Protein AF-A0A6N8BWZ8-F1 (afdb_monomer_lite)

Foldseek 3Di:
DDDDDPPPCVPPPPDPDDDDDDVQLVVQDDFPDFPDKAFQQALAWKWFQDPVRDWIWIAGLLRFKIFDFWKFFVQVSGDTQGDPVSLVVSVQFGRPVLCCVLQVVDDFLKAADEFEKEKEAFLPDPLVLVVLVLCVVCRPYYIYGYQYAHLPDDVRLVLLLLLLFAPDNNVSSVCSSNSHDSPPGHGDPCPDPVSSVSSNVSNVRCVQQVVCNADTWMQESRRGIAGTRDPHPVCVNVVVDHHDDDPDDPTMDGRRAPTKMWTQHPVRDFTWIAGPNRRMIGDGWMFGVLVVGDTQGDSVSSVVSLQFDDCVSCVVLPVQLPFLKAADEFEKEKEAFLPDPQQLVQLVLCVVCRPHYIYGYRYANQPDDPPSVVLVLLLLQFPDNNVSSVCSSVVHDSPPGDGDPDDDPVSCVSRVSSVSVCSRSSVNDDTWMAESRRGIDNTHDPHPVVVNPDD

Radius of gyration: 24.38 Å; chains: 1; bounding box: 53×64×63 Å

Secondary structure (DSSP, 8-state):
------TT-TTSSS--------HHHHHH---S-EEEEEEE--S-EEEE--TT--PPEEEETTS-EEEEEEEEEGGGTTEE--SHHHHHHHHHB--HHHHHHHHTTS--EEEESSSEEEEEE-TT-HHHHHHHHHHHHTTTT-EEEEEE---S-HHHHHHHHHHHTBSSHHHHHHHHHTT--STT--B-TT--HHHHHHHHHHHHHHHHHH---SS-EEE-TTSBEEES--S-HHHHHHTSS----PPPPSSEEEE--S-EEEEEETTS-PPEEEETTS-EEEEEEEEETTTTTEEE-SHHHHHHHHTB--HHHHHHHHSSS--EEEESSSEEEEEE-TT-HHHHHHHHHHHHTTTT-EEEEEE---TT-HHHHHHHHHHHTBSSHHHHHHHHHTT--GGGPPBPTT--TTTTHHHHHHHHHHHHTT--SS-EEE-TTSBEEES--S-HHHHHH--

pLDDT: mean 85.06, std 15.45, range [24.66, 97.94]

Sequence (455 aa):
MDRLRFAVIGAITGCLFALGSAAGAADMVLPGGFLGSQEIISGGLVAIQPDNGGPLVIRSKDGHFDLRGTLYDAWAGGKALGTLQDVRWSVEHLSIDMIHSQVGDTDPIIFGTGPEVTIFTDPKCEPCKRLLSEAQALSKRYTFKVYVIPVLGKASETDVRTIACAADRRKAEAQFISGQPLNQVPQIADCGPFQLQKSLARFARANKVLGVTEVPVVVASDGRRFEGAPTSLAAFLSGEEKAPRPAQSPTVETIRVHGLMAFQPDNGGPLIIMSKDSRYVLKGVLVDSWAGGKVLATLQDVRDAGQHLNLQKLQGVISDVDPITFGSGPQVIIYTDPRCENCRAVLNQALALSKQYTFKVLLVAAPVSKASEIDLESIACAADRQRAEALFINAQPLTQIQRKPNCGKAELVGVARRLLTAKLLAVTQVPVVIAPDDRRFDGVPPDLATFLAAK

Structure (mmCIF, N/CA/C/O backbone):
data_AF-A0A6N8BWZ8-F1
#
_entry.id   AF-A0A6N8BWZ8-F1
#
loop_
_atom_site.group_PDB
_atom_site.id
_atom_site.type_symbol
_atom_site.label_atom_id
_atom_site.label_alt_id
_atom_site.label_comp_id
_atom_site.label_asym_id
_atom_site.label_entity_id
_atom_site.label_seq_id
_atom_site.pdbx_PDB_ins_code
_atom_site.Cartn_x
_atom_site.Cartn_y
_atom_site.Cartn_z
_atom_site.occupancy
_atom_site.B_iso_or_equiv
_atom_site.auth_seq_id
_atom_site.auth_comp_id
_atom_site.auth_asym_id
_atom_site.auth_atom_id
_atom_site.pdbx_PDB_model_num
ATOM 1 N N . MET A 1 1 ? -32.531 9.573 -26.173 1.00 28.36 1 MET A N 1
ATOM 2 C CA . MET A 1 1 ? -32.193 8.139 -26.130 1.00 28.36 1 MET A CA 1
ATOM 3 C C . MET A 1 1 ? -30.697 8.059 -26.405 1.00 28.36 1 MET A C 1
ATOM 5 O O . MET A 1 1 ? -30.312 8.383 -27.512 1.00 28.36 1 MET A O 1
ATOM 9 N N . ASP A 1 2 ? -29.775 7.860 -25.471 1.00 27.36 2 ASP A N 1
ATOM 10 C CA . ASP A 1 2 ? -29.868 7.525 -24.054 1.00 27.36 2 ASP A CA 1
ATOM 11 C C . ASP A 1 2 ? -28.756 8.215 -23.258 1.00 27.36 2 ASP A C 1
ATOM 13 O O . ASP A 1 2 ? -27.615 8.335 -23.697 1.00 27.36 2 ASP A O 1
ATOM 17 N N . ARG A 1 3 ? -29.131 8.683 -22.065 1.00 25.25 3 ARG A N 1
ATOM 18 C CA . ARG A 1 3 ? -28.241 9.208 -21.031 1.00 25.25 3 ARG A CA 1
ATOM 19 C C . ARG A 1 3 ? -27.715 8.025 -20.214 1.00 25.25 3 ARG A C 1
ATOM 21 O O . ARG A 1 3 ? -28.446 7.529 -19.364 1.00 25.25 3 ARG A O 1
ATOM 28 N N . LEU A 1 4 ? -26.452 7.639 -20.379 1.00 25.12 4 LEU A N 1
ATOM 29 C CA . LEU A 1 4 ? -25.733 6.884 -19.348 1.00 25.12 4 LEU A CA 1
ATOM 30 C C . LEU A 1 4 ? -24.846 7.858 -18.563 1.00 25.12 4 LEU A C 1
ATOM 32 O O . LEU A 1 4 ? -23.719 8.165 -18.939 1.00 25.12 4 LEU A O 1
ATOM 36 N N . ARG A 1 5 ? -25.403 8.402 -17.478 1.00 28.47 5 ARG A N 1
ATOM 37 C CA . ARG A 1 5 ? -24.641 9.113 -16.447 1.00 28.47 5 ARG A CA 1
ATOM 38 C C . ARG A 1 5 ? -23.913 8.067 -15.602 1.00 28.47 5 ARG A C 1
ATOM 40 O O . ARG A 1 5 ? -24.563 7.240 -14.970 1.00 28.47 5 ARG A O 1
ATOM 47 N N . PHE A 1 6 ? -22.583 8.117 -15.586 1.00 28.19 6 PHE A N 1
ATOM 48 C CA . PHE A 1 6 ? -21.752 7.327 -14.681 1.00 28.19 6 PHE A CA 1
ATOM 49 C C . PHE A 1 6 ? -22.031 7.727 -13.225 1.00 28.19 6 PHE A C 1
ATOM 51 O O . PHE A 1 6 ? -21.606 8.777 -12.745 1.00 28.19 6 PHE A O 1
ATOM 58 N N . ALA A 1 7 ? -22.765 6.873 -12.517 1.00 25.81 7 ALA A N 1
ATOM 59 C CA . ALA A 1 7 ? -22.984 6.948 -11.081 1.00 25.81 7 ALA A CA 1
ATOM 60 C C . ALA A 1 7 ? -21.775 6.351 -10.338 1.00 25.81 7 ALA A C 1
ATOM 62 O O . ALA A 1 7 ? -21.816 5.209 -9.896 1.00 25.81 7 ALA A O 1
ATOM 63 N N . VAL A 1 8 ? -20.679 7.109 -10.232 1.00 28.45 8 VAL A N 1
ATOM 64 C CA . VAL A 1 8 ? -19.561 6.802 -9.305 1.00 28.45 8 VAL A CA 1
ATOM 65 C C . VAL A 1 8 ? -19.139 8.036 -8.483 1.00 28.45 8 VAL A C 1
ATOM 67 O O . VAL A 1 8 ? -18.459 7.910 -7.474 1.00 28.45 8 VAL A O 1
ATOM 70 N N . ILE A 1 9 ? -19.639 9.235 -8.809 1.00 33.69 9 ILE A N 1
ATOM 71 C CA . ILE A 1 9 ? -19.267 10.507 -8.149 1.00 33.69 9 ILE A CA 1
ATOM 72 C C . ILE A 1 9 ? -20.368 10.973 -7.165 1.00 33.69 9 ILE A C 1
ATOM 74 O O . ILE A 1 9 ? -20.531 12.148 -6.871 1.00 33.69 9 ILE A O 1
ATOM 78 N N . GLY A 1 10 ? -21.175 10.046 -6.639 1.00 24.66 10 GLY A N 1
ATOM 79 C CA . GLY A 1 10 ? -22.304 10.375 -5.754 1.00 24.66 10 GLY A CA 1
ATOM 80 C C . GLY A 1 10 ? -21.937 10.696 -4.299 1.00 24.66 10 GLY A C 1
ATOM 81 O O . GLY A 1 10 ? -22.800 11.146 -3.556 1.00 24.66 10 GLY A O 1
ATOM 82 N N . ALA A 1 11 ? -20.690 10.472 -3.873 1.00 28.53 11 ALA A N 1
ATOM 83 C CA . ALA A 1 11 ? -20.293 10.611 -2.465 1.00 28.53 11 ALA A CA 1
ATOM 84 C C . ALA A 1 11 ? -19.459 11.869 -2.150 1.00 28.53 11 ALA A C 1
ATOM 86 O O . ALA A 1 11 ? -19.159 12.111 -0.987 1.00 28.53 11 ALA A O 1
ATOM 87 N N . ILE A 1 12 ? -19.088 12.681 -3.148 1.00 35.62 12 ILE A N 1
ATOM 88 C CA . ILE A 1 12 ? -18.170 13.821 -2.938 1.00 35.62 12 ILE A CA 1
ATOM 89 C C . ILE A 1 12 ? -18.925 15.153 -2.759 1.00 35.62 12 ILE A C 1
ATOM 91 O O . ILE A 1 12 ? -18.404 16.089 -2.165 1.00 35.62 12 ILE A O 1
ATOM 95 N N . THR A 1 13 ? -20.187 15.250 -3.182 1.00 30.34 13 THR A N 1
ATOM 96 C CA . THR A 1 13 ? -20.932 16.528 -3.186 1.00 30.34 13 THR A CA 1
ATOM 97 C C . THR A 1 13 ? -21.750 16.793 -1.912 1.00 30.34 13 THR A C 1
ATOM 99 O O . THR A 1 13 ? -22.483 17.773 -1.844 1.00 30.34 13 THR A O 1
ATOM 102 N N . GLY A 1 14 ? -21.648 15.938 -0.891 1.00 28.33 14 GLY A N 1
ATOM 103 C CA . GLY A 1 14 ? -22.550 15.939 0.266 1.00 28.33 14 GLY A CA 1
ATOM 104 C C . GLY A 1 14 ? -21.867 16.083 1.622 1.00 28.33 14 GLY A C 1
ATOM 105 O O . GLY A 1 14 ? -22.286 15.420 2.558 1.00 28.33 14 GLY A O 1
ATOM 106 N N . CYS A 1 15 ? -20.807 16.883 1.744 1.00 28.73 15 CYS A N 1
ATOM 107 C CA . CYS A 1 15 ? -20.274 17.268 3.057 1.00 28.73 15 CYS A CA 1
ATOM 108 C C . CYS A 1 15 ? -19.547 18.620 2.990 1.00 28.73 15 CYS A C 1
ATOM 110 O O . CYS A 1 15 ? -18.387 18.752 3.361 1.00 28.73 15 CYS A O 1
ATOM 112 N N . LEU A 1 16 ? -20.232 19.645 2.477 1.00 32.72 16 LEU A N 1
ATOM 113 C CA . LEU A 1 16 ? -19.848 21.037 2.713 1.00 32.72 16 LEU A CA 1
ATOM 114 C C . LEU A 1 16 ? -20.672 21.550 3.903 1.00 32.72 16 LEU A C 1
ATOM 116 O O . LEU A 1 16 ? -21.657 22.264 3.734 1.00 32.72 16 LEU A O 1
ATOM 120 N N . PHE A 1 17 ? -20.309 21.133 5.118 1.00 31.81 17 PHE A N 1
ATOM 121 C CA . PHE A 1 17 ? -20.753 21.837 6.318 1.00 31.81 17 PHE A CA 1
ATOM 122 C C . PHE A 1 17 ? -19.720 22.900 6.672 1.00 31.81 17 PHE A C 1
ATOM 124 O O . PHE A 1 17 ? -18.531 22.624 6.818 1.00 31.81 17 PHE A O 1
ATOM 131 N N . ALA A 1 18 ? -20.215 24.131 6.754 1.00 39.84 18 ALA A N 1
ATOM 132 C CA . ALA A 1 18 ? -19.484 25.317 7.146 1.00 39.84 18 ALA A CA 1
ATOM 133 C C . ALA A 1 18 ? -18.734 25.096 8.469 1.00 39.84 18 ALA A C 1
ATOM 135 O O . ALA A 1 18 ? -19.349 24.897 9.515 1.00 39.84 18 ALA A O 1
ATOM 136 N N . LEU A 1 19 ? -17.407 25.190 8.422 1.00 33.03 19 LEU A N 1
ATOM 137 C CA . LEU A 1 19 ? -16.554 25.382 9.588 1.00 33.03 19 LEU A CA 1
ATOM 138 C C . LEU A 1 19 ? -15.607 26.542 9.293 1.00 33.03 19 LEU A C 1
ATOM 140 O O . LEU A 1 19 ? -15.184 26.744 8.156 1.00 33.03 19 LEU A O 1
ATOM 144 N N . GLY A 1 20 ? -15.389 27.350 10.329 1.00 30.73 20 GLY A N 1
ATOM 145 C CA . GLY A 1 20 ? -14.830 28.693 10.263 1.00 30.73 20 GLY A CA 1
ATOM 146 C C . GLY A 1 20 ? -13.524 28.817 9.484 1.00 30.73 20 GLY A C 1
ATOM 147 O O . GLY A 1 20 ? -12.745 27.878 9.346 1.00 30.73 20 GLY A O 1
ATOM 148 N N . SER A 1 21 ? -13.304 30.035 9.000 1.00 35.28 21 SER A N 1
ATOM 149 C CA . SER A 1 21 ? -12.132 30.497 8.264 1.00 35.28 21 SER A CA 1
ATOM 150 C C . SER A 1 21 ? -10.823 30.238 9.020 1.00 35.28 21 SER A C 1
ATOM 152 O O . SER A 1 21 ? -10.286 31.119 9.689 1.00 35.28 21 SER A O 1
ATOM 154 N N . ALA A 1 22 ? -10.284 29.030 8.884 1.00 40.28 22 ALA A N 1
ATOM 155 C CA . ALA A 1 22 ? -8.859 28.778 8.977 1.00 40.28 22 ALA A CA 1
ATOM 156 C C . ALA A 1 22 ? -8.272 29.063 7.592 1.00 40.28 22 ALA A C 1
ATOM 158 O O . ALA A 1 22 ? -8.749 28.515 6.600 1.00 40.28 22 ALA A O 1
ATOM 159 N N . ALA A 1 23 ? -7.248 29.915 7.507 1.00 41.81 23 ALA A N 1
ATOM 160 C CA . ALA A 1 23 ? -6.643 30.332 6.238 1.00 41.81 23 ALA A CA 1
ATOM 161 C C . ALA A 1 23 ? -6.242 29.153 5.316 1.00 41.81 23 ALA A C 1
ATOM 163 O O . ALA A 1 23 ? -6.258 29.300 4.102 1.00 41.81 23 ALA A O 1
ATOM 164 N N . GLY A 1 24 ? -5.977 27.959 5.869 1.00 43.38 24 GLY A N 1
ATOM 165 C CA . GLY A 1 24 ? -5.687 26.750 5.086 1.00 43.38 24 GLY A CA 1
ATOM 166 C C . GLY A 1 24 ? -6.887 26.112 4.368 1.00 43.38 24 GLY A C 1
ATOM 167 O O . GLY A 1 24 ? -6.703 25.479 3.331 1.00 43.38 24 GLY A O 1
ATOM 168 N N . ALA A 1 25 ? -8.118 26.297 4.858 1.00 54.84 25 ALA A N 1
ATOM 169 C CA . ALA A 1 25 ? -9.306 25.670 4.269 1.00 54.84 25 ALA A CA 1
ATOM 170 C C . ALA A 1 25 ? -9.694 26.299 2.918 1.00 54.84 25 ALA A C 1
ATOM 172 O O . ALA A 1 25 ? -10.155 25.593 2.020 1.00 54.84 25 ALA A O 1
ATOM 173 N N . ALA A 1 26 ? -9.465 27.608 2.751 1.00 59.69 26 ALA A N 1
ATOM 174 C CA . ALA A 1 26 ? -9.739 28.322 1.503 1.00 59.69 26 ALA A CA 1
ATOM 175 C C . ALA A 1 26 ? -8.803 27.873 0.366 1.00 59.69 26 ALA A C 1
ATOM 177 O O . ALA A 1 26 ? -9.254 27.654 -0.757 1.00 59.69 26 ALA A O 1
ATOM 178 N N . ASP A 1 27 ? -7.525 27.641 0.673 1.00 69.38 27 ASP A N 1
ATOM 179 C CA . ASP A 1 27 ? -6.540 27.197 -0.317 1.00 69.38 27 ASP A CA 1
ATOM 180 C C . ASP A 1 27 ? -6.680 25.712 -0.677 1.00 69.38 27 ASP A C 1
ATOM 182 O O . ASP A 1 27 ? -6.233 25.293 -1.747 1.00 69.38 27 ASP A O 1
ATOM 186 N N . MET A 1 28 ? -7.338 24.897 0.159 1.00 80.19 28 MET A N 1
ATOM 187 C CA . MET A 1 28 ? -7.619 23.493 -0.161 1.00 80.19 28 MET A CA 1
ATOM 188 C C . MET A 1 28 ? -8.746 23.333 -1.197 1.00 80.19 28 MET A C 1
ATOM 190 O O . MET A 1 28 ? -8.739 22.330 -1.911 1.00 80.19 28 MET A O 1
ATOM 194 N N . VAL A 1 29 ? -9.658 24.304 -1.354 1.00 80.12 29 VAL A N 1
ATOM 195 C CA . VAL A 1 29 ? -10.876 24.183 -2.190 1.00 80.12 29 VAL A CA 1
ATOM 196 C C . VAL A 1 29 ? -10.580 23.520 -3.540 1.00 80.12 29 VAL A C 1
ATOM 198 O O . VAL A 1 29 ? -9.757 24.000 -4.325 1.00 80.12 29 VAL A O 1
ATOM 201 N N . LEU A 1 30 ? -11.201 22.364 -3.772 1.00 82.62 30 LEU A N 1
ATOM 202 C CA . LEU A 1 30 ? -11.076 21.611 -5.017 1.00 82.62 30 LEU A CA 1
ATOM 203 C C . LEU A 1 30 ? -12.020 22.196 -6.082 1.00 82.62 30 LEU A C 1
ATOM 205 O O . LEU A 1 30 ? -13.051 22.774 -5.730 1.00 82.62 30 LEU A O 1
ATOM 209 N N . PRO A 1 31 ? -11.689 22.065 -7.378 1.00 81.88 31 PRO A N 1
ATOM 210 C CA . PRO A 1 31 ? -12.604 22.427 -8.457 1.00 81.88 31 PRO A CA 1
ATOM 211 C C . PRO A 1 31 ? -13.905 21.615 -8.371 1.00 81.88 31 PRO A C 1
ATOM 213 O O . PRO A 1 31 ? -13.929 20.508 -7.832 1.00 81.88 31 PRO A O 1
ATOM 216 N N . GLY A 1 32 ? -14.990 22.170 -8.921 1.00 77.19 32 GLY A N 1
ATOM 217 C CA . GLY A 1 32 ? -16.318 21.546 -8.893 1.00 77.19 32 GLY A CA 1
ATOM 218 C C . GLY A 1 32 ? -16.416 20.232 -9.680 1.00 77.19 32 GLY A C 1
ATOM 219 O O . GLY A 1 32 ? -17.321 19.440 -9.413 1.00 77.19 32 GLY A O 1
ATOM 220 N N . GLY A 1 33 ? -15.480 19.977 -10.601 1.00 88.44 33 GLY A N 1
ATOM 221 C CA . GLY A 1 33 ? -15.399 18.745 -11.378 1.00 88.44 33 GLY A CA 1
ATOM 222 C C . GLY A 1 33 ? -14.010 18.462 -11.961 1.00 88.44 33 GLY A C 1
ATOM 223 O O . GLY A 1 33 ? -13.086 19.278 -11.907 1.00 88.44 33 GLY A O 1
ATOM 224 N N . PHE A 1 34 ? -13.870 17.262 -12.529 1.00 91.69 34 PHE A N 1
ATOM 225 C CA . PHE A 1 34 ? -12.649 16.777 -13.172 1.00 91.69 34 PHE A CA 1
ATOM 226 C C . PHE A 1 34 ? -12.975 16.184 -14.548 1.00 91.69 34 PHE A C 1
ATOM 228 O O . PHE A 1 34 ? -13.946 15.440 -14.687 1.00 91.69 34 PHE A O 1
ATOM 235 N N . LEU A 1 35 ? -12.145 16.477 -15.552 1.00 92.19 35 LEU A N 1
ATOM 236 C CA . LEU A 1 35 ? -12.272 15.933 -16.915 1.00 92.19 35 LEU A CA 1
ATOM 237 C C . LEU A 1 35 ? -11.775 14.492 -17.016 1.00 92.19 35 LEU A C 1
ATOM 239 O O . LEU A 1 35 ? -12.175 13.752 -17.910 1.00 92.19 35 LEU A O 1
ATOM 243 N N . GLY A 1 36 ? -10.881 14.096 -16.114 1.00 93.94 36 GLY A N 1
ATOM 244 C CA . GLY A 1 36 ? -10.303 12.765 -16.100 1.00 93.94 36 GLY A CA 1
ATOM 245 C C . GLY A 1 36 ? -9.295 12.587 -14.978 1.00 93.94 36 GLY A C 1
ATOM 246 O O . GLY A 1 36 ? -8.949 13.531 -14.260 1.00 93.94 36 GLY A O 1
ATOM 247 N N . SER A 1 37 ? -8.808 11.357 -14.857 1.00 94.62 37 SER A N 1
ATOM 248 C CA . SER A 1 37 ? -7.801 10.978 -13.875 1.00 94.62 37 SER A CA 1
ATOM 249 C C . SER A 1 37 ? -6.830 9.948 -14.437 1.00 94.62 37 SER A C 1
ATOM 251 O O . SER A 1 37 ? -7.219 9.125 -15.266 1.00 94.62 37 SER A O 1
ATOM 253 N N . GLN A 1 38 ? -5.602 9.943 -13.932 1.00 94.75 38 GLN A N 1
ATOM 254 C CA . GLN A 1 38 ? -4.577 8.957 -14.253 1.00 94.75 38 GLN A CA 1
ATOM 255 C C . GLN A 1 38 ? -3.859 8.529 -12.972 1.00 94.75 38 GLN A C 1
ATOM 257 O O . GLN A 1 38 ? -3.459 9.368 -12.171 1.00 94.75 38 GLN A O 1
ATOM 262 N N . GLU A 1 39 ? -3.689 7.224 -12.774 1.00 91.56 39 GLU A N 1
ATOM 263 C CA . GLU A 1 39 ? -2.879 6.709 -11.670 1.00 91.56 39 GLU A CA 1
ATOM 264 C C . GLU A 1 39 ? -1.403 7.056 -11.881 1.00 91.56 39 GLU A C 1
ATOM 266 O O . GLU A 1 39 ? -0.870 6.866 -12.978 1.00 91.56 39 GLU A O 1
ATOM 271 N N . ILE A 1 40 ? -0.757 7.543 -10.821 1.00 90.12 40 ILE A N 1
ATOM 272 C CA . ILE A 1 40 ? 0.690 7.746 -10.758 1.00 90.12 40 ILE A CA 1
ATOM 273 C C . ILE A 1 40 ? 1.293 6.493 -10.127 1.00 90.12 40 ILE A C 1
ATOM 275 O O . ILE A 1 40 ? 1.129 6.229 -8.930 1.00 90.12 40 ILE A O 1
ATOM 279 N N . ILE A 1 41 ? 2.004 5.725 -10.942 1.00 81.94 41 ILE A N 1
ATOM 280 C CA . ILE A 1 41 ? 2.638 4.469 -10.546 1.00 81.94 41 ILE A CA 1
ATOM 281 C C . ILE A 1 41 ? 3.867 4.791 -9.689 1.00 81.94 41 ILE A C 1
ATOM 283 O O . ILE A 1 41 ? 4.938 5.064 -10.216 1.00 81.94 41 ILE A O 1
ATOM 287 N N . SER A 1 42 ? 3.710 4.805 -8.364 1.00 78.06 42 SER A N 1
ATOM 288 C CA . SER A 1 42 ? 4.793 5.142 -7.428 1.00 78.06 42 SER A CA 1
ATOM 289 C C . SER A 1 42 ? 4.743 4.300 -6.153 1.00 78.06 42 SER A C 1
ATOM 291 O O . SER A 1 42 ? 3.665 4.017 -5.626 1.00 78.06 42 SER A O 1
ATOM 293 N N . GLY A 1 43 ? 5.908 3.905 -5.629 1.00 67.62 43 GLY A N 1
ATOM 294 C CA . GLY A 1 43 ? 6.045 3.025 -4.453 1.00 67.62 43 GLY A CA 1
ATOM 295 C C . GLY A 1 43 ? 5.665 3.621 -3.087 1.00 67.62 43 GLY A C 1
ATOM 296 O O . GLY A 1 43 ? 6.117 3.127 -2.052 1.00 67.62 43 GLY A O 1
ATOM 297 N N . GLY A 1 44 ? 4.883 4.703 -3.058 1.00 82.44 44 GLY A N 1
ATOM 298 C CA . GLY A 1 44 ? 4.567 5.511 -1.874 1.00 82.44 44 GLY A CA 1
ATOM 299 C C . GLY A 1 44 ? 5.310 6.849 -1.855 1.00 82.44 44 GLY A C 1
ATOM 300 O O . GLY A 1 44 ? 6.053 7.152 -2.783 1.00 82.44 44 GLY A O 1
ATOM 301 N N . LEU A 1 45 ? 5.126 7.647 -0.798 1.00 90.25 45 LEU A N 1
ATOM 302 C CA . LEU A 1 45 ? 5.664 9.009 -0.698 1.00 90.25 45 LEU A CA 1
ATOM 303 C C . LEU A 1 45 ? 6.559 9.216 0.530 1.00 90.25 45 LEU A C 1
ATOM 305 O O . LEU A 1 45 ? 6.359 8.614 1.589 1.00 90.25 45 LEU A O 1
ATOM 309 N N . VAL A 1 46 ? 7.514 10.129 0.391 1.00 92.44 46 VAL A N 1
ATOM 310 C CA . VAL A 1 46 ? 8.305 10.708 1.478 1.00 92.44 46 VAL A CA 1
ATOM 311 C C . VAL A 1 46 ? 8.275 12.231 1.387 1.00 92.44 46 VAL A C 1
ATOM 313 O O . VAL A 1 46 ? 8.313 12.792 0.296 1.00 92.44 46 VAL A O 1
ATOM 316 N N . ALA A 1 47 ? 8.205 12.899 2.531 1.00 94.38 47 ALA A N 1
ATOM 317 C CA . ALA A 1 47 ? 8.489 14.317 2.668 1.00 94.38 47 ALA A CA 1
ATOM 318 C C . ALA A 1 47 ? 9.957 14.482 3.053 1.00 94.38 47 ALA A C 1
ATOM 320 O O . ALA A 1 47 ? 10.428 13.839 3.991 1.00 94.38 47 ALA A O 1
ATOM 321 N N . ILE A 1 48 ? 10.672 15.336 2.332 1.00 93.19 48 ILE A N 1
ATOM 322 C CA . ILE A 1 48 ? 12.090 15.606 2.541 1.00 93.19 48 ILE A CA 1
ATOM 323 C C . ILE A 1 48 ? 12.235 17.080 2.896 1.00 93.19 48 ILE A C 1
ATOM 325 O O . ILE A 1 48 ? 11.763 17.939 2.152 1.00 93.19 48 ILE A O 1
ATOM 329 N N . GLN A 1 49 ? 12.898 17.362 4.013 1.00 92.75 49 GLN A N 1
ATOM 330 C CA . GLN A 1 49 ? 13.386 18.692 4.354 1.00 92.75 49 GLN A CA 1
ATOM 331 C C . GLN A 1 49 ? 14.750 18.882 3.681 1.00 92.75 49 GLN A C 1
ATOM 333 O O . GLN A 1 49 ? 15.695 18.186 4.056 1.00 92.75 49 GLN A O 1
ATOM 338 N N . PRO A 1 50 ? 14.880 19.781 2.690 1.00 89.50 50 PRO A N 1
ATOM 339 C CA . PRO A 1 50 ? 16.164 20.027 2.046 1.00 89.50 50 PRO A CA 1
ATOM 340 C C . PRO A 1 50 ? 17.167 20.675 3.011 1.00 89.50 50 PRO A C 1
ATOM 342 O O . PRO A 1 50 ? 16.788 21.527 3.818 1.00 89.50 50 PRO A O 1
ATOM 345 N N . ASP A 1 51 ? 18.452 20.345 2.863 1.00 86.06 51 ASP A N 1
ATOM 346 C CA . ASP A 1 51 ? 19.536 20.872 3.713 1.00 86.06 51 ASP A CA 1
ATOM 347 C C . ASP A 1 51 ? 19.694 22.397 3.614 1.00 86.06 51 ASP A C 1
ATOM 349 O O . ASP A 1 51 ? 20.160 23.049 4.544 1.00 86.06 51 ASP A O 1
ATOM 353 N N . ASN A 1 52 ? 19.271 22.987 2.492 1.00 86.00 52 ASN A N 1
ATOM 354 C CA . ASN A 1 52 ? 19.297 24.433 2.279 1.00 86.00 52 ASN A CA 1
ATOM 355 C C . ASN A 1 52 ? 18.163 25.187 3.004 1.00 86.00 52 ASN A C 1
ATOM 357 O O . ASN A 1 52 ? 18.010 26.388 2.794 1.00 86.00 52 ASN A O 1
ATOM 361 N N . GLY A 1 53 ? 17.345 24.498 3.809 1.00 84.31 53 GLY A N 1
ATOM 362 C CA . GLY A 1 53 ? 16.219 25.095 4.532 1.00 84.31 53 GLY A CA 1
ATOM 363 C C . GLY A 1 53 ? 15.036 25.492 3.643 1.00 84.31 53 GLY A C 1
ATOM 364 O O . GLY A 1 53 ? 14.151 26.213 4.098 1.00 84.31 53 GLY A O 1
ATOM 365 N N . GLY A 1 54 ? 15.013 25.045 2.383 1.00 87.44 54 GLY A N 1
ATOM 366 C CA . GLY A 1 54 ? 13.907 25.278 1.457 1.00 87.44 54 GLY A CA 1
ATOM 367 C C . GLY A 1 54 ? 12.593 24.602 1.883 1.00 87.44 54 GLY A C 1
ATOM 368 O O . GLY A 1 54 ? 12.553 23.866 2.873 1.00 87.44 54 GLY A O 1
ATOM 369 N N . PRO A 1 55 ? 11.498 24.826 1.132 1.00 89.38 55 PRO A N 1
ATOM 370 C CA . PRO A 1 55 ? 10.227 24.154 1.392 1.00 89.38 55 PRO A CA 1
ATOM 371 C C . PRO A 1 55 ? 10.369 22.632 1.269 1.00 89.38 55 PRO A C 1
ATOM 373 O O . PRO A 1 55 ? 11.257 22.136 0.570 1.00 89.38 55 PRO A O 1
ATOM 376 N N . LEU A 1 56 ? 9.467 21.893 1.922 1.00 91.62 56 LEU A N 1
ATOM 377 C CA . LEU A 1 56 ? 9.425 20.438 1.804 1.00 91.62 56 LEU A CA 1
ATOM 378 C C . LEU A 1 56 ? 9.324 20.000 0.342 1.00 91.62 56 LEU A C 1
ATOM 380 O O . LEU A 1 56 ? 8.523 20.526 -0.434 1.00 91.62 56 LEU A O 1
ATOM 384 N N . VAL A 1 57 ? 10.091 18.972 -0.003 1.00 91.94 57 VAL A N 1
ATOM 385 C CA . VAL A 1 57 ? 9.955 18.255 -1.269 1.00 91.94 57 VAL A CA 1
ATOM 386 C C . VAL A 1 57 ? 9.237 16.950 -0.984 1.00 91.94 57 VAL A C 1
ATOM 388 O O . VAL A 1 57 ? 9.723 16.127 -0.208 1.00 91.94 57 VAL A O 1
ATOM 391 N N . ILE A 1 58 ? 8.083 16.749 -1.614 1.00 95.06 58 ILE A N 1
ATOM 392 C CA . ILE A 1 58 ? 7.414 15.454 -1.579 1.00 95.06 58 ILE A CA 1
ATOM 393 C C . ILE A 1 58 ? 7.947 14.627 -2.742 1.00 95.06 58 ILE A C 1
ATOM 395 O O . ILE A 1 58 ? 7.980 15.096 -3.874 1.00 95.06 58 ILE A O 1
ATOM 399 N N . ARG A 1 59 ? 8.402 13.410 -2.475 1.00 93.69 59 ARG A N 1
ATOM 400 C CA . ARG A 1 59 ? 9.038 12.546 -3.469 1.00 93.69 59 ARG A CA 1
ATOM 401 C C . ARG A 1 59 ? 8.487 11.134 -3.371 1.00 93.69 59 ARG A C 1
ATOM 403 O O . ARG A 1 59 ? 8.202 10.656 -2.272 1.00 93.69 59 ARG A O 1
ATOM 410 N N . SER A 1 60 ? 8.339 10.451 -4.498 1.00 91.69 60 SER A N 1
ATOM 411 C CA . SER A 1 60 ? 8.017 9.029 -4.486 1.00 91.69 60 SER A CA 1
ATOM 412 C C . SER A 1 60 ? 9.167 8.202 -3.907 1.00 91.69 60 SER A C 1
ATOM 414 O O . SER A 1 60 ? 10.337 8.534 -4.075 1.00 91.69 60 SER A O 1
ATOM 416 N N . LYS A 1 61 ? 8.866 7.102 -3.213 1.00 86.00 61 LYS A N 1
ATOM 417 C CA . LYS A 1 61 ? 9.889 6.275 -2.541 1.00 86.00 61 LYS A CA 1
ATOM 418 C C . LYS A 1 61 ? 10.932 5.672 -3.487 1.00 86.00 61 LYS A C 1
ATOM 420 O O . LYS A 1 61 ? 12.058 5.436 -3.064 1.00 86.00 61 LYS A O 1
ATOM 425 N N . ASP A 1 62 ? 10.563 5.440 -4.742 1.00 83.44 62 ASP A N 1
ATOM 426 C CA . ASP A 1 62 ? 11.457 5.004 -5.825 1.00 83.44 62 ASP A CA 1
ATOM 427 C C . ASP A 1 62 ? 12.308 6.151 -6.412 1.00 83.44 62 ASP A C 1
ATOM 429 O O . ASP A 1 62 ? 13.206 5.910 -7.216 1.00 83.44 62 ASP A O 1
ATOM 433 N N . GLY A 1 63 ? 12.056 7.399 -6.009 1.00 88.06 63 GLY A N 1
ATOM 434 C CA . GLY A 1 63 ? 12.739 8.590 -6.506 1.00 88.06 63 GLY A CA 1
ATOM 435 C C . GLY A 1 63 ? 12.356 8.994 -7.931 1.00 88.06 63 GLY A C 1
ATOM 436 O O . GLY A 1 63 ? 13.057 9.819 -8.518 1.00 88.06 63 GLY A O 1
ATOM 437 N N . HIS A 1 64 ? 11.295 8.413 -8.493 1.00 89.88 64 HIS A N 1
ATOM 438 C CA . HIS A 1 64 ? 10.814 8.712 -9.841 1.00 89.88 64 HIS A CA 1
ATOM 439 C C . HIS A 1 64 ? 10.158 10.093 -9.923 1.00 89.88 64 HIS A C 1
ATOM 441 O O . HIS A 1 64 ? 10.502 10.894 -10.787 1.00 89.88 64 HIS A O 1
ATOM 447 N N . PHE A 1 65 ? 9.268 10.411 -8.988 1.00 93.31 65 PHE A N 1
ATOM 448 C CA . PHE A 1 65 ? 8.452 11.614 -9.033 1.00 93.31 65 PHE A CA 1
ATOM 449 C C . PHE A 1 65 ? 8.771 12.565 -7.887 1.00 93.31 65 PHE A C 1
ATOM 451 O O . PHE A 1 65 ? 8.749 12.173 -6.720 1.00 93.31 65 PHE A O 1
ATOM 458 N N . ASP A 1 66 ? 8.970 13.837 -8.222 1.00 94.25 66 ASP A N 1
ATOM 459 C CA . ASP A 1 66 ? 8.935 14.945 -7.272 1.00 94.25 66 ASP A CA 1
ATOM 460 C C . ASP A 1 66 ? 7.596 15.671 -7.403 1.00 94.25 66 ASP A C 1
ATOM 462 O O . ASP A 1 66 ? 7.184 16.071 -8.490 1.00 94.25 66 ASP A O 1
ATOM 466 N N . LEU A 1 67 ? 6.925 15.884 -6.281 1.00 93.12 67 LEU A N 1
ATOM 467 C CA . LEU A 1 67 ? 5.716 16.678 -6.170 1.00 93.12 67 LEU A CA 1
ATOM 468 C C . LEU A 1 67 ? 6.107 17.969 -5.448 1.00 93.12 67 LEU A C 1
ATOM 470 O O . LEU A 1 67 ? 6.397 17.974 -4.248 1.00 93.12 67 LEU A O 1
ATOM 474 N N . ARG A 1 68 ? 6.168 19.064 -6.206 1.00 91.88 68 ARG A N 1
ATOM 475 C CA . ARG A 1 68 ? 6.599 20.375 -5.706 1.00 91.88 68 ARG A CA 1
ATOM 476 C C . ARG A 1 68 ? 5.390 21.282 -5.571 1.00 91.88 68 ARG A C 1
ATOM 478 O O . ARG A 1 68 ? 4.735 21.579 -6.567 1.00 91.88 68 ARG A O 1
ATOM 485 N N . GLY A 1 69 ? 5.107 21.725 -4.355 1.00 91.00 69 GLY A N 1
ATOM 486 C CA . GLY A 1 69 ? 3.947 22.551 -4.046 1.00 91.00 69 GLY A CA 1
ATOM 487 C C . GLY A 1 69 ? 3.501 22.352 -2.606 1.00 91.00 69 GLY A C 1
ATOM 488 O O . GLY A 1 69 ? 4.302 21.975 -1.752 1.00 91.00 69 GLY A O 1
ATOM 489 N N . THR A 1 70 ? 2.218 22.579 -2.348 1.00 91.81 70 THR A N 1
ATOM 490 C CA . THR A 1 70 ? 1.647 22.446 -1.008 1.00 91.81 70 THR A CA 1
ATOM 491 C C . THR A 1 70 ? 0.944 21.102 -0.870 1.00 91.81 70 THR A C 1
ATOM 493 O O . THR A 1 70 ? 0.067 20.761 -1.668 1.00 91.81 70 THR A O 1
ATOM 496 N N . LEU A 1 71 ? 1.324 20.346 0.159 1.00 94.88 71 LEU A N 1
ATOM 497 C CA . LEU A 1 71 ? 0.644 19.132 0.600 1.00 94.88 71 LEU A CA 1
ATOM 498 C C . LEU A 1 71 ? -0.417 19.504 1.643 1.00 94.88 71 LEU A C 1
ATOM 500 O O . LEU A 1 71 ? -0.124 20.248 2.573 1.00 94.88 71 LEU A O 1
ATOM 504 N N . TYR A 1 72 ? -1.621 18.960 1.521 1.00 95.06 72 TYR A N 1
ATOM 505 C CA . TYR A 1 72 ? -2.735 19.166 2.444 1.00 95.06 72 TYR A CA 1
ATOM 506 C C . TYR A 1 72 ? -3.225 17.826 2.996 1.00 95.06 72 TYR A C 1
ATOM 508 O O . TYR A 1 72 ? -3.279 16.837 2.262 1.00 95.06 72 TYR A O 1
ATOM 516 N N . ASP A 1 73 ? -3.623 17.806 4.270 1.00 93.94 73 ASP A N 1
ATOM 517 C CA . ASP A 1 73 ? -4.395 16.716 4.877 1.00 93.94 73 ASP A CA 1
ATOM 518 C C . ASP A 1 73 ? -5.884 17.089 4.884 1.00 93.94 73 ASP A C 1
ATOM 520 O O . ASP A 1 73 ? -6.361 17.836 5.746 1.00 93.94 73 ASP A O 1
ATOM 524 N N . ALA A 1 74 ? -6.625 16.567 3.908 1.00 91.31 74 ALA A N 1
ATOM 525 C CA . ALA A 1 74 ? -8.059 16.799 3.760 1.00 91.31 74 ALA A CA 1
ATOM 526 C C . ALA A 1 74 ? -8.864 16.240 4.941 1.00 91.31 74 ALA A C 1
ATOM 528 O O . ALA A 1 74 ? -9.931 16.758 5.263 1.00 91.31 74 ALA A O 1
ATOM 529 N N . TRP A 1 75 ? -8.343 15.222 5.630 1.00 89.69 75 TRP A N 1
ATOM 530 C CA . TRP A 1 75 ? -9.007 14.605 6.781 1.00 89.69 75 TRP A CA 1
ATOM 531 C C . TRP A 1 75 ? -8.778 15.385 8.077 1.00 89.69 75 TRP A C 1
ATOM 533 O O . TRP A 1 75 ? -9.474 15.154 9.064 1.00 89.69 75 TRP A O 1
ATOM 543 N N . ALA A 1 76 ? -7.834 16.327 8.069 1.00 89.44 76 ALA A N 1
ATOM 544 C CA . ALA A 1 76 ? -7.569 17.265 9.153 1.00 89.44 76 ALA A CA 1
ATOM 545 C C . ALA A 1 76 ? -8.076 18.679 8.813 1.00 89.44 76 ALA A C 1
ATOM 547 O O . ALA A 1 76 ? -7.400 19.672 9.085 1.00 89.44 76 ALA A O 1
ATOM 548 N N . GLY A 1 77 ? -9.241 18.773 8.161 1.00 86.75 77 GLY A N 1
ATOM 549 C CA . GLY A 1 77 ? -9.865 20.051 7.798 1.00 86.75 77 GLY A CA 1
ATOM 550 C C . GLY A 1 77 ? -9.109 20.838 6.723 1.00 86.75 77 GLY A C 1
ATOM 551 O O . GLY A 1 77 ? -9.239 22.057 6.650 1.00 86.75 77 GLY A O 1
ATOM 552 N N . GLY A 1 78 ? -8.287 20.165 5.913 1.00 89.69 78 GLY A N 1
ATOM 553 C CA . GLY A 1 78 ? -7.473 20.812 4.887 1.00 89.69 78 GLY A CA 1
ATOM 554 C C . GLY A 1 78 ? -6.250 21.534 5.412 1.00 89.69 78 GLY A C 1
ATOM 555 O O . GLY A 1 78 ? -5.815 22.528 4.835 1.00 89.69 78 GLY A O 1
ATOM 556 N N . LYS A 1 79 ? -5.676 21.039 6.508 1.00 92.19 79 LYS A N 1
ATOM 557 C CA . LYS A 1 79 ? -4.430 21.575 7.045 1.00 92.19 79 LYS A CA 1
ATOM 558 C C . LYS A 1 79 ? -3.301 21.417 6.019 1.00 92.19 79 LYS A C 1
ATOM 560 O O . LYS A 1 79 ? -3.003 20.302 5.592 1.00 92.19 79 LYS A O 1
ATOM 565 N N . ALA A 1 80 ? -2.638 22.521 5.677 1.00 94.56 80 ALA A N 1
ATOM 566 C CA . ALA A 1 80 ? -1.393 22.494 4.917 1.00 94.56 80 ALA A CA 1
ATOM 567 C C . ALA A 1 80 ? -0.265 21.871 5.761 1.00 94.56 80 ALA A C 1
ATOM 569 O O . ALA A 1 80 ? -0.079 22.218 6.929 1.00 94.56 80 ALA A O 1
ATOM 570 N N . LEU A 1 81 ? 0.490 20.950 5.167 1.00 94.56 81 LEU A N 1
ATOM 571 C CA . LEU A 1 81 ? 1.599 20.233 5.788 1.00 94.56 81 LEU A CA 1
ATOM 572 C C . LEU A 1 81 ? 2.920 20.846 5.312 1.00 94.56 81 LEU A C 1
ATOM 574 O O . LEU A 1 81 ? 3.540 20.362 4.367 1.00 94.56 81 LEU A O 1
ATOM 578 N N . GLY A 1 82 ? 3.313 21.955 5.941 1.00 91.69 82 GLY A N 1
ATOM 579 C CA . GLY A 1 82 ? 4.487 22.740 5.541 1.00 91.69 82 GLY A CA 1
ATOM 580 C C . GLY A 1 82 ? 5.806 22.285 6.167 1.00 91.69 82 GLY A C 1
ATOM 581 O O . GLY A 1 82 ? 6.867 22.660 5.679 1.00 91.69 82 GLY A O 1
ATOM 582 N N . THR A 1 83 ? 5.755 21.485 7.235 1.00 92.25 83 THR A N 1
ATOM 583 C CA . THR A 1 83 ? 6.937 21.018 7.977 1.00 92.25 83 THR A CA 1
ATOM 584 C C . THR A 1 83 ? 6.922 19.503 8.176 1.00 92.25 83 THR A C 1
ATOM 586 O O . THR A 1 83 ? 5.864 18.869 8.152 1.00 92.25 83 THR A O 1
ATOM 589 N N . LEU A 1 84 ? 8.091 18.895 8.421 1.00 91.81 84 LEU A N 1
ATOM 590 C CA . LEU A 1 84 ? 8.151 17.469 8.774 1.00 91.81 84 LEU A CA 1
ATOM 591 C C . LEU A 1 84 ? 7.338 17.161 10.037 1.00 91.81 84 LEU A C 1
ATOM 593 O O . LEU A 1 84 ? 6.800 16.067 10.157 1.00 91.81 84 LEU A O 1
ATOM 597 N N . GLN A 1 85 ? 7.197 18.121 10.958 1.00 91.00 85 GLN A N 1
ATOM 598 C CA . GLN A 1 85 ? 6.347 17.963 12.137 1.00 91.00 85 GLN A CA 1
ATOM 599 C C . GLN A 1 85 ? 4.860 17.901 11.770 1.00 91.00 85 GLN A C 1
ATOM 601 O O . GLN A 1 85 ? 4.136 17.093 12.348 1.00 91.00 85 GLN A O 1
ATOM 606 N N . ASP A 1 86 ? 4.401 18.698 10.803 1.00 93.94 86 ASP A N 1
ATOM 607 C CA . ASP A 1 86 ? 3.020 18.627 10.316 1.00 93.94 86 ASP A CA 1
ATOM 608 C C . ASP A 1 86 ? 2.740 17.295 9.625 1.00 93.94 86 ASP A C 1
ATOM 610 O O . ASP A 1 86 ? 1.722 16.658 9.903 1.00 93.94 86 ASP A O 1
ATOM 614 N N . VAL A 1 87 ? 3.666 16.850 8.768 1.00 93.00 87 VAL A N 1
ATOM 615 C CA . VAL A 1 87 ? 3.592 15.535 8.119 1.00 93.00 87 VAL A CA 1
ATOM 616 C C . VAL A 1 87 ? 3.557 14.435 9.172 1.00 93.00 87 VAL A C 1
ATOM 618 O O . VAL A 1 87 ? 2.689 13.566 9.117 1.00 93.00 87 VAL A O 1
ATOM 621 N N . ARG A 1 88 ? 4.440 14.511 10.172 1.00 89.56 88 ARG A N 1
ATOM 622 C CA . ARG A 1 88 ? 4.504 13.565 11.288 1.00 89.56 88 ARG A CA 1
ATOM 623 C C . ARG A 1 88 ? 3.190 13.513 12.059 1.00 89.56 88 ARG A C 1
ATOM 625 O O . ARG A 1 88 ? 2.649 12.435 12.266 1.00 89.56 88 ARG A O 1
ATOM 632 N N . TRP A 1 89 ? 2.644 14.670 12.424 1.00 91.12 89 TRP A N 1
ATOM 633 C CA . TRP A 1 89 ? 1.356 14.748 13.106 1.00 91.12 89 TRP A CA 1
ATOM 634 C C . TRP A 1 89 ? 0.251 14.107 12.263 1.00 91.12 89 TRP A C 1
ATOM 636 O O . TRP A 1 89 ? -0.480 13.259 12.770 1.00 91.12 89 TRP A O 1
ATOM 646 N N . SER A 1 90 ? 0.182 14.422 10.967 1.00 92.12 90 SER A N 1
ATOM 647 C CA . SER A 1 90 ? -0.791 13.819 10.052 1.00 92.12 90 SER A CA 1
ATOM 648 C C . SER A 1 90 ? -0.656 12.293 10.023 1.00 92.12 90 SER A C 1
ATOM 650 O O . SER A 1 90 ? -1.631 11.574 10.232 1.00 92.12 90 SER A O 1
ATOM 652 N N . VAL A 1 91 ? 0.556 11.755 9.873 1.00 87.94 91 VAL A N 1
ATOM 653 C CA . VAL A 1 91 ? 0.763 10.299 9.886 1.00 87.94 91 VAL A CA 1
ATOM 654 C C . VAL A 1 91 ? 0.653 9.673 11.279 1.00 87.94 91 VAL A C 1
ATOM 656 O O . VAL A 1 91 ? 0.756 8.458 11.393 1.00 87.94 91 VAL A O 1
ATOM 659 N N . GLU A 1 92 ? 0.450 10.422 12.348 1.00 88.12 92 GLU A N 1
ATOM 660 C CA . GLU A 1 92 ? 0.226 9.876 13.693 1.00 88.12 92 GLU A CA 1
ATOM 661 C C . GLU A 1 92 ? -1.225 10.043 14.140 1.00 88.12 92 GLU A C 1
ATOM 663 O O . GLU A 1 92 ? -1.605 9.502 15.176 1.00 88.12 92 GLU A O 1
ATOM 668 N N . HIS A 1 93 ? -2.049 10.731 13.347 1.00 90.88 93 HIS A N 1
ATOM 669 C CA . HIS A 1 93 ? -3.440 10.998 13.675 1.00 90.88 93 HIS A CA 1
ATOM 670 C C . HIS A 1 93 ? -4.380 10.495 12.579 1.00 90.88 93 HIS A C 1
ATOM 672 O O . HIS A 1 93 ? -4.079 10.516 11.380 1.00 90.88 93 HIS A O 1
ATOM 678 N N . LEU A 1 94 ? -5.538 10.010 13.005 1.00 88.81 94 LEU A N 1
ATOM 679 C CA . LEU A 1 94 ? -6.634 9.594 12.148 1.00 88.81 94 LEU A CA 1
ATOM 680 C C . LEU A 1 94 ? -7.917 10.227 12.683 1.00 88.81 94 LEU A C 1
ATOM 682 O O . LEU A 1 94 ? -8.242 10.070 13.856 1.00 88.81 94 LEU A O 1
ATOM 686 N N . SER A 1 95 ? -8.633 10.956 11.829 1.00 87.19 95 SER A N 1
ATOM 687 C CA . SER A 1 95 ? -9.905 11.565 12.219 1.00 87.19 95 SER A CA 1
ATOM 688 C C . SER A 1 95 ? -10.947 10.477 12.489 1.00 87.19 95 SER A C 1
ATOM 690 O O . SER A 1 95 ? -11.192 9.631 11.628 1.00 87.19 95 SER A O 1
ATOM 692 N N . ILE A 1 96 ? -11.564 10.509 13.675 1.00 87.31 96 ILE A N 1
ATOM 693 C CA . ILE A 1 96 ? -12.631 9.575 14.065 1.00 87.31 96 ILE A CA 1
ATOM 694 C C . ILE A 1 96 ? -13.834 9.705 13.125 1.00 87.31 96 ILE A C 1
ATOM 696 O O . ILE A 1 96 ? -14.350 8.694 12.651 1.00 87.31 96 ILE A O 1
ATOM 700 N N . ASP A 1 97 ? -14.210 10.931 12.762 1.00 86.31 97 ASP A N 1
ATOM 701 C CA . ASP A 1 97 ? -15.287 11.186 11.800 1.00 86.31 97 ASP A CA 1
ATOM 702 C C . ASP A 1 97 ? -14.956 10.585 10.428 1.00 86.31 97 ASP A C 1
ATOM 704 O O . ASP A 1 97 ? -15.813 9.999 9.760 1.00 86.31 97 ASP A O 1
ATOM 708 N N . MET A 1 98 ? -13.684 10.650 10.018 1.00 84.25 98 MET A N 1
ATOM 709 C CA . MET A 1 98 ? -13.246 10.004 8.782 1.00 84.25 98 MET A CA 1
ATOM 710 C C . MET A 1 98 ? -13.279 8.481 8.892 1.00 84.25 98 MET A C 1
ATOM 712 O O . MET A 1 98 ? -13.727 7.831 7.953 1.00 84.25 98 MET A O 1
ATOM 716 N N . ILE A 1 99 ? -12.918 7.891 10.033 1.00 85.38 99 ILE A N 1
ATOM 717 C CA . ILE A 1 99 ? -13.122 6.452 10.259 1.00 85.38 99 ILE A CA 1
ATOM 718 C C . ILE A 1 99 ? -14.609 6.115 10.096 1.00 85.38 99 ILE A C 1
ATOM 720 O O . ILE A 1 99 ? -14.949 5.218 9.328 1.00 85.38 99 ILE A O 1
ATOM 724 N N . HIS A 1 100 ? -15.514 6.854 10.742 1.00 84.00 100 HIS A N 1
ATOM 725 C CA . HIS A 1 100 ? -16.954 6.593 10.640 1.00 84.00 100 HIS A CA 1
ATOM 726 C C . HIS A 1 100 ? -17.483 6.778 9.219 1.00 84.00 100 HIS A C 1
ATOM 728 O O . HIS A 1 100 ? -18.278 5.968 8.769 1.00 84.00 100 HIS A O 1
ATOM 734 N N . SER A 1 101 ? -17.039 7.776 8.462 1.00 82.19 101 SER A N 1
ATOM 735 C CA . SER A 1 101 ? -17.490 7.922 7.068 1.00 82.19 101 SER A CA 1
ATOM 736 C C . SER A 1 101 ? -16.990 6.795 6.153 1.00 82.19 101 SER A C 1
ATOM 738 O O . SER A 1 101 ? -17.695 6.402 5.226 1.00 82.19 101 SER A O 1
ATOM 740 N N . GLN A 1 102 ? -15.796 6.250 6.413 1.00 77.69 102 GLN A N 1
ATOM 741 C CA . GLN A 1 102 ? -15.166 5.247 5.547 1.00 77.69 102 GLN A CA 1
ATOM 742 C C . GLN A 1 102 ? -15.518 3.803 5.917 1.00 77.69 102 GLN A C 1
ATOM 744 O O . GLN A 1 102 ? -15.490 2.931 5.045 1.00 77.69 102 GLN A O 1
ATOM 749 N N . VAL A 1 103 ? -15.835 3.537 7.189 1.00 74.31 103 VAL A N 1
ATOM 750 C CA . VAL A 1 103 ? -16.201 2.202 7.693 1.00 74.31 103 VAL A CA 1
ATOM 751 C C . VAL A 1 103 ? -17.481 2.189 8.546 1.00 74.31 103 VAL A C 1
ATOM 753 O O . VAL A 1 103 ? -17.754 1.205 9.225 1.00 74.31 103 VAL A O 1
ATOM 756 N N . GLY A 1 104 ? -18.294 3.245 8.545 1.00 63.19 104 GLY A N 1
ATOM 757 C CA . GLY A 1 104 ? -19.519 3.337 9.360 1.00 63.19 104 GLY A CA 1
ATOM 758 C C . GLY A 1 104 ? -20.707 2.534 8.837 1.00 63.19 104 GLY A C 1
ATOM 759 O O . GLY A 1 104 ? -21.641 2.278 9.586 1.00 63.19 104 GLY A O 1
ATOM 760 N N . ASP A 1 105 ? -20.656 2.068 7.588 1.00 62.66 105 ASP A N 1
ATOM 761 C CA . ASP A 1 105 ? -21.566 1.046 7.049 1.00 62.66 105 ASP A CA 1
ATOM 762 C C . ASP A 1 105 ? -21.222 -0.374 7.544 1.00 62.66 105 ASP A C 1
ATOM 764 O O . ASP A 1 105 ? -21.810 -1.371 7.111 1.00 62.66 105 ASP A O 1
ATOM 768 N N . THR A 1 106 ? -20.247 -0.481 8.446 1.00 67.88 106 THR A N 1
ATOM 769 C CA . THR A 1 106 ? -19.809 -1.734 9.044 1.00 67.88 106 THR A CA 1
ATOM 770 C C . THR A 1 106 ? -20.308 -1.854 10.486 1.00 67.88 106 THR A C 1
ATOM 772 O O . THR A 1 106 ? -20.561 -0.855 11.144 1.00 67.88 106 THR A O 1
ATOM 775 N N . ASP A 1 107 ? -20.488 -3.088 10.969 1.00 75.62 107 ASP A N 1
ATOM 776 C CA . ASP A 1 107 ? -21.010 -3.367 12.311 1.00 75.62 107 ASP A CA 1
ATOM 777 C C . ASP A 1 107 ? -19.832 -3.694 13.255 1.00 75.62 107 ASP A C 1
ATOM 779 O O . ASP A 1 107 ? -19.491 -4.881 13.377 1.00 75.62 107 ASP A O 1
ATOM 783 N N . PRO A 1 108 ? -19.151 -2.707 13.871 1.00 87.94 108 PRO A N 1
ATOM 784 C CA . PRO A 1 108 ? -18.120 -2.988 14.862 1.00 87.94 108 PRO A CA 1
ATOM 785 C C . PRO A 1 108 ? -18.730 -3.634 16.107 1.00 87.94 108 PRO A C 1
ATOM 787 O O . PRO A 1 108 ? -19.906 -3.442 16.420 1.00 87.94 108 PRO A O 1
ATOM 790 N N . ILE A 1 109 ? -17.902 -4.345 16.866 1.00 91.88 109 ILE A N 1
ATOM 791 C CA . ILE A 1 109 ? -18.263 -4.758 18.223 1.00 91.88 109 ILE A CA 1
ATOM 792 C C . ILE A 1 109 ? -18.118 -3.528 19.114 1.00 91.88 109 ILE A C 1
ATOM 794 O O . ILE A 1 109 ? -17.033 -2.947 19.182 1.00 91.88 109 ILE A O 1
ATOM 798 N N . ILE A 1 110 ? -19.200 -3.126 19.779 1.00 94.06 110 ILE A N 1
ATOM 799 C CA . ILE A 1 110 ? -19.228 -1.929 20.624 1.00 94.06 110 ILE A CA 1
ATOM 800 C C . ILE A 1 110 ? -19.446 -2.331 22.078 1.00 94.06 110 ILE A C 1
ATOM 802 O O . ILE A 1 110 ? -20.408 -3.032 22.390 1.00 94.06 110 ILE A O 1
ATOM 806 N N . PHE A 1 111 ? -18.577 -1.869 22.976 1.00 96.06 111 PHE A N 1
ATOM 807 C CA . PHE A 1 111 ? -18.758 -2.050 24.417 1.00 96.06 111 PHE A CA 1
ATOM 808 C C . PHE A 1 111 ? -18.096 -0.934 25.231 1.00 96.06 111 PHE A C 1
ATOM 810 O O . PHE A 1 111 ? -17.151 -0.289 24.783 1.00 96.06 111 PHE A O 1
ATOM 817 N N . GLY A 1 112 ? -18.575 -0.752 26.461 1.00 96.69 112 GLY A N 1
ATOM 818 C CA . GLY A 1 112 ? -18.061 0.240 27.400 1.00 96.69 112 GLY A CA 1
ATOM 819 C C . GLY A 1 112 ? -18.796 1.580 27.372 1.00 96.69 112 GLY A C 1
ATOM 820 O O . GLY A 1 112 ? -19.858 1.711 26.765 1.00 96.69 112 GLY A O 1
ATOM 821 N N . THR A 1 113 ? -18.246 2.552 28.095 1.00 95.19 113 THR A N 1
ATOM 822 C CA . THR A 1 113 ? -18.812 3.885 28.318 1.00 95.19 113 THR A CA 1
ATOM 823 C C . THR A 1 113 ? -17.698 4.919 28.399 1.00 95.19 113 THR A C 1
ATOM 825 O O . THR A 1 113 ? -16.742 4.724 29.146 1.00 95.19 113 THR A O 1
ATOM 828 N N . GLY A 1 114 ? -17.844 6.046 27.703 1.00 96.62 114 GLY A N 1
ATOM 829 C CA . GLY A 1 114 ? -16.878 7.149 27.717 1.00 96.62 114 GLY A CA 1
ATOM 830 C C . GLY A 1 114 ? -16.370 7.507 26.318 1.00 96.62 114 GLY A C 1
ATOM 831 O O . GLY A 1 114 ? -17.020 7.138 25.333 1.00 96.62 114 GLY A O 1
ATOM 832 N N . PRO A 1 115 ? -15.230 8.218 26.216 1.00 96.62 115 PRO A N 1
ATOM 833 C CA . PRO A 1 115 ? -14.637 8.598 24.939 1.00 96.62 115 PRO A CA 1
ATOM 834 C C . PRO A 1 115 ? -14.380 7.386 24.044 1.00 96.62 115 PRO A C 1
ATOM 836 O O . PRO A 1 115 ? -14.036 6.303 24.525 1.00 96.62 115 PRO A O 1
ATOM 839 N N . GLU A 1 116 ? -14.572 7.573 22.742 1.00 95.56 116 GLU A N 1
ATOM 840 C CA . GLU A 1 116 ? -14.460 6.492 21.772 1.00 95.56 116 GLU A CA 1
ATOM 841 C C . GLU A 1 116 ? -13.002 6.090 21.524 1.00 95.56 116 GLU A C 1
ATOM 843 O O . GLU A 1 116 ? -12.139 6.936 21.311 1.00 95.56 116 GLU A O 1
ATOM 848 N N . VAL A 1 117 ? -12.744 4.786 21.489 1.00 96.62 117 VAL A N 1
ATOM 849 C CA . VAL A 1 117 ? -11.480 4.193 21.055 1.00 96.62 117 VAL A CA 1
ATOM 850 C C . VAL A 1 117 ? -11.779 3.194 19.950 1.00 96.62 117 VAL A C 1
ATOM 852 O O . VAL A 1 117 ? -12.551 2.253 20.140 1.00 96.62 117 VAL A O 1
ATOM 855 N N . THR A 1 118 ? -11.152 3.371 18.794 1.00 94.81 118 THR A N 1
ATOM 856 C CA . THR A 1 118 ? -11.271 2.430 17.678 1.00 94.81 118 THR A CA 1
ATOM 857 C C . THR A 1 118 ? -10.130 1.415 17.726 1.00 94.81 118 THR A C 1
ATOM 859 O O . THR A 1 118 ? -8.971 1.789 17.891 1.00 94.81 118 THR A O 1
ATOM 862 N N . ILE A 1 119 ? -10.443 0.129 17.561 1.00 94.50 119 ILE A N 1
ATOM 863 C CA . ILE A 1 119 ? -9.455 -0.954 17.482 1.00 94.50 119 ILE A CA 1
ATOM 864 C C . ILE A 1 119 ? -9.700 -1.765 16.211 1.00 94.50 119 ILE A C 1
ATOM 866 O O . ILE A 1 119 ? -10.782 -2.315 16.029 1.00 94.50 119 ILE A O 1
ATOM 870 N N . PHE A 1 120 ? -8.686 -1.903 15.362 1.00 92.88 120 PHE A N 1
ATOM 871 C CA . PHE A 1 120 ? -8.662 -2.894 14.287 1.00 92.88 120 PHE A CA 1
ATOM 872 C C . PHE A 1 120 ? -7.907 -4.132 14.761 1.00 92.88 120 PHE A C 1
ATOM 874 O O . PHE A 1 120 ? -6.804 -4.024 15.299 1.00 92.88 120 PHE A O 1
ATOM 881 N N . THR A 1 121 ? -8.502 -5.307 14.587 1.00 93.25 121 THR A N 1
ATOM 882 C CA . THR A 1 121 ? -7.990 -6.562 15.146 1.00 93.25 121 THR A CA 1
ATOM 883 C C . THR A 1 121 ? -8.235 -7.748 14.219 1.00 93.25 121 THR A C 1
ATOM 885 O O . THR A 1 121 ? -9.090 -7.677 13.343 1.00 93.25 121 THR A O 1
ATOM 888 N N . ASP A 1 122 ? -7.521 -8.851 14.437 1.00 91.69 122 ASP A N 1
ATOM 889 C CA . ASP A 1 122 ? -7.706 -10.122 13.733 1.00 91.69 122 ASP A CA 1
ATOM 890 C C . ASP A 1 122 ? -7.898 -11.266 14.747 1.00 91.69 122 ASP A C 1
ATOM 892 O O . ASP A 1 122 ? -7.201 -11.286 15.766 1.00 91.69 122 ASP A O 1
ATOM 896 N N . PRO A 1 123 ? -8.788 -12.246 14.494 1.00 91.12 123 PRO A N 1
ATOM 897 C CA . PRO A 1 123 ? -9.037 -13.342 15.432 1.00 91.12 123 PRO A CA 1
ATOM 898 C C . PRO A 1 123 ? -7.830 -14.215 15.789 1.00 91.12 123 PRO A C 1
ATOM 900 O O . PRO A 1 123 ? -7.775 -14.785 16.880 1.00 91.12 123 PRO A O 1
ATOM 903 N N . LYS A 1 124 ? -6.857 -14.339 14.883 1.00 91.31 124 LYS A N 1
ATOM 904 C CA . LYS A 1 124 ? -5.641 -15.144 15.064 1.00 91.31 124 LYS A CA 1
ATOM 905 C C . LYS A 1 124 ? -4.446 -14.323 15.552 1.00 91.31 124 LYS A C 1
ATOM 907 O O . LYS A 1 124 ? -3.361 -14.873 15.725 1.00 91.31 124 LYS A O 1
ATOM 912 N N . CYS A 1 125 ? -4.625 -13.027 15.793 1.00 92.75 125 CYS A N 1
ATOM 913 C CA . CYS A 1 125 ? -3.571 -12.140 16.268 1.00 92.75 125 CYS A CA 1
ATOM 914 C C . CYS A 1 125 ? -3.366 -12.293 17.783 1.00 92.75 125 CYS A C 1
ATOM 916 O O . CYS A 1 125 ? -4.178 -11.840 18.589 1.00 92.75 125 CYS A O 1
ATOM 918 N N . GLU A 1 126 ? -2.244 -12.892 18.186 1.00 91.69 126 GLU A N 1
ATOM 919 C CA . GLU A 1 126 ? -1.936 -13.102 19.606 1.00 91.69 126 GLU A CA 1
ATOM 920 C C . GLU A 1 126 ? -1.765 -11.786 20.394 1.00 91.69 126 GLU A C 1
ATOM 922 O O . GLU A 1 126 ? -2.414 -11.638 21.433 1.00 91.69 126 GLU A O 1
ATOM 927 N N . PRO A 1 127 ? -1.018 -10.769 19.903 1.00 93.75 127 PRO A N 1
ATOM 928 C CA . PRO A 1 127 ? -0.940 -9.473 20.586 1.00 93.75 127 PRO A CA 1
ATOM 929 C C . PRO A 1 127 ? -2.304 -8.791 20.752 1.00 93.75 127 PRO A C 1
ATOM 931 O O . PRO A 1 127 ? -2.522 -8.052 21.711 1.00 93.75 127 PRO A O 1
ATOM 934 N N . CYS A 1 128 ? -3.238 -9.058 19.837 1.00 95.44 128 CYS A N 1
ATOM 935 C CA . CYS A 1 128 ? -4.574 -8.492 19.879 1.00 95.44 128 CYS A CA 1
ATOM 936 C C . CYS A 1 128 ? -5.409 -9.040 21.039 1.00 95.44 128 CYS A C 1
ATOM 938 O O . CYS A 1 128 ? -6.197 -8.292 21.608 1.00 95.44 128 CYS A O 1
ATOM 940 N N . LYS A 1 129 ? -5.231 -10.307 21.435 1.00 94.12 129 LYS A N 1
ATOM 941 C CA . LYS A 1 129 ? -5.972 -10.889 22.567 1.00 94.12 129 LYS A CA 1
ATOM 942 C C . LYS A 1 129 ? -5.676 -10.153 23.871 1.00 94.12 129 LYS A C 1
ATOM 944 O O . LYS A 1 129 ? -6.600 -9.779 24.589 1.00 94.12 129 LYS A O 1
ATOM 949 N N . ARG A 1 130 ? -4.391 -9.876 24.137 1.00 93.81 130 ARG A N 1
ATOM 950 C CA . ARG A 1 130 ? -3.966 -9.059 25.287 1.00 93.81 130 ARG A CA 1
ATOM 951 C C . ARG A 1 130 ? -4.612 -7.675 25.236 1.00 93.81 130 ARG A C 1
ATOM 953 O O . ARG A 1 130 ? -5.212 -7.243 26.214 1.00 93.81 130 ARG A O 1
ATOM 960 N N . LEU A 1 131 ? -4.540 -7.020 24.079 1.00 96.88 131 LEU A N 1
ATOM 961 C CA . LEU A 1 131 ? -5.116 -5.694 23.875 1.00 96.88 131 LEU A CA 1
ATOM 962 C C . LEU A 1 131 ? -6.631 -5.655 24.147 1.00 96.88 131 LEU A C 1
ATOM 964 O O . LEU A 1 131 ? -7.114 -4.735 24.801 1.00 96.88 131 LEU A O 1
ATOM 968 N N . LEU A 1 132 ? -7.383 -6.649 23.666 1.00 97.25 132 LEU A N 1
ATOM 969 C CA . LEU A 1 132 ? -8.829 -6.739 23.887 1.00 97.25 132 LEU A CA 1
ATOM 970 C C . LEU A 1 132 ? -9.168 -6.996 25.362 1.00 97.25 132 LEU A C 1
ATOM 972 O O . LEU A 1 132 ? -10.114 -6.400 25.875 1.00 97.25 132 LEU A O 1
ATOM 976 N N . SER A 1 133 ? -8.361 -7.792 26.068 1.00 96.06 133 SER A N 1
ATOM 977 C CA . SER A 1 133 ? -8.495 -7.970 27.520 1.00 96.06 133 SER A CA 1
ATOM 978 C C . SER A 1 133 ? -8.270 -6.658 28.283 1.00 96.06 133 SER A C 1
ATOM 980 O O . SER A 1 133 ? -9.018 -6.351 29.213 1.00 96.06 133 SER A O 1
ATOM 982 N N . GLU A 1 134 ? -7.268 -5.862 27.900 1.00 97.06 134 GLU A N 1
ATOM 983 C CA . GLU A 1 134 ? -7.042 -4.533 28.485 1.00 97.06 134 GLU A CA 1
ATOM 984 C C . GLU A 1 134 ? -8.211 -3.583 28.176 1.00 97.06 134 GLU A C 1
ATOM 986 O O . GLU A 1 134 ? -8.678 -2.861 29.059 1.00 97.06 134 GLU A O 1
ATOM 991 N N . ALA A 1 135 ? -8.750 -3.629 26.953 1.00 97.69 135 ALA A N 1
ATOM 992 C CA . ALA A 1 135 ? -9.923 -2.847 26.567 1.00 97.69 135 ALA A CA 1
ATOM 993 C C . ALA A 1 135 ? -11.155 -3.206 27.418 1.00 97.69 135 ALA A C 1
ATOM 995 O O . ALA A 1 135 ? -11.861 -2.316 27.896 1.00 97.69 135 ALA A O 1
ATOM 996 N N . GLN A 1 136 ? -11.394 -4.494 27.696 1.00 96.75 136 GLN A N 1
ATOM 997 C CA . GLN A 1 136 ? -12.466 -4.919 28.607 1.00 96.75 136 GLN A CA 1
ATOM 998 C C . GLN A 1 136 ? -12.298 -4.330 30.010 1.00 96.75 136 GLN A C 1
ATOM 1000 O O . GLN A 1 136 ? -13.266 -3.808 30.572 1.00 96.75 136 GLN A O 1
ATOM 1005 N N . ALA A 1 137 ? -11.081 -4.356 30.561 1.00 97.12 137 ALA A N 1
ATOM 1006 C CA . ALA A 1 137 ? -10.789 -3.772 31.872 1.00 97.12 137 ALA A CA 1
ATOM 1007 C C . ALA A 1 137 ? -11.039 -2.251 31.905 1.00 97.12 137 ALA A C 1
ATOM 1009 O O . ALA A 1 137 ? -11.447 -1.700 32.929 1.00 97.12 137 ALA A O 1
ATOM 1010 N N . LEU A 1 138 ? -10.854 -1.577 30.769 1.00 97.69 138 LEU A N 1
ATOM 1011 C CA . LEU A 1 138 ? -11.049 -0.136 30.604 1.00 97.69 138 LEU A CA 1
ATOM 1012 C C . LEU A 1 138 ? -12.466 0.264 30.163 1.00 97.69 138 LEU A C 1
ATOM 1014 O O . LEU A 1 138 ? -12.747 1.455 30.033 1.00 97.69 138 LEU A O 1
ATOM 1018 N N . SER A 1 139 ? -13.380 -0.692 29.983 1.00 97.12 139 SER A N 1
ATOM 1019 C CA . SER A 1 139 ? -14.735 -0.457 29.456 1.00 97.12 139 SER A CA 1
ATOM 1020 C C . SER A 1 139 ? -15.589 0.509 30.286 1.00 97.12 139 SER A C 1
ATOM 1022 O O . SER A 1 139 ? -16.514 1.110 29.761 1.00 97.12 139 SER A O 1
ATOM 1024 N N . LYS A 1 140 ? -15.278 0.728 31.569 1.00 97.44 140 LYS A N 1
ATOM 1025 C CA . LYS A 1 140 ? -15.966 1.748 32.387 1.00 97.44 140 LYS A CA 1
ATOM 1026 C C . LYS A 1 140 ? -15.517 3.185 32.090 1.00 97.44 140 LYS A C 1
ATOM 1028 O O . LYS A 1 140 ? -16.159 4.122 32.550 1.00 97.44 140 LYS A O 1
ATOM 1033 N N . ARG A 1 141 ? -14.389 3.360 31.395 1.00 97.12 141 ARG A N 1
ATOM 1034 C CA . ARG A 1 141 ? -13.761 4.663 31.117 1.00 97.12 141 ARG A CA 1
ATOM 1035 C C . ARG A 1 141 ? -13.807 5.050 29.643 1.00 97.12 141 ARG A C 1
ATOM 1037 O O . ARG A 1 141 ? -13.743 6.239 29.352 1.00 97.12 141 ARG A O 1
ATOM 1044 N N . TYR A 1 142 ? -13.881 4.072 28.745 1.00 97.94 142 TYR A N 1
ATOM 1045 C CA . TYR A 1 142 ? -13.876 4.277 27.301 1.00 97.94 142 TYR A CA 1
ATOM 1046 C C . TYR A 1 142 ? -14.946 3.425 26.620 1.00 97.94 142 TYR A C 1
ATOM 1048 O O . TYR A 1 142 ? -15.293 2.342 27.098 1.00 97.94 142 TYR A O 1
ATOM 1056 N N . THR A 1 143 ? -15.424 3.906 25.474 1.00 97.56 143 THR A N 1
ATOM 1057 C CA . THR A 1 143 ? -16.271 3.135 24.558 1.00 97.56 143 THR A CA 1
ATOM 1058 C C . THR A 1 143 ? -15.393 2.567 23.453 1.00 97.56 143 THR A C 1
ATOM 1060 O O . THR A 1 143 ? -14.827 3.319 22.665 1.00 97.56 143 THR A O 1
ATOM 1063 N N . PHE A 1 144 ? -15.276 1.249 23.365 1.00 97.19 144 PHE A N 1
ATOM 1064 C CA . PHE A 1 144 ? -14.459 0.591 22.353 1.00 97.19 144 PHE A CA 1
ATOM 1065 C C . PHE A 1 144 ? -15.304 0.214 21.141 1.00 97.19 144 PHE A C 1
ATOM 1067 O O . PHE A 1 144 ? -16.322 -0.461 21.288 1.00 97.19 144 PHE A O 1
ATOM 1074 N N . LYS A 1 145 ? -14.856 0.613 19.947 1.00 94.44 145 LYS A N 1
ATOM 1075 C CA . LYS A 1 145 ? -15.358 0.138 18.652 1.00 94.44 145 LYS A CA 1
ATOM 1076 C C . LYS A 1 145 ? -14.320 -0.781 18.024 1.00 94.44 145 LYS A C 1
ATOM 1078 O O . LYS A 1 145 ? -13.282 -0.328 17.543 1.00 94.44 145 LYS A O 1
ATOM 1083 N N . VAL A 1 146 ? -14.592 -2.080 18.044 1.00 93.31 146 VAL A N 1
ATOM 1084 C CA . VAL A 1 146 ? -13.663 -3.107 17.570 1.00 93.31 146 VAL A CA 1
ATOM 1085 C C . VAL A 1 146 ? -14.079 -3.597 16.187 1.00 93.31 146 VAL A C 1
ATOM 1087 O O . VAL A 1 146 ? -15.124 -4.228 16.016 1.00 93.31 146 VAL A O 1
ATOM 1090 N N . TYR A 1 147 ? -13.232 -3.332 15.198 1.00 89.50 147 TYR A N 1
ATOM 1091 C CA . TYR A 1 147 ? -13.361 -3.816 13.830 1.00 89.50 147 TYR A CA 1
ATOM 1092 C C . TYR A 1 147 ? -12.524 -5.083 13.661 1.00 89.50 147 TYR A C 1
ATOM 1094 O O . TYR A 1 147 ? -11.292 -5.047 13.681 1.00 89.50 147 TYR A O 1
ATOM 1102 N N . VAL A 1 148 ? -13.206 -6.213 13.484 1.00 88.31 148 VAL A N 1
ATOM 1103 C CA . VAL A 1 148 ? -12.566 -7.514 13.264 1.00 88.31 148 VAL A CA 1
ATOM 1104 C C . VAL A 1 148 ? -12.325 -7.712 11.767 1.00 88.31 148 VAL A C 1
ATOM 1106 O O . VAL A 1 148 ? -13.272 -7.736 10.978 1.00 88.31 148 VAL A O 1
ATOM 1109 N N . ILE A 1 149 ? -11.061 -7.849 11.377 1.00 85.81 149 ILE A N 1
ATOM 1110 C CA . ILE A 1 149 ? -10.602 -7.962 9.991 1.00 85.81 149 ILE A CA 1
ATOM 1111 C C . ILE A 1 149 ? -9.684 -9.189 9.821 1.00 85.81 149 ILE A C 1
ATOM 1113 O O . ILE A 1 149 ? -8.828 -9.416 10.671 1.00 85.81 149 ILE A O 1
ATOM 1117 N N . PRO A 1 150 ? -9.840 -10.004 8.756 1.00 84.38 150 PRO A N 1
ATOM 1118 C CA . PRO A 1 150 ? -9.058 -11.224 8.569 1.00 84.38 150 PRO A CA 1
ATOM 1119 C C . PRO A 1 150 ? -7.761 -10.956 7.786 1.00 84.38 150 PRO A C 1
ATOM 1121 O O . PRO A 1 150 ? -7.653 -11.297 6.609 1.00 84.38 150 PRO A O 1
ATOM 1124 N N . VAL A 1 151 ? -6.773 -10.331 8.426 1.00 80.81 151 VAL A N 1
ATOM 1125 C CA . VAL A 1 151 ? -5.475 -9.997 7.810 1.00 80.81 151 VAL A CA 1
ATOM 1126 C C . VAL A 1 151 ? -4.461 -11.146 7.872 1.00 80.81 151 VAL A C 1
ATOM 1128 O O . VAL A 1 151 ? -3.504 -11.148 7.103 1.00 80.81 151 VAL A O 1
ATOM 1131 N N . LEU A 1 152 ? -4.664 -12.136 8.752 1.00 82.69 152 LEU A N 1
ATOM 1132 C CA . LEU A 1 152 ? -3.750 -13.275 8.958 1.00 82.69 152 LEU A CA 1
ATOM 1133 C C . LEU A 1 152 ? -4.166 -14.550 8.193 1.00 82.69 152 LEU A C 1
ATOM 1135 O O . LEU A 1 152 ? -3.688 -15.652 8.472 1.00 82.69 152 LEU A O 1
ATOM 1139 N N . GLY A 1 153 ? -5.034 -14.410 7.187 1.00 80.06 153 GLY A N 1
ATOM 1140 C CA . GLY A 1 153 ? -5.357 -15.457 6.214 1.00 80.06 153 GLY A CA 1
ATOM 1141 C C . GLY A 1 153 ? -6.596 -16.297 6.544 1.00 80.06 153 GLY A C 1
ATOM 1142 O O . GLY A 1 153 ? -7.501 -15.881 7.265 1.00 80.06 153 GLY A O 1
ATOM 1143 N N . LYS A 1 154 ? -6.663 -17.513 5.979 1.00 80.00 154 LYS A N 1
ATOM 1144 C CA . LYS A 1 154 ? -7.897 -18.326 5.910 1.00 80.00 154 LYS A CA 1
ATOM 1145 C C . LYS A 1 154 ? -8.499 -18.679 7.269 1.00 80.00 154 LYS A C 1
ATOM 1147 O O . LYS A 1 154 ? -9.720 -18.745 7.419 1.00 80.00 154 LYS A O 1
ATOM 1152 N N . ALA A 1 155 ? -7.646 -18.927 8.257 1.00 86.12 155 ALA A N 1
ATOM 1153 C CA . ALA A 1 155 ? -8.103 -19.245 9.601 1.00 86.12 155 ALA A CA 1
ATOM 1154 C C . ALA A 1 155 ? -8.787 -18.027 10.249 1.00 86.12 155 ALA A C 1
ATOM 1156 O O . ALA A 1 155 ? -9.808 -18.185 10.912 1.00 86.12 155 ALA A O 1
ATOM 1157 N N . SER A 1 156 ? -8.288 -16.816 9.986 1.00 87.44 156 SER A N 1
ATOM 1158 C CA . SER A 1 156 ? -8.927 -15.564 10.398 1.00 87.44 156 SER A CA 1
ATOM 1159 C C . SER A 1 156 ? -10.222 -15.304 9.640 1.00 87.44 156 SER A C 1
ATOM 1161 O O . SER A 1 156 ? -11.213 -14.932 10.256 1.00 87.44 156 SER A O 1
ATOM 1163 N N . GLU A 1 157 ? -10.265 -15.560 8.326 1.00 84.56 157 GLU A N 1
ATOM 1164 C CA . GLU A 1 157 ? -11.513 -15.478 7.547 1.00 84.56 157 GLU A CA 1
ATOM 1165 C C . GLU A 1 157 ? -12.596 -16.397 8.119 1.00 84.56 157 GLU A C 1
ATOM 1167 O O . GLU A 1 157 ? -13.760 -16.011 8.209 1.00 84.56 157 GLU A O 1
ATOM 1172 N N . THR A 1 158 ? -12.202 -17.612 8.511 1.00 86.25 158 THR A N 1
ATOM 1173 C CA . THR A 1 158 ? -13.107 -18.602 9.101 1.00 86.25 158 THR A CA 1
ATOM 1174 C C . THR A 1 158 ? -13.668 -18.091 10.422 1.00 86.25 158 THR A C 1
ATOM 1176 O O . THR A 1 158 ? -14.879 -18.102 10.599 1.00 86.25 158 THR A O 1
ATOM 1179 N N . ASP A 1 159 ? -12.828 -17.568 11.313 1.00 89.69 159 ASP A N 1
ATOM 1180 C CA . ASP A 1 159 ? -13.277 -17.018 12.596 1.00 89.69 159 ASP A CA 1
ATOM 1181 C C . ASP A 1 159 ? -14.149 -15.762 12.423 1.00 89.69 159 ASP A C 1
ATOM 1183 O O . ASP A 1 159 ? -15.192 -15.643 13.066 1.00 89.69 159 ASP A O 1
ATOM 1187 N N . VAL A 1 160 ? -13.782 -14.852 11.512 1.00 87.19 160 VAL A N 1
ATOM 1188 C CA . VAL A 1 160 ? -14.608 -13.682 11.161 1.00 87.19 160 VAL A CA 1
ATOM 1189 C C . VAL A 1 160 ? -15.977 -14.127 10.645 1.00 87.19 160 VAL A C 1
ATOM 1191 O O . VAL A 1 160 ? -16.997 -13.537 11.010 1.00 87.19 160 VAL A O 1
ATOM 1194 N N . ARG A 1 161 ? -16.024 -15.189 9.829 1.00 85.25 161 ARG A N 1
ATOM 1195 C CA . ARG A 1 161 ? -17.279 -15.796 9.371 1.00 85.25 161 ARG A CA 1
ATOM 1196 C C . ARG A 1 161 ? -18.071 -16.378 10.537 1.00 85.25 161 ARG A C 1
ATOM 1198 O O . ARG A 1 161 ? -19.262 -16.110 10.621 1.00 85.25 161 ARG A O 1
ATOM 1205 N N . THR A 1 162 ? -17.426 -17.116 11.435 1.00 89.44 162 THR A N 1
ATOM 1206 C CA . THR A 1 162 ? -18.058 -17.723 12.617 1.00 89.44 162 THR A CA 1
ATOM 1207 C C . THR A 1 162 ? -18.725 -16.677 13.512 1.00 89.44 162 THR A C 1
ATOM 1209 O O . THR A 1 162 ? -19.833 -16.914 13.992 1.00 89.44 162 THR A O 1
ATOM 1212 N N . ILE A 1 163 ? -18.096 -15.509 13.699 1.00 89.12 163 ILE A N 1
ATOM 1213 C CA . ILE A 1 163 ? -18.685 -14.380 14.440 1.00 89.12 163 ILE A CA 1
ATOM 1214 C C . ILE A 1 163 ? -19.878 -13.799 13.668 1.00 89.12 163 ILE A C 1
ATOM 1216 O O . ILE A 1 163 ? -20.959 -13.626 14.229 1.00 89.12 163 ILE A O 1
ATOM 1220 N N . ALA A 1 164 ? -19.704 -13.520 12.373 1.00 85.44 164 ALA A N 1
ATOM 1221 C CA . ALA A 1 164 ? -20.738 -12.895 11.544 1.00 85.44 164 ALA A CA 1
ATOM 1222 C C . ALA A 1 164 ? -21.982 -13.780 11.335 1.00 85.44 164 ALA A C 1
ATOM 1224 O O . ALA A 1 164 ? -23.080 -13.257 11.155 1.00 85.44 164 ALA A O 1
ATOM 1225 N N . CYS A 1 165 ? -21.807 -15.102 11.349 1.00 88.19 165 CYS A N 1
ATOM 1226 C CA . CYS A 1 165 ? -22.840 -16.111 11.110 1.00 88.19 165 CYS A CA 1
ATOM 1227 C C . CYS A 1 165 ? -23.394 -16.746 12.398 1.00 88.19 165 CYS A C 1
ATOM 1229 O O . CYS A 1 165 ? -24.153 -17.717 12.332 1.00 88.19 165 CYS A O 1
ATOM 1231 N N . ALA A 1 166 ? -23.021 -16.233 13.569 1.00 91.38 166 ALA A N 1
ATOM 1232 C CA . ALA A 1 166 ? -23.486 -16.762 14.842 1.00 91.38 166 ALA A CA 1
ATOM 1233 C C . ALA A 1 166 ? -25.005 -16.584 15.017 1.00 91.38 166 ALA A C 1
ATOM 1235 O O . ALA A 1 166 ? -25.548 -15.509 14.760 1.00 91.38 166 ALA A O 1
ATOM 1236 N N . ALA A 1 167 ? -25.682 -17.620 15.521 1.00 91.31 167 ALA A N 1
ATOM 1237 C CA . ALA A 1 167 ? -27.101 -17.571 15.883 1.00 91.31 167 ALA A CA 1
ATOM 1238 C C . ALA A 1 167 ? -27.375 -16.528 16.979 1.00 91.31 167 ALA A C 1
ATOM 1240 O O . ALA A 1 167 ? -28.389 -15.838 16.941 1.00 91.31 167 ALA A O 1
ATOM 1241 N N . ASP A 1 168 ? -26.433 -16.373 17.913 1.00 92.19 168 ASP A N 1
ATOM 1242 C CA . ASP A 1 168 ? -26.367 -15.241 18.833 1.00 92.19 168 ASP A CA 1
ATOM 1243 C C . ASP A 1 168 ? -25.065 -14.474 18.588 1.00 92.19 168 ASP A C 1
ATOM 1245 O O . ASP A 1 168 ? -24.001 -14.796 19.129 1.00 92.19 168 ASP A O 1
ATOM 1249 N N . ARG A 1 169 ? -25.165 -13.451 17.737 1.00 89.19 169 ARG A N 1
ATOM 1250 C CA . ARG A 1 169 ? -24.033 -12.607 17.355 1.00 89.19 169 ARG A CA 1
ATOM 1251 C C . ARG A 1 169 ? -23.393 -11.906 18.552 1.00 89.19 169 ARG A C 1
ATOM 1253 O O . ARG A 1 169 ? -22.173 -11.917 18.662 1.00 89.19 169 ARG A O 1
ATOM 1260 N N . ARG A 1 170 ? -24.184 -11.374 19.490 1.00 91.12 170 ARG A N 1
ATOM 1261 C CA . ARG A 1 170 ? -23.639 -10.680 20.671 1.00 91.12 170 ARG A CA 1
ATOM 1262 C C . ARG A 1 170 ? -22.860 -11.629 21.572 1.00 91.12 170 ARG A C 1
ATOM 1264 O O . ARG A 1 170 ? -21.813 -11.255 22.094 1.00 91.12 170 ARG A O 1
ATOM 1271 N N . LYS A 1 171 ? -23.339 -12.865 21.740 1.00 93.12 171 LYS A N 1
ATOM 1272 C CA . LYS A 1 171 ? -22.618 -13.888 22.506 1.00 93.12 171 LYS A CA 1
ATOM 1273 C C . LYS A 1 171 ? -21.298 -14.274 21.838 1.00 93.12 171 LYS A C 1
ATOM 1275 O O . LYS A 1 171 ? -20.294 -14.388 22.535 1.00 93.12 171 LYS A O 1
ATOM 1280 N N . ALA A 1 172 ? -21.282 -14.440 20.515 1.00 93.56 172 ALA A N 1
ATOM 1281 C CA . ALA A 1 172 ? -20.058 -14.738 19.768 1.00 93.56 172 ALA A CA 1
ATOM 1282 C C . ALA A 1 172 ? -19.042 -13.588 19.835 1.00 93.56 172 ALA A C 1
ATOM 1284 O O . ALA A 1 172 ? -17.853 -13.820 20.045 1.00 93.56 172 ALA A O 1
ATOM 1285 N N . GLU A 1 173 ? -19.510 -12.345 19.720 1.00 93.75 173 GLU A N 1
ATOM 1286 C CA . GLU A 1 173 ? -18.687 -11.145 19.879 1.00 93.75 173 GLU A CA 1
ATOM 1287 C C . GLU A 1 173 ? -18.106 -11.055 21.297 1.00 93.75 173 GLU A C 1
ATOM 1289 O O . GLU A 1 173 ? -16.902 -10.872 21.452 1.00 93.75 173 GLU A O 1
ATOM 1294 N N . ALA A 1 174 ? -18.911 -11.276 22.340 1.00 92.88 174 ALA A N 1
ATOM 1295 C CA . ALA A 1 174 ? -18.426 -11.307 23.721 1.00 92.88 174 ALA A CA 1
ATOM 1296 C C . ALA A 1 174 ? -17.387 -12.420 23.952 1.00 92.88 174 ALA A C 1
ATOM 1298 O O . ALA A 1 174 ? -16.360 -12.177 24.588 1.00 92.88 174 ALA A O 1
ATOM 1299 N N . GLN A 1 175 ? -17.619 -13.618 23.398 1.00 94.31 175 GLN A N 1
ATOM 1300 C CA . GLN A 1 175 ? -16.653 -14.721 23.434 1.00 94.31 175 GLN A CA 1
ATOM 1301 C C . GLN A 1 175 ? -15.335 -14.325 22.767 1.00 94.31 175 GLN A C 1
ATOM 1303 O O . GLN A 1 175 ? -14.283 -14.471 23.390 1.00 94.31 175 GLN A O 1
ATOM 1308 N N . PHE A 1 176 ? -15.396 -13.741 21.568 1.00 94.56 176 PHE A N 1
ATOM 1309 C CA . PHE A 1 176 ? -14.222 -13.246 20.855 1.00 94.56 176 PHE A CA 1
ATOM 1310 C C . PHE A 1 176 ? -13.432 -12.219 21.679 1.00 94.56 176 PHE A C 1
ATOM 1312 O O . PHE A 1 176 ? -12.232 -12.398 21.881 1.00 94.56 176 PHE A O 1
ATOM 1319 N N . ILE A 1 177 ? -14.096 -11.183 22.207 1.00 94.69 177 ILE A N 1
ATOM 1320 C CA . ILE A 1 177 ? -13.431 -10.132 22.994 1.00 94.69 177 ILE A CA 1
ATOM 1321 C C . ILE A 1 177 ? -12.783 -10.713 24.263 1.00 94.69 177 ILE A C 1
ATOM 1323 O O . ILE A 1 177 ? -11.691 -10.296 24.633 1.00 94.69 177 ILE A O 1
ATOM 1327 N N . SER A 1 178 ? -13.411 -11.708 24.897 1.00 92.62 178 SER A N 1
ATOM 1328 C CA . SER A 1 178 ? -12.854 -12.402 26.072 1.00 92.62 178 SER A CA 1
ATOM 1329 C C . SER A 1 178 ? -11.749 -13.423 25.756 1.00 92.62 178 SER A C 1
ATOM 1331 O O . SER A 1 178 ? -11.248 -14.081 26.666 1.00 92.62 178 SER A O 1
ATOM 1333 N N . GLY A 1 179 ? -11.384 -13.600 24.481 1.00 90.06 179 GLY A N 1
ATOM 1334 C CA . GLY A 1 179 ? -10.374 -14.570 24.050 1.00 90.06 179 GLY A CA 1
ATOM 1335 C C . GLY A 1 179 ? -10.820 -16.035 24.128 1.00 90.06 179 GLY A C 1
ATOM 1336 O O . GLY A 1 179 ? -9.979 -16.932 24.062 1.00 90.06 179 GLY A O 1
ATOM 1337 N N . GLN A 1 180 ? -12.123 -16.294 24.267 1.00 89.69 180 GLN A N 1
ATOM 1338 C CA . GLN A 1 180 ? -12.672 -17.648 24.307 1.00 89.69 180 GLN A CA 1
ATOM 1339 C C . GLN A 1 180 ? -12.674 -18.288 22.906 1.00 89.69 180 GLN A C 1
ATOM 1341 O O . GLN A 1 180 ? -12.859 -17.588 21.905 1.00 89.69 180 GLN A O 1
ATOM 1346 N N . PRO A 1 181 ? -12.508 -19.620 22.801 1.00 87.62 181 PRO A N 1
ATOM 1347 C CA . PRO A 1 181 ? -12.588 -20.322 21.523 1.00 87.62 181 PRO A CA 1
ATOM 1348 C C . PRO A 1 181 ? -13.948 -20.143 20.827 1.00 87.62 181 PRO A C 1
ATOM 1350 O O . PRO A 1 181 ? -15.000 -20.282 21.445 1.00 87.62 181 PRO A O 1
ATOM 1353 N N . LEU A 1 182 ? -13.927 -19.904 19.511 1.00 88.44 182 LEU A N 1
ATOM 1354 C CA . LEU A 1 182 ? -15.135 -19.724 18.687 1.00 88.44 182 LEU A CA 1
ATOM 1355 C C . LEU A 1 182 ? -15.700 -21.037 18.110 1.00 88.44 182 LEU A C 1
ATOM 1357 O O . LEU A 1 182 ? -16.726 -21.034 17.436 1.00 88.44 182 LEU A O 1
ATOM 1361 N N . ASN A 1 183 ? -15.054 -22.176 18.366 1.00 84.00 183 ASN A N 1
ATOM 1362 C CA . ASN A 1 183 ? -15.405 -23.483 17.791 1.00 84.00 183 ASN A CA 1
ATOM 1363 C C . ASN A 1 183 ? -16.760 -24.046 18.260 1.00 84.00 183 ASN A C 1
ATOM 1365 O O . ASN A 1 183 ? -17.259 -24.990 17.654 1.00 84.00 183 ASN A O 1
ATOM 1369 N N . GLN A 1 184 ? -17.347 -23.489 19.320 1.00 85.25 184 GLN A N 1
ATOM 1370 C CA . GLN A 1 184 ? -18.633 -23.919 19.880 1.00 85.25 184 GLN A CA 1
ATOM 1371 C C . GLN A 1 184 ? -19.772 -22.920 19.626 1.00 85.25 184 GLN A C 1
ATOM 1373 O O . GLN A 1 184 ? -20.857 -23.076 20.185 1.00 85.25 184 GLN A O 1
ATOM 1378 N N . VAL A 1 185 ? -19.550 -21.883 18.809 1.00 89.94 185 VAL A N 1
ATOM 1379 C CA . VAL A 1 185 ? -20.566 -20.865 18.511 1.00 89.94 185 VAL A CA 1
ATOM 1380 C C . VAL A 1 185 ? -21.646 -21.461 17.599 1.00 89.94 185 VAL A C 1
ATOM 1382 O O . VAL A 1 185 ? -21.340 -21.779 16.445 1.00 89.94 185 VAL A O 1
ATOM 1385 N N . PRO A 1 186 ? -22.915 -21.570 18.043 1.00 91.31 186 PRO A N 1
ATOM 1386 C CA . PRO A 1 186 ? -24.000 -22.035 17.182 1.00 91.31 186 PRO A CA 1
ATOM 1387 C C . PRO A 1 186 ? -24.160 -21.111 15.970 1.00 91.31 186 PRO A C 1
ATOM 1389 O O . PRO A 1 186 ? -24.147 -19.890 16.124 1.00 91.31 186 PRO A O 1
ATOM 1392 N N . GLN A 1 187 ? -24.307 -21.682 14.776 1.00 91.00 187 GLN A N 1
ATOM 1393 C CA . GLN A 1 187 ? -24.385 -20.945 13.509 1.00 91.00 187 GLN A CA 1
ATOM 1394 C C . GLN A 1 187 ? -25.821 -20.930 12.972 1.00 91.00 187 GLN A C 1
ATOM 1396 O O . GLN A 1 187 ? -26.567 -21.890 13.174 1.00 91.00 187 GLN A O 1
ATOM 1401 N N . ILE A 1 188 ? -26.209 -19.871 12.259 1.00 88.31 188 ILE A N 1
ATOM 1402 C CA . ILE A 1 188 ? -27.459 -19.868 11.483 1.00 88.31 188 ILE A CA 1
ATOM 1403 C C . ILE A 1 188 ? -27.314 -20.766 10.243 1.00 88.31 188 ILE A C 1
ATOM 1405 O O . ILE A 1 188 ? -26.266 -20.760 9.596 1.00 88.31 188 ILE A O 1
ATOM 1409 N N . ALA A 1 189 ? -28.362 -21.524 9.900 1.00 78.50 189 ALA A N 1
ATOM 1410 C CA . ALA A 1 189 ? -28.331 -22.477 8.785 1.00 78.50 189 ALA A CA 1
ATOM 1411 C C . ALA A 1 189 ? -28.091 -21.793 7.422 1.00 78.50 189 ALA A C 1
ATOM 1413 O O . ALA A 1 189 ? -27.261 -22.252 6.641 1.00 78.50 189 ALA A O 1
ATOM 1414 N N . ASP A 1 190 ? -28.723 -20.637 7.193 1.00 77.12 190 ASP A N 1
ATOM 1415 C CA . ASP A 1 190 ? -28.651 -19.882 5.935 1.00 77.12 190 ASP A CA 1
ATOM 1416 C C . ASP A 1 190 ? -27.749 -18.643 6.047 1.00 77.12 190 ASP A C 1
ATOM 1418 O O . ASP A 1 190 ? -28.130 -17.526 5.682 1.00 77.12 190 ASP A O 1
ATOM 1422 N N . CYS A 1 191 ? -26.521 -18.805 6.555 1.00 76.00 191 CYS A N 1
ATOM 1423 C CA . CYS A 1 191 ? -25.539 -17.721 6.482 1.00 76.00 191 CYS A CA 1
ATOM 1424 C C . CYS A 1 191 ? -25.028 -17.559 5.041 1.00 76.00 191 CYS A C 1
ATOM 1426 O O . CYS A 1 191 ? -23.981 -18.094 4.654 1.00 76.00 191 CYS A O 1
ATOM 1428 N N . GLY A 1 192 ? -25.812 -16.844 4.232 1.00 65.31 192 GLY A N 1
ATOM 1429 C CA . GLY A 1 192 ? -25.542 -16.625 2.818 1.00 65.31 192 GLY A CA 1
ATOM 1430 C C . GLY A 1 192 ? -24.198 -15.925 2.552 1.00 65.31 192 GLY A C 1
ATOM 1431 O O . GLY A 1 192 ? -23.633 -15.267 3.434 1.00 65.31 192 GLY A O 1
ATOM 1432 N N . PRO A 1 193 ? -23.682 -16.008 1.311 1.00 66.81 193 PRO A N 1
ATOM 1433 C CA . PRO A 1 193 ? -22.390 -15.431 0.919 1.00 66.81 193 PRO A CA 1
ATOM 1434 C C . PRO A 1 193 ? -22.297 -13.918 1.175 1.00 66.81 193 PRO A C 1
ATOM 1436 O O . PRO A 1 193 ? -21.206 -13.394 1.394 1.00 66.81 193 PRO A O 1
ATOM 1439 N N . PHE A 1 194 ? -23.439 -13.230 1.225 1.00 67.06 194 PHE A N 1
ATOM 1440 C CA . PHE A 1 194 ? -23.548 -11.793 1.457 1.00 67.06 194 PHE A CA 1
ATOM 1441 C C . PHE A 1 194 ? -22.950 -11.326 2.797 1.00 67.06 194 PHE A C 1
ATOM 1443 O O . PHE A 1 194 ? -22.318 -10.273 2.845 1.00 67.06 194 PHE A O 1
ATOM 1450 N N . GLN A 1 195 ? -23.081 -12.102 3.881 1.00 66.44 195 GLN A N 1
ATOM 1451 C CA . GLN A 1 195 ? -22.540 -11.693 5.188 1.00 66.44 195 GLN A CA 1
ATOM 1452 C C . GLN A 1 195 ? -21.013 -11.801 5.246 1.00 66.44 195 GLN A C 1
ATOM 1454 O O . GLN A 1 195 ? -20.340 -10.928 5.793 1.00 66.44 195 GLN A O 1
ATOM 1459 N N . LEU A 1 196 ? -20.448 -12.830 4.610 1.00 65.75 196 LEU A N 1
ATOM 1460 C CA . LEU A 1 196 ? -19.000 -12.959 4.455 1.00 65.75 196 LEU A CA 1
ATOM 1461 C C . LEU A 1 196 ? -18.442 -11.860 3.540 1.00 65.75 196 LEU A C 1
ATOM 1463 O O . LEU A 1 196 ? -17.434 -11.241 3.872 1.00 65.75 196 LEU A O 1
ATOM 1467 N N . GLN A 1 197 ? -19.118 -11.579 2.423 1.00 70.12 197 GLN A N 1
ATOM 1468 C CA . GLN A 1 197 ? -18.744 -10.497 1.509 1.00 70.12 197 GLN A CA 1
ATOM 1469 C C . GLN A 1 197 ? -18.743 -9.137 2.205 1.00 70.12 197 GLN A C 1
ATOM 1471 O O . GLN A 1 197 ? -17.805 -8.368 2.009 1.00 70.12 197 GLN A O 1
ATOM 1476 N N . LYS A 1 198 ? -19.731 -8.862 3.069 1.00 70.56 198 LYS A N 1
ATOM 1477 C CA . LYS A 1 198 ? -19.733 -7.657 3.906 1.00 70.56 198 LYS A CA 1
ATOM 1478 C C . LYS A 1 198 ? -18.482 -7.585 4.764 1.00 70.56 198 LYS A C 1
ATOM 1480 O O . LYS A 1 198 ? -17.773 -6.594 4.659 1.00 70.56 198 LYS A O 1
ATOM 1485 N N . SER A 1 199 ? -18.173 -8.620 5.548 1.00 65.06 199 SER A N 1
ATOM 1486 C CA . SER A 1 199 ? -16.977 -8.658 6.407 1.00 65.06 199 SER A CA 1
ATOM 1487 C C . SER A 1 199 ? -15.666 -8.472 5.632 1.00 65.06 199 SER A C 1
ATOM 1489 O O . SER A 1 199 ? -14.800 -7.711 6.061 1.00 65.06 199 SER A O 1
ATOM 1491 N N . LEU A 1 200 ? -15.536 -9.099 4.461 1.00 70.62 200 LEU A N 1
ATOM 1492 C CA . LEU A 1 200 ? -14.376 -8.922 3.582 1.00 70.62 200 LEU A CA 1
ATOM 1493 C C . LEU A 1 200 ? -14.311 -7.510 2.984 1.00 70.62 200 LEU A C 1
ATOM 1495 O O . LEU A 1 200 ? -13.225 -6.942 2.877 1.00 70.62 200 LEU A O 1
ATOM 1499 N N . ALA A 1 201 ? -15.454 -6.903 2.660 1.00 70.50 201 ALA A N 1
ATOM 1500 C CA . ALA A 1 201 ? -15.514 -5.507 2.239 1.00 70.50 201 ALA A CA 1
ATOM 1501 C C . ALA A 1 201 ? -15.078 -4.549 3.364 1.00 70.50 201 ALA A C 1
ATOM 1503 O O . ALA A 1 201 ? -14.400 -3.564 3.073 1.00 70.50 201 ALA A O 1
ATOM 1504 N N . ARG A 1 202 ? -15.368 -4.856 4.643 1.00 67.88 202 ARG A N 1
ATOM 1505 C CA . ARG A 1 202 ? -14.861 -4.081 5.805 1.00 67.88 202 ARG A CA 1
ATOM 1506 C C . ARG A 1 202 ? -13.344 -4.072 5.827 1.00 67.88 202 ARG A C 1
ATOM 1508 O O . ARG A 1 202 ? -12.735 -3.014 5.935 1.00 67.88 202 ARG A O 1
ATOM 1515 N N . PHE A 1 203 ? -12.743 -5.249 5.679 1.00 68.31 203 PHE A 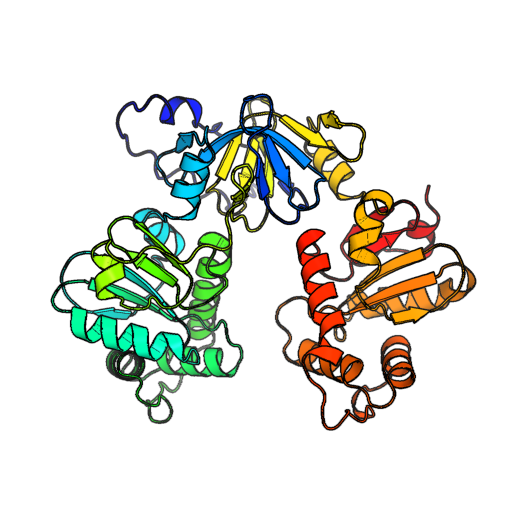N 1
ATOM 1516 C CA . PHE A 1 203 ? -11.294 -5.381 5.605 1.00 68.31 203 PHE A CA 1
ATOM 1517 C C . PHE A 1 203 ? -10.718 -4.634 4.408 1.00 68.31 203 PHE A C 1
ATOM 1519 O O . PHE A 1 203 ? -9.765 -3.879 4.568 1.00 68.31 203 PHE A O 1
ATOM 1526 N N . ALA A 1 204 ? -11.333 -4.773 3.233 1.00 68.12 204 ALA A N 1
ATOM 1527 C CA . ALA A 1 204 ? -10.897 -4.055 2.046 1.00 68.12 204 ALA A CA 1
ATOM 1528 C C . ALA A 1 204 ? -10.928 -2.531 2.254 1.00 68.12 204 ALA A C 1
ATOM 1530 O O . ALA A 1 204 ? -9.977 -1.861 1.860 1.00 68.12 204 ALA A O 1
ATOM 1531 N N . ARG A 1 205 ? -11.965 -1.983 2.904 1.00 72.19 205 ARG A N 1
ATOM 1532 C CA . ARG A 1 205 ? -12.059 -0.549 3.235 1.00 72.19 205 ARG A CA 1
ATOM 1533 C C . ARG A 1 205 ? -11.040 -0.135 4.300 1.00 72.19 205 ARG A C 1
ATOM 1535 O O . ARG A 1 205 ? -10.288 0.804 4.069 1.00 72.19 205 ARG A O 1
ATOM 1542 N N . ALA A 1 206 ? -10.952 -0.848 5.423 1.00 71.06 206 ALA A N 1
ATOM 1543 C CA . ALA A 1 206 ? -9.993 -0.546 6.491 1.00 71.06 206 ALA A CA 1
ATOM 1544 C C . ALA A 1 206 ? -8.540 -0.574 5.983 1.00 71.06 206 ALA A C 1
ATOM 1546 O O . ALA A 1 206 ? -7.753 0.326 6.273 1.00 71.06 206 ALA A O 1
ATOM 1547 N N . ASN A 1 207 ? -8.203 -1.565 5.156 1.00 72.56 207 ASN A N 1
ATOM 1548 C CA . ASN A 1 207 ? -6.889 -1.675 4.542 1.00 72.56 207 ASN A CA 1
ATOM 1549 C C . ASN A 1 207 ? -6.645 -0.544 3.533 1.00 72.56 207 ASN A C 1
ATOM 1551 O O . ASN A 1 207 ? -5.724 0.248 3.727 1.00 72.56 207 ASN A O 1
ATOM 1555 N N . LYS A 1 208 ? -7.491 -0.429 2.497 1.00 69.56 208 LYS A N 1
ATOM 1556 C CA . LYS A 1 208 ? -7.250 0.472 1.356 1.00 69.56 208 LYS A CA 1
ATOM 1557 C C . LYS A 1 208 ? -7.460 1.949 1.665 1.00 69.56 208 LYS A C 1
ATOM 1559 O O . LYS A 1 208 ? -6.862 2.780 0.993 1.00 69.56 208 LYS A O 1
ATOM 1564 N N . VAL A 1 209 ? -8.329 2.270 2.619 1.00 71.94 209 VAL A N 1
ATOM 1565 C CA . VAL A 1 209 ? -8.724 3.652 2.909 1.00 71.94 209 VAL A CA 1
ATOM 1566 C C . VAL A 1 209 ? -8.057 4.161 4.177 1.00 71.94 209 VAL A C 1
ATOM 1568 O O . VAL A 1 209 ? -7.527 5.261 4.183 1.00 71.94 209 VAL A O 1
ATOM 1571 N N . LEU A 1 210 ? -8.037 3.367 5.251 1.00 76.44 210 LEU A N 1
ATOM 1572 C CA . LEU A 1 210 ? -7.518 3.831 6.545 1.00 76.44 210 LEU A CA 1
ATOM 1573 C C . LEU A 1 210 ? -6.029 3.534 6.760 1.00 76.44 210 LEU A C 1
ATOM 1575 O O . LEU A 1 210 ? -5.468 3.949 7.775 1.00 76.44 210 LEU A O 1
ATOM 1579 N N . GLY A 1 211 ? -5.365 2.831 5.837 1.00 75.19 211 GLY A N 1
ATOM 1580 C CA . GLY A 1 211 ? -3.953 2.491 6.024 1.00 75.19 211 GLY A CA 1
ATOM 1581 C C . GLY A 1 211 ? -3.708 1.259 6.890 1.00 75.19 211 GLY A C 1
ATOM 1582 O O . GLY A 1 211 ? -2.557 0.996 7.218 1.00 75.19 211 GLY A O 1
ATOM 1583 N N . VAL A 1 212 ? -4.747 0.514 7.282 1.00 77.31 212 VAL A N 1
ATOM 1584 C CA . VAL A 1 212 ? -4.620 -0.595 8.240 1.00 77.31 212 VAL A CA 1
ATOM 1585 C C . VAL A 1 212 ? -4.111 -1.848 7.524 1.00 77.31 212 VAL A C 1
ATOM 1587 O O . VAL A 1 212 ? -4.883 -2.682 7.048 1.00 77.31 212 VAL A O 1
ATOM 1590 N N . THR A 1 213 ? -2.789 -1.959 7.403 1.00 70.56 213 THR A N 1
ATOM 1591 C CA . THR A 1 213 ? -2.120 -3.113 6.776 1.00 70.56 213 THR A CA 1
ATOM 1592 C C . THR A 1 213 ? -1.702 -4.186 7.771 1.00 70.56 213 THR A C 1
ATOM 1594 O O . THR A 1 213 ? -1.530 -5.338 7.384 1.00 70.56 213 THR A O 1
ATOM 1597 N N . GLU A 1 214 ? -1.543 -3.815 9.037 1.00 79.38 214 GLU A N 1
ATOM 1598 C CA . GLU A 1 214 ? -1.153 -4.700 10.133 1.00 79.38 214 GLU A CA 1
ATOM 1599 C C . GLU A 1 214 ? -2.134 -4.540 11.295 1.00 79.38 214 GLU A C 1
ATOM 1601 O O . GLU A 1 214 ? -2.912 -3.588 11.332 1.00 79.38 214 GLU A O 1
ATOM 1606 N N . VAL A 1 215 ? -2.129 -5.491 12.228 1.00 88.56 215 VAL A N 1
ATOM 1607 C CA . VAL A 1 215 ? -2.986 -5.478 13.419 1.00 88.56 215 VAL A CA 1
ATOM 1608 C C . VAL A 1 215 ? -2.183 -5.875 14.666 1.00 88.56 215 VAL A C 1
ATOM 1610 O O . VAL A 1 215 ? -1.251 -6.674 14.559 1.00 88.56 215 VAL A O 1
ATOM 1613 N N . PRO A 1 216 ? -2.557 -5.371 15.856 1.00 93.44 216 PRO A N 1
ATOM 1614 C CA . PRO A 1 216 ? -3.661 -4.439 16.074 1.00 93.44 216 PRO A CA 1
ATOM 1615 C C . PRO A 1 216 ? -3.327 -3.009 15.635 1.00 93.44 216 PRO A C 1
ATOM 1617 O O . PRO A 1 216 ? -2.163 -2.633 15.565 1.00 93.44 216 PRO A O 1
ATOM 1620 N N . VAL A 1 217 ? -4.358 -2.211 15.359 1.00 92.94 217 VAL A N 1
ATOM 1621 C CA . VAL A 1 217 ? -4.241 -0.747 15.264 1.00 92.94 217 VAL A CA 1
ATOM 1622 C C . VAL A 1 217 ? -5.217 -0.132 16.247 1.00 92.94 217 VAL A C 1
ATOM 1624 O O . VAL A 1 217 ? -6.395 -0.481 16.232 1.00 92.94 217 VAL A O 1
ATOM 1627 N N . VAL A 1 218 ? -4.736 0.780 17.088 1.00 94.94 218 VAL A N 1
ATOM 1628 C CA . VAL A 1 218 ? -5.554 1.508 18.065 1.00 94.94 218 VAL A CA 1
ATOM 1629 C C . VAL A 1 218 ? -5.611 2.971 17.666 1.00 94.94 218 VAL A C 1
ATOM 1631 O O . VAL A 1 218 ? -4.574 3.572 17.405 1.00 94.94 218 VAL A O 1
ATOM 1634 N N . VAL A 1 219 ? -6.805 3.553 17.649 1.00 94.62 219 VAL A N 1
ATOM 1635 C CA . VAL A 1 219 ? -7.013 4.993 17.483 1.00 94.62 219 VAL A CA 1
ATOM 1636 C C . VAL A 1 219 ? -7.716 5.515 18.729 1.00 94.62 219 VAL A C 1
ATOM 1638 O O . VAL A 1 219 ? -8.840 5.108 19.030 1.00 94.62 219 VAL A O 1
ATOM 1641 N N . ALA A 1 220 ? -7.024 6.369 19.477 1.00 96.25 220 ALA A N 1
ATOM 1642 C CA . ALA A 1 220 ? -7.549 7.016 20.671 1.00 96.25 220 ALA A CA 1
ATOM 1643 C C . ALA A 1 220 ? -8.604 8.076 20.310 1.00 96.25 220 ALA A C 1
ATOM 1645 O O . ALA A 1 220 ? -8.700 8.512 19.164 1.00 96.25 220 ALA A O 1
ATOM 1646 N N . SER A 1 221 ? -9.368 8.536 21.301 1.00 94.69 221 SER A N 1
ATOM 1647 C CA . SER A 1 221 ? -10.440 9.524 21.108 1.00 94.69 221 SER A CA 1
ATOM 1648 C C . SER A 1 221 ? -9.960 10.882 20.589 1.00 94.69 221 SER A C 1
ATOM 1650 O O . SER A 1 221 ? -10.747 11.641 20.036 1.00 94.69 221 SER A O 1
ATOM 1652 N N . ASP A 1 222 ? -8.679 11.201 20.782 1.00 92.94 222 ASP A N 1
ATOM 1653 C CA . ASP A 1 222 ? -8.017 12.404 20.260 1.00 92.94 222 ASP A CA 1
ATOM 1654 C C . ASP A 1 222 ? -7.411 12.198 18.856 1.00 92.94 222 ASP A C 1
ATOM 1656 O O . ASP A 1 222 ? -6.714 13.065 18.331 1.00 92.94 222 ASP A O 1
ATOM 1660 N N . GLY A 1 223 ? -7.670 11.041 18.243 1.00 92.75 223 GLY A N 1
ATOM 1661 C CA . GLY A 1 223 ? -7.213 10.676 16.911 1.00 92.75 223 GLY A CA 1
ATOM 1662 C C . GLY A 1 223 ? -5.802 10.098 16.863 1.00 92.75 223 GLY A C 1
ATOM 1663 O O . GLY A 1 223 ? -5.419 9.608 15.800 1.00 92.75 223 GLY A O 1
ATOM 1664 N N . ARG A 1 224 ? -5.025 10.097 17.959 1.00 94.19 224 ARG A N 1
ATOM 1665 C CA . ARG A 1 224 ? -3.698 9.456 17.968 1.00 94.19 224 ARG A CA 1
ATOM 1666 C C . ARG A 1 224 ? -3.830 7.991 17.575 1.00 94.19 224 ARG A C 1
ATOM 1668 O O . ARG A 1 224 ? -4.652 7.271 18.142 1.00 94.19 224 ARG A O 1
ATOM 1675 N N . ARG A 1 225 ? -2.999 7.536 16.637 1.00 91.19 225 ARG A N 1
ATOM 1676 C CA . ARG A 1 225 ? -2.958 6.142 16.183 1.00 91.19 225 ARG A CA 1
ATOM 1677 C C . ARG A 1 225 ? -1.707 5.417 16.661 1.00 91.19 225 ARG A C 1
ATOM 1679 O O . ARG A 1 225 ? -0.612 5.974 16.656 1.00 91.19 225 ARG A O 1
ATOM 1686 N N . PHE A 1 226 ? -1.874 4.151 17.004 1.00 91.81 226 PHE A N 1
ATOM 1687 C CA . PHE A 1 226 ? -0.813 3.231 17.386 1.00 91.81 226 PHE A CA 1
ATOM 1688 C C . PHE A 1 226 ? -0.908 1.991 16.497 1.00 91.81 226 PHE A C 1
ATOM 1690 O O . PHE A 1 226 ? -1.941 1.325 16.480 1.00 91.81 226 PHE A O 1
ATOM 1697 N N . GLU A 1 227 ? 0.151 1.700 15.743 1.00 88.06 227 GLU A N 1
ATOM 1698 C CA . GLU A 1 227 ? 0.273 0.464 14.963 1.00 88.06 227 GLU A CA 1
ATOM 1699 C C . GLU A 1 227 ? 1.033 -0.571 15.794 1.00 88.06 227 GLU A C 1
ATOM 1701 O O . GLU A 1 227 ? 2.123 -0.303 16.300 1.00 88.06 227 GLU A O 1
ATOM 1706 N N . GLY A 1 228 ? 0.430 -1.741 15.972 1.00 88.50 228 GLY A N 1
ATOM 1707 C CA . GLY A 1 228 ? 0.855 -2.735 16.946 1.00 88.50 228 GLY A CA 1
ATOM 1708 C C . GLY A 1 228 ? 0.129 -2.601 18.286 1.00 88.50 228 GLY A C 1
ATOM 1709 O O . GLY A 1 228 ? -0.725 -1.739 18.498 1.00 88.50 228 GLY A O 1
ATOM 1710 N N . ALA A 1 229 ? 0.446 -3.513 19.205 1.00 88.50 229 ALA A N 1
ATOM 1711 C CA . ALA A 1 229 ? -0.118 -3.487 20.549 1.00 88.50 229 ALA A CA 1
ATOM 1712 C C . ALA A 1 229 ? 0.749 -2.590 21.448 1.00 88.50 229 ALA A C 1
ATOM 1714 O O . ALA A 1 229 ? 1.937 -2.897 21.588 1.00 88.50 229 ALA A O 1
ATOM 1715 N N . PRO A 1 230 ? 0.196 -1.538 22.082 1.00 92.38 230 PRO A N 1
ATOM 1716 C CA . PRO A 1 230 ? 0.926 -0.774 23.085 1.00 92.38 230 PRO A CA 1
ATOM 1717 C C . PRO A 1 230 ? 1.391 -1.660 24.239 1.00 92.38 230 PRO A C 1
ATOM 1719 O O . PRO A 1 230 ? 0.843 -2.742 24.497 1.00 92.38 230 PRO A O 1
ATOM 1722 N N . THR A 1 231 ? 2.414 -1.193 24.943 1.00 93.25 231 THR A N 1
ATOM 1723 C CA . THR A 1 231 ? 2.880 -1.831 26.176 1.00 93.25 231 THR A CA 1
ATOM 1724 C C . THR A 1 231 ? 1.763 -1.802 27.212 1.00 93.25 231 THR A C 1
ATOM 1726 O O . THR A 1 231 ? 1.477 -2.826 27.828 1.00 93.25 231 THR A O 1
ATOM 1729 N N . SER A 1 232 ? 1.077 -0.663 27.326 1.00 95.50 232 SER A N 1
ATOM 1730 C CA . SER A 1 232 ? -0.132 -0.484 28.124 1.00 95.50 232 SER A CA 1
ATOM 1731 C C . SER A 1 232 ? -1.159 0.330 27.340 1.00 95.50 232 SER A C 1
ATOM 1733 O O . SER A 1 232 ? -0.941 1.504 27.028 1.00 95.50 232 SER A O 1
ATOM 1735 N N . LEU A 1 233 ? -2.324 -0.261 27.060 1.00 96.75 233 LEU A N 1
ATOM 1736 C CA . LEU A 1 233 ? -3.430 0.457 26.427 1.00 96.75 233 LEU A CA 1
ATOM 1737 C C . LEU A 1 233 ? -3.838 1.678 27.257 1.00 96.75 233 LEU A C 1
ATOM 1739 O O . LEU A 1 233 ? -4.095 2.739 26.698 1.00 96.75 233 LEU A O 1
ATOM 1743 N N . ALA A 1 234 ? -3.845 1.561 28.586 1.00 96.88 234 ALA A N 1
ATOM 1744 C CA . ALA A 1 234 ? -4.173 2.676 29.468 1.00 96.88 234 ALA A CA 1
ATOM 1745 C C . ALA A 1 234 ? -3.181 3.842 29.321 1.00 96.88 234 ALA A C 1
ATOM 1747 O O . ALA A 1 234 ? -3.619 4.984 29.191 1.00 96.88 234 ALA A O 1
ATOM 1748 N N . ALA A 1 235 ? -1.874 3.552 29.289 1.00 96.31 235 ALA A N 1
ATOM 1749 C CA . ALA A 1 235 ? -0.829 4.566 29.138 1.00 96.31 235 ALA A CA 1
ATOM 1750 C C . ALA A 1 235 ? -0.890 5.240 27.760 1.00 96.31 235 ALA A C 1
ATOM 1752 O O . ALA A 1 235 ? -0.717 6.452 27.639 1.00 96.31 235 ALA A O 1
ATOM 1753 N N . PHE A 1 236 ? -1.187 4.479 26.704 1.00 96.19 236 PHE A N 1
ATOM 1754 C CA . PHE A 1 236 ? -1.398 5.061 25.381 1.00 96.19 236 PHE A CA 1
ATOM 1755 C C . PHE A 1 236 ? -2.617 5.991 25.369 1.00 96.19 236 PHE A C 1
ATOM 1757 O O . PHE A 1 236 ? -2.514 7.141 24.934 1.00 96.19 236 PHE A O 1
ATOM 1764 N N . LEU A 1 237 ? -3.759 5.537 25.891 1.00 96.25 237 LEU A N 1
ATOM 1765 C CA . LEU A 1 237 ? -4.990 6.330 25.915 1.00 96.25 237 LEU A CA 1
ATOM 1766 C C . LEU A 1 237 ? -4.871 7.586 26.792 1.00 96.25 237 LEU A C 1
ATOM 1768 O O . LEU A 1 237 ? -5.499 8.591 26.465 1.00 96.25 237 LEU A O 1
ATOM 1772 N N . SER A 1 238 ? -4.045 7.577 27.845 1.00 94.56 238 SER A N 1
ATOM 1773 C CA . SER A 1 238 ? -3.752 8.770 28.658 1.00 94.56 238 SER A CA 1
ATOM 1774 C C . SER A 1 238 ? -2.683 9.695 28.059 1.00 94.56 238 SER A C 1
ATOM 1776 O O . SER A 1 238 ? -2.568 10.838 28.493 1.00 94.56 238 SER A O 1
ATOM 1778 N N . GLY A 1 239 ? -1.924 9.241 27.054 1.00 92.06 239 GLY A N 1
ATOM 1779 C CA . GLY A 1 239 ? -0.842 10.019 26.435 1.00 92.06 239 GLY A CA 1
ATOM 1780 C C . GLY A 1 239 ? 0.542 9.824 27.053 1.00 92.06 239 GLY A C 1
ATOM 1781 O O . GLY A 1 239 ? 1.502 10.439 26.587 1.00 92.06 239 GLY A O 1
ATOM 1782 N N . GLU A 1 240 ? 0.662 8.958 28.056 1.00 91.94 240 GLU A N 1
ATOM 1783 C CA . GLU A 1 240 ? 1.931 8.583 28.688 1.00 91.94 240 GLU A CA 1
ATOM 1784 C C . GLU A 1 240 ? 2.801 7.726 27.758 1.00 91.94 240 GLU A C 1
ATOM 1786 O O . GLU A 1 240 ? 4.016 7.915 27.688 1.00 91.94 240 GLU A O 1
ATOM 1791 N N . GLU A 1 241 ? 2.181 6.819 27.000 1.00 90.06 241 GLU A N 1
ATOM 1792 C CA . GLU A 1 241 ? 2.849 6.029 25.965 1.00 90.06 241 GLU A CA 1
ATOM 1793 C C . GLU A 1 241 ? 2.617 6.654 24.584 1.00 90.06 241 GLU A C 1
ATOM 1795 O O . GLU A 1 241 ? 1.494 6.984 24.193 1.00 90.06 241 GLU A O 1
ATOM 1800 N N . LYS A 1 242 ? 3.701 6.802 23.819 1.00 85.56 242 LYS A N 1
ATOM 1801 C CA . LYS A 1 242 ? 3.668 7.248 22.421 1.00 85.56 242 LYS A CA 1
ATOM 1802 C C . LYS A 1 242 ? 3.890 6.052 21.505 1.00 85.56 242 LYS A C 1
ATOM 1804 O O . LYS A 1 242 ? 4.601 5.122 21.876 1.00 85.56 242 LYS A O 1
ATOM 1809 N N . ALA A 1 243 ? 3.324 6.102 20.301 1.00 78.06 243 ALA A N 1
ATOM 1810 C CA . ALA A 1 243 ? 3.543 5.065 19.299 1.00 78.06 243 ALA A CA 1
ATOM 1811 C C . ALA A 1 243 ? 5.051 4.837 19.055 1.00 78.06 243 ALA A C 1
ATOM 1813 O O . ALA A 1 243 ? 5.800 5.819 18.964 1.00 78.06 243 ALA A O 1
ATOM 1814 N N . PRO A 1 244 ? 5.519 3.576 18.972 1.00 69.94 244 PRO A N 1
ATOM 1815 C CA . PRO A 1 244 ? 6.901 3.260 18.666 1.00 69.94 244 PRO A CA 1
ATOM 1816 C C . PRO A 1 244 ? 7.248 3.805 17.285 1.00 69.94 244 PRO A C 1
ATOM 1818 O O . PRO A 1 244 ? 6.453 3.757 16.347 1.00 69.94 244 PRO A O 1
ATOM 1821 N N . ARG A 1 245 ? 8.459 4.349 17.173 1.00 63.72 245 ARG A N 1
ATOM 1822 C CA . ARG A 1 245 ? 8.947 4.981 15.949 1.00 63.72 245 ARG A CA 1
ATOM 1823 C C . ARG A 1 245 ? 10.198 4.242 15.490 1.00 63.72 245 ARG A C 1
ATOM 1825 O O . ARG A 1 245 ? 11.121 4.095 16.295 1.00 63.72 245 ARG A O 1
ATOM 1832 N N . PRO A 1 246 ? 10.271 3.803 14.221 1.00 58.91 246 PRO A N 1
ATOM 1833 C CA . PRO A 1 246 ? 11.555 3.491 13.611 1.00 58.91 246 PRO A CA 1
ATOM 1834 C C . PRO A 1 246 ? 12.493 4.695 13.772 1.00 58.91 246 PRO A C 1
ATOM 1836 O O . PRO A 1 246 ? 12.020 5.834 13.829 1.00 58.91 246 PRO A O 1
ATOM 1839 N N . ALA A 1 247 ? 13.804 4.451 13.868 1.00 55.06 247 ALA A N 1
ATOM 1840 C CA . ALA A 1 247 ? 14.805 5.509 13.999 1.00 55.06 247 ALA A CA 1
ATOM 1841 C C . ALA A 1 247 ? 14.542 6.616 12.963 1.00 55.06 247 ALA A C 1
ATOM 1843 O O . ALA A 1 247 ? 14.543 6.367 11.758 1.00 55.06 247 ALA A O 1
ATOM 1844 N N . GLN A 1 248 ? 14.225 7.817 13.448 1.00 60.94 248 GLN A N 1
ATOM 1845 C CA . GLN A 1 248 ? 13.777 8.910 12.595 1.00 60.94 248 GLN A CA 1
ATOM 1846 C C . GLN A 1 248 ? 14.959 9.503 11.843 1.00 60.94 248 GLN A C 1
ATOM 1848 O O . GLN A 1 248 ? 15.980 9.825 12.453 1.00 60.94 248 GLN A O 1
ATOM 1853 N N . SER A 1 249 ? 14.792 9.722 10.541 1.00 68.44 249 SER A N 1
ATOM 1854 C CA . SER A 1 249 ? 15.652 10.670 9.846 1.00 68.44 249 SER A CA 1
ATOM 1855 C C . SER A 1 249 ? 15.246 12.083 10.277 1.00 68.44 249 SER A C 1
ATOM 1857 O O . SER A 1 249 ? 14.055 12.399 10.239 1.00 68.44 249 SER A O 1
ATOM 1859 N N . PRO A 1 250 ? 16.186 12.961 10.669 1.00 76.38 250 PRO A N 1
ATOM 1860 C CA . PRO A 1 250 ? 15.862 14.356 10.960 1.00 76.38 250 PRO A CA 1
ATOM 1861 C C . PRO A 1 250 ? 15.353 15.111 9.722 1.00 76.38 250 PRO A C 1
ATOM 1863 O O . PRO A 1 250 ? 14.750 16.170 9.866 1.00 76.38 250 PRO A O 1
ATOM 1866 N N . THR A 1 251 ? 15.577 14.571 8.520 1.00 85.06 251 THR A N 1
ATOM 1867 C CA . THR A 1 251 ? 15.295 15.238 7.244 1.00 85.06 251 THR A CA 1
ATOM 1868 C 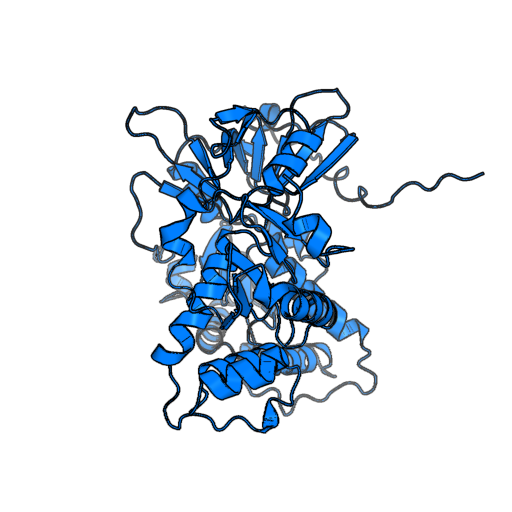C . THR A 1 251 ? 14.257 14.525 6.384 1.00 85.06 251 THR A C 1
ATOM 1870 O O . THR A 1 251 ? 13.879 15.059 5.345 1.00 85.06 251 THR A O 1
ATOM 1873 N N . VAL A 1 252 ? 13.770 13.341 6.777 1.00 88.81 252 VAL A N 1
ATOM 1874 C CA . VAL A 1 252 ? 12.847 12.549 5.948 1.00 88.81 252 VAL A CA 1
ATOM 1875 C C . VAL A 1 252 ? 11.715 11.961 6.780 1.00 88.81 252 VAL A C 1
ATOM 1877 O O . VAL A 1 252 ? 11.960 11.283 7.775 1.00 88.81 252 VAL A O 1
ATOM 1880 N N . GLU A 1 253 ? 10.482 12.147 6.312 1.00 90.19 253 GLU A N 1
ATOM 1881 C CA . GLU A 1 253 ? 9.281 11.517 6.861 1.00 90.19 253 GLU A CA 1
ATOM 1882 C C . GLU A 1 253 ? 8.537 10.715 5.798 1.00 90.19 253 GLU A C 1
ATOM 1884 O O . GLU A 1 253 ? 8.358 11.160 4.668 1.00 90.19 253 GLU A O 1
ATOM 1889 N N . THR A 1 254 ? 8.070 9.519 6.148 1.00 88.56 254 THR A N 1
ATOM 1890 C CA . THR A 1 254 ? 7.273 8.692 5.231 1.00 88.56 254 THR A CA 1
ATOM 1891 C C . THR A 1 254 ? 5.802 9.073 5.306 1.00 88.56 254 THR A C 1
ATOM 1893 O O . THR A 1 254 ? 5.199 8.999 6.375 1.00 88.56 254 THR A O 1
ATOM 1896 N N . ILE A 1 255 ? 5.196 9.371 4.157 1.00 89.44 255 ILE A N 1
ATOM 1897 C CA . ILE A 1 255 ? 3.752 9.587 4.037 1.00 89.44 255 ILE A CA 1
ATOM 1898 C C . ILE A 1 255 ? 3.094 8.257 3.661 1.00 89.44 255 ILE A C 1
ATOM 1900 O O . ILE A 1 255 ? 3.527 7.561 2.737 1.00 89.44 255 ILE A O 1
ATOM 1904 N N . ARG A 1 256 ? 2.039 7.884 4.390 1.00 81.19 256 ARG A N 1
ATOM 1905 C CA . ARG A 1 256 ? 1.310 6.629 4.156 1.00 81.19 256 ARG A CA 1
ATOM 1906 C C . ARG A 1 256 ? 0.247 6.860 3.087 1.00 81.19 256 ARG A C 1
ATOM 1908 O O . ARG A 1 256 ? -0.763 7.492 3.365 1.00 81.19 256 ARG A O 1
ATOM 1915 N N . VAL A 1 257 ? 0.493 6.351 1.882 1.00 84.81 257 VAL A N 1
ATOM 1916 C CA . VAL A 1 257 ? -0.453 6.376 0.756 1.00 84.81 257 VAL A CA 1
ATOM 1917 C C . VAL A 1 257 ? -0.517 5.003 0.093 1.00 84.81 257 VAL A C 1
ATOM 1919 O O . VAL A 1 257 ? 0.507 4.338 -0.053 1.00 84.81 257 VAL A O 1
ATOM 1922 N N . HIS A 1 258 ? -1.710 4.602 -0.348 1.00 75.44 258 HIS A N 1
ATOM 1923 C CA . HIS A 1 258 ? -1.960 3.339 -1.073 1.00 75.44 258 HIS A CA 1
ATOM 1924 C C . HIS A 1 258 ? -1.941 3.482 -2.597 1.00 75.44 258 HIS A C 1
ATOM 1926 O O . HIS A 1 258 ? -2.410 2.617 -3.336 1.00 75.44 258 HIS A O 1
ATOM 1932 N N . GLY A 1 259 ? -1.433 4.612 -3.067 1.00 83.19 259 GLY A N 1
ATOM 1933 C CA . GLY A 1 259 ? -1.411 4.998 -4.466 1.00 83.19 259 GLY A CA 1
ATOM 1934 C C . GLY A 1 259 ? -1.796 6.457 -4.620 1.00 83.19 259 GLY A C 1
ATOM 1935 O O . GLY A 1 259 ? -2.414 7.055 -3.731 1.00 83.19 259 GLY A O 1
ATOM 1936 N N . LEU A 1 260 ? -1.421 7.015 -5.761 1.00 90.44 260 LEU A N 1
ATOM 1937 C CA . LEU A 1 260 ? -1.642 8.407 -6.108 1.00 90.44 260 LEU A CA 1
ATOM 1938 C C . LEU A 1 260 ? -2.387 8.486 -7.436 1.00 90.44 260 LEU A C 1
ATOM 1940 O O . LEU A 1 260 ? -2.203 7.657 -8.325 1.00 90.44 260 LEU A O 1
ATOM 1944 N N . MET A 1 261 ? -3.216 9.505 -7.564 1.00 93.12 261 MET A N 1
ATOM 1945 C CA . MET A 1 261 ? -3.999 9.808 -8.748 1.00 93.12 261 MET A CA 1
ATOM 1946 C C . MET A 1 261 ? -3.736 11.263 -9.125 1.00 93.12 261 MET A C 1
ATOM 1948 O O . MET A 1 261 ? -3.837 12.145 -8.277 1.00 93.12 261 MET A O 1
ATOM 1952 N N . ALA A 1 262 ? -3.413 11.514 -10.387 1.00 95.88 262 ALA A N 1
ATOM 1953 C CA . ALA A 1 262 ? -3.466 12.840 -10.981 1.00 95.88 262 ALA A CA 1
ATOM 1954 C C . ALA A 1 262 ? -4.870 13.076 -11.542 1.00 95.88 262 ALA A C 1
ATOM 1956 O O . ALA A 1 262 ? -5.423 12.206 -12.216 1.00 95.88 262 ALA A O 1
ATOM 1957 N N . PHE A 1 263 ? -5.430 14.253 -11.300 1.00 95.69 263 PHE A N 1
ATOM 1958 C CA . PHE A 1 263 ? -6.733 14.673 -11.796 1.00 95.69 263 PHE A CA 1
ATOM 1959 C C . PHE A 1 263 ? -6.593 15.944 -12.619 1.00 95.69 263 PHE A C 1
ATOM 1961 O O . PHE A 1 263 ? -5.902 16.873 -12.203 1.00 95.69 263 PHE A O 1
ATOM 1968 N N . GLN A 1 264 ? -7.276 15.992 -13.761 1.00 96.00 264 GLN A N 1
ATOM 1969 C CA . GLN A 1 264 ? -7.372 17.186 -14.597 1.00 96.00 264 GLN A CA 1
ATOM 1970 C C . GLN A 1 264 ? -8.641 17.963 -14.221 1.00 96.00 264 GLN A C 1
ATOM 1972 O O . GLN A 1 264 ? -9.736 17.453 -14.479 1.00 96.00 264 GLN A O 1
ATOM 1977 N N . PRO A 1 265 ? -8.539 19.168 -13.635 1.00 94.19 265 PRO A N 1
ATOM 1978 C CA . PRO A 1 265 ? -9.696 20.022 -13.373 1.00 94.19 265 PRO A CA 1
ATOM 1979 C C . PRO A 1 265 ? -10.486 20.368 -14.641 1.00 94.19 265 PRO A C 1
ATOM 1981 O O . PRO A 1 265 ? -9.898 20.574 -15.706 1.00 94.19 265 PRO A O 1
ATOM 1984 N N . ASP A 1 266 ? -11.809 20.485 -14.519 1.00 92.69 266 ASP A N 1
ATOM 1985 C CA . ASP A 1 266 ? -12.713 20.924 -15.599 1.00 92.69 266 ASP A CA 1
ATOM 1986 C C . ASP A 1 266 ? -12.591 22.402 -15.969 1.00 92.69 266 ASP A C 1
ATOM 1988 O O . ASP A 1 266 ? -12.850 22.782 -17.109 1.00 92.69 266 ASP A O 1
ATOM 1992 N N . ASN A 1 267 ? -12.091 23.215 -15.044 1.00 90.50 267 ASN A N 1
ATOM 1993 C CA . ASN A 1 267 ? -11.758 24.614 -15.273 1.00 90.50 267 ASN A CA 1
ATOM 1994 C C . ASN A 1 267 ? -10.434 24.825 -16.039 1.00 90.50 267 ASN A C 1
ATOM 1996 O O . ASN A 1 267 ? -10.000 25.965 -16.184 1.00 90.50 267 ASN A O 1
ATOM 2000 N N . GLY A 1 268 ? -9.775 23.753 -16.500 1.00 87.75 268 GLY A N 1
ATOM 2001 C CA . GLY A 1 268 ? -8.512 23.827 -17.244 1.00 87.75 268 GLY A CA 1
ATOM 2002 C C . GLY A 1 268 ? -7.283 24.166 -16.393 1.00 87.75 268 GLY A C 1
ATOM 2003 O O . GLY A 1 268 ? -6.228 24.469 -16.945 1.00 87.75 268 GLY A O 1
ATOM 2004 N N . GLY A 1 269 ? -7.404 24.128 -15.062 1.00 90.62 269 GLY A N 1
ATOM 2005 C CA . GLY A 1 269 ? -6.289 24.335 -14.139 1.00 90.62 269 GLY A CA 1
ATOM 2006 C C . GLY A 1 269 ? -5.208 23.241 -14.205 1.00 90.62 269 GLY A C 1
ATOM 2007 O O . GLY A 1 269 ? -5.371 22.233 -14.900 1.00 90.62 269 GLY A O 1
ATOM 2008 N N . PRO A 1 270 ? -4.094 23.415 -13.467 1.00 93.06 270 PRO A N 1
ATOM 2009 C CA . PRO A 1 270 ? -3.034 22.413 -13.384 1.00 93.06 270 PRO A CA 1
ATOM 2010 C C . PRO A 1 270 ? -3.536 21.105 -12.759 1.00 93.06 270 PRO A C 1
ATOM 2012 O O . PRO A 1 270 ? -4.543 21.089 -12.046 1.00 93.06 270 PRO A O 1
ATOM 2015 N N . LEU A 1 271 ? -2.802 20.012 -12.994 1.00 95.88 271 LEU A N 1
ATOM 2016 C CA . LEU A 1 271 ? -3.110 18.720 -12.385 1.00 95.88 271 LEU A CA 1
ATOM 2017 C C . LEU A 1 271 ? -3.145 18.821 -10.854 1.00 95.88 271 LEU A C 1
ATOM 2019 O O . LEU A 1 271 ? -2.257 19.403 -10.230 1.00 95.88 271 LEU A O 1
ATOM 2023 N N . ILE A 1 272 ? -4.153 18.194 -10.253 1.00 95.12 272 ILE A N 1
ATOM 2024 C CA . ILE A 1 272 ? -4.243 18.001 -8.804 1.00 95.12 272 ILE A CA 1
ATOM 2025 C C . ILE A 1 272 ? -3.872 16.558 -8.508 1.00 95.12 272 ILE A C 1
ATOM 2027 O O . ILE A 1 272 ? -4.436 15.638 -9.099 1.00 95.12 272 ILE A O 1
ATOM 2031 N N . ILE A 1 273 ? -2.929 16.352 -7.597 1.00 95.06 273 ILE A N 1
ATOM 2032 C CA . ILE A 1 273 ? -2.477 15.011 -7.234 1.00 95.06 273 ILE A CA 1
ATOM 2033 C C . ILE A 1 273 ? -3.102 14.656 -5.896 1.00 95.06 273 ILE A C 1
ATOM 2035 O O . ILE A 1 273 ? -3.046 15.445 -4.957 1.00 95.06 273 ILE A O 1
ATOM 2039 N N . MET A 1 274 ? -3.707 13.482 -5.789 1.00 93.31 274 MET A N 1
ATOM 2040 C CA . MET A 1 274 ? -4.352 13.038 -4.559 1.00 93.31 274 MET A CA 1
ATOM 2041 C C . MET A 1 274 ? -3.981 11.595 -4.256 1.00 93.31 274 MET A C 1
ATOM 2043 O O . MET A 1 274 ? -3.797 10.789 -5.169 1.00 93.31 274 MET A O 1
ATOM 2047 N N . SER A 1 275 ? -3.905 11.238 -2.980 1.00 91.00 275 SER A N 1
ATOM 2048 C CA . SER A 1 275 ? -3.900 9.830 -2.598 1.00 91.00 275 SER A CA 1
ATOM 2049 C C . SER A 1 275 ? -5.235 9.169 -2.952 1.00 91.00 275 SER A C 1
ATOM 2051 O O . SER A 1 275 ? -6.279 9.821 -2.990 1.00 91.00 275 SER A O 1
ATOM 2053 N N . LYS A 1 276 ? -5.223 7.859 -3.229 1.00 86.69 276 LYS A N 1
ATOM 2054 C CA . LYS A 1 276 ? -6.433 7.101 -3.615 1.00 86.69 276 LYS A CA 1
ATOM 2055 C C . LYS A 1 276 ? -7.540 7.112 -2.551 1.00 86.69 276 LYS A C 1
ATOM 2057 O O . LYS A 1 276 ? -8.711 6.994 -2.892 1.00 86.69 276 LYS A O 1
ATOM 2062 N N . ASP A 1 277 ? -7.176 7.273 -1.282 1.00 83.50 277 ASP A N 1
ATOM 2063 C CA . ASP A 1 277 ? -8.094 7.455 -0.147 1.00 83.50 277 ASP A CA 1
ATOM 2064 C C . ASP A 1 277 ? -8.585 8.911 0.010 1.00 83.50 277 ASP A C 1
ATOM 2066 O O . ASP A 1 277 ? -9.351 9.222 0.919 1.00 83.50 277 ASP A O 1
ATOM 2070 N N . SER A 1 278 ? -8.158 9.810 -0.884 1.00 87.06 278 SER A N 1
ATOM 2071 C CA . SER A 1 278 ? -8.451 11.249 -0.878 1.00 87.06 278 SER A CA 1
ATOM 2072 C C . SER A 1 278 ? -7.982 11.997 0.372 1.00 87.06 278 SER A C 1
ATOM 2074 O O . SER A 1 278 ? -8.419 13.123 0.607 1.00 87.06 278 SER A O 1
ATOM 2076 N N . ARG A 1 279 ? -7.101 11.405 1.187 1.00 90.31 279 ARG A N 1
ATOM 2077 C CA . ARG A 1 279 ? -6.575 12.054 2.390 1.00 90.31 279 ARG A CA 1
ATOM 2078 C C . ARG A 1 279 ? -5.580 13.157 2.067 1.00 90.31 279 ARG A C 1
ATOM 2080 O O . ARG A 1 279 ? -5.696 14.268 2.575 1.00 90.31 279 ARG A O 1
ATOM 2087 N N . TYR A 1 280 ? -4.588 12.836 1.252 1.00 93.12 280 TYR A N 1
ATOM 2088 C CA . TYR A 1 280 ? -3.510 13.743 0.910 1.00 93.12 280 TYR A CA 1
ATOM 2089 C C . TYR A 1 280 ? -3.799 14.383 -0.435 1.00 93.12 280 TYR A C 1
ATOM 2091 O O . TYR A 1 280 ? -3.950 13.683 -1.434 1.00 93.12 280 TYR A O 1
ATOM 2099 N N . VAL A 1 281 ? -3.856 15.710 -0.457 1.00 94.38 281 VAL A N 1
ATOM 2100 C CA . VAL A 1 281 ? -4.047 16.507 -1.672 1.00 94.38 281 VAL A CA 1
ATOM 2101 C C . VAL A 1 281 ? -2.796 17.338 -1.886 1.00 94.38 281 VAL A C 1
ATOM 2103 O O . VAL A 1 281 ? -2.369 18.056 -0.988 1.00 94.38 281 VAL A O 1
ATOM 2106 N N . LEU A 1 282 ? -2.200 17.257 -3.068 1.00 94.06 282 LEU A N 1
ATOM 2107 C CA . LEU A 1 282 ? -1.044 18.050 -3.454 1.00 94.06 282 LEU A CA 1
ATOM 2108 C C . LEU A 1 282 ? -1.435 18.987 -4.589 1.00 94.06 282 LEU A C 1
ATOM 2110 O O . LEU A 1 282 ? -1.856 18.550 -5.665 1.00 94.06 282 LEU A O 1
ATOM 2114 N N . LYS A 1 283 ? -1.273 20.285 -4.334 1.00 93.00 283 LYS A N 1
ATOM 2115 C CA . LYS A 1 283 ? -1.438 21.347 -5.328 1.00 93.00 283 LYS A CA 1
ATOM 2116 C C . LYS A 1 283 ? -0.065 21.892 -5.690 1.00 93.00 283 LYS A C 1
ATOM 2118 O O . LYS A 1 283 ? 0.647 22.400 -4.824 1.00 93.00 283 LYS A O 1
ATOM 2123 N N . GLY A 1 284 ? 0.311 21.772 -6.958 1.00 91.19 284 GLY A N 1
ATOM 2124 C CA . GLY A 1 284 ? 1.641 22.137 -7.426 1.00 91.19 284 GLY A CA 1
ATOM 2125 C C . GLY A 1 284 ? 1.965 21.507 -8.773 1.00 91.19 284 GLY A C 1
ATOM 2126 O O . GLY A 1 284 ? 1.085 21.354 -9.615 1.00 91.19 284 GLY A O 1
ATOM 2127 N N . VAL A 1 285 ? 3.228 21.136 -8.964 1.00 92.88 285 VAL A N 1
ATOM 2128 C CA . VAL A 1 285 ? 3.709 20.474 -10.179 1.00 92.88 285 VAL A CA 1
ATOM 2129 C C . VAL A 1 285 ? 4.212 19.069 -9.870 1.00 92.88 285 VAL A C 1
ATOM 2131 O O . VAL A 1 285 ? 4.894 18.844 -8.866 1.00 92.88 285 VAL A O 1
ATOM 2134 N N . LEU A 1 286 ? 3.885 18.133 -10.758 1.00 95.25 286 LEU A N 1
ATOM 2135 C CA . LEU A 1 286 ? 4.472 16.801 -10.790 1.00 95.25 286 LEU A CA 1
ATOM 2136 C C . LEU A 1 286 ? 5.683 16.829 -11.720 1.00 95.25 286 LEU A C 1
ATOM 2138 O O . LEU A 1 286 ? 5.596 17.327 -12.842 1.00 95.25 286 LEU A O 1
ATOM 2142 N N . VAL A 1 287 ? 6.807 16.308 -11.253 1.00 95.19 287 VAL A N 1
ATOM 2143 C CA . VAL A 1 287 ? 8.079 16.331 -11.969 1.00 95.19 287 VAL A CA 1
ATOM 2144 C C . VAL A 1 287 ? 8.617 14.914 -12.069 1.00 95.19 287 VAL A C 1
ATOM 2146 O O . VAL A 1 287 ? 8.731 14.223 -11.061 1.00 95.19 287 VAL A O 1
ATOM 2149 N N . ASP A 1 288 ? 8.974 14.501 -13.277 1.00 94.25 288 ASP A N 1
ATOM 2150 C CA . ASP A 1 288 ? 9.677 13.254 -13.549 1.00 94.25 288 ASP A CA 1
ATOM 2151 C C . ASP A 1 288 ? 11.190 13.461 -13.369 1.00 94.25 288 ASP A C 1
ATOM 2153 O O . ASP A 1 288 ? 11.887 14.054 -14.200 1.00 94.25 288 ASP A O 1
ATOM 2157 N N . SER A 1 289 ? 11.701 12.969 -12.243 1.00 91.25 289 SER A N 1
ATOM 2158 C CA . SER A 1 289 ? 13.113 13.017 -11.853 1.00 91.25 289 SER A CA 1
ATOM 2159 C C . SER A 1 289 ? 13.984 12.023 -12.632 1.00 91.25 289 SER A C 1
ATOM 2161 O O . SER A 1 289 ? 15.220 12.052 -12.531 1.00 91.25 289 SER A O 1
ATOM 2163 N N . TRP A 1 290 ? 13.386 11.106 -13.390 1.00 89.69 290 TRP A N 1
ATOM 2164 C CA . TRP A 1 290 ? 14.090 10.163 -14.257 1.00 89.69 290 TRP A CA 1
ATOM 2165 C C . TRP A 1 290 ? 14.260 10.718 -15.672 1.00 89.69 290 TRP A C 1
ATOM 2167 O O . TRP A 1 290 ? 15.341 10.548 -16.235 1.00 89.69 290 TRP A O 1
ATOM 2177 N N . ALA A 1 291 ? 13.303 11.499 -16.169 1.00 87.69 291 ALA A N 1
ATOM 2178 C CA . ALA A 1 291 ? 13.371 12.222 -17.440 1.00 87.69 291 ALA A CA 1
ATOM 2179 C C . ALA A 1 291 ? 13.941 13.650 -17.299 1.00 87.69 291 ALA A C 1
ATOM 2181 O O . ALA A 1 291 ? 13.392 14.618 -17.826 1.00 87.69 291 ALA A O 1
ATOM 2182 N N . GLY A 1 292 ? 15.040 13.808 -16.553 1.00 86.50 292 GLY A N 1
ATOM 2183 C CA . GLY A 1 292 ? 15.756 15.089 -16.453 1.00 86.50 292 GLY A CA 1
ATOM 2184 C C . GLY A 1 292 ? 14.983 16.223 -15.764 1.00 86.50 292 GLY A C 1
ATOM 2185 O O . GLY A 1 292 ? 15.321 17.388 -15.956 1.00 86.50 292 GLY A O 1
ATOM 2186 N N . GLY A 1 293 ? 13.960 15.910 -14.964 1.00 90.88 293 GLY A N 1
ATOM 2187 C CA . GLY A 1 293 ? 13.133 16.909 -14.289 1.00 90.88 293 GLY A CA 1
ATOM 2188 C C . GLY A 1 293 ? 11.995 17.456 -15.155 1.00 90.88 293 GLY A C 1
ATOM 2189 O O . GLY A 1 293 ? 11.566 18.591 -14.937 1.00 90.88 293 GLY A O 1
ATOM 2190 N N . LYS A 1 294 ? 11.508 16.683 -16.138 1.00 94.62 294 LYS A N 1
ATOM 2191 C CA . LYS A 1 294 ? 10.353 17.059 -16.967 1.00 94.62 294 LYS A CA 1
ATOM 2192 C C . LYS A 1 294 ? 9.132 17.322 -16.079 1.00 94.62 294 LYS A C 1
ATOM 2194 O O . LYS A 1 294 ? 8.746 16.478 -15.277 1.00 94.62 294 LYS A O 1
ATOM 2199 N N . VAL A 1 295 ? 8.488 18.475 -16.254 1.00 96.31 295 VAL A N 1
ATOM 2200 C CA . VAL A 1 295 ? 7.186 18.752 -15.632 1.00 96.31 295 VAL A CA 1
ATOM 2201 C C . VAL A 1 295 ? 6.101 17.980 -16.382 1.00 96.31 295 VAL A C 1
ATOM 2203 O O . VAL A 1 295 ? 5.989 18.095 -17.602 1.00 96.31 295 VAL A O 1
ATOM 2206 N N . LEU A 1 296 ? 5.299 17.206 -15.655 1.00 96.38 296 LEU A N 1
ATOM 2207 C CA . LEU A 1 296 ? 4.173 16.450 -16.197 1.00 96.38 296 LEU A CA 1
ATOM 2208 C C . LEU A 1 296 ? 2.911 17.308 -16.081 1.00 96.38 296 LEU A C 1
ATOM 2210 O O . LEU A 1 296 ? 2.352 17.465 -14.995 1.00 96.38 296 LEU A O 1
ATOM 2214 N N . ALA A 1 297 ? 2.500 17.913 -17.196 1.00 95.31 297 ALA A N 1
ATOM 2215 C CA . ALA A 1 297 ? 1.414 18.891 -17.222 1.00 95.31 297 ALA A CA 1
ATOM 2216 C C . ALA A 1 297 ? 0.056 18.273 -17.580 1.00 95.31 297 ALA A C 1
ATOM 2218 O O . ALA A 1 297 ? -0.980 18.858 -17.275 1.00 95.31 297 ALA A O 1
ATOM 2219 N N . THR A 1 298 ? 0.050 17.102 -18.220 1.00 96.19 298 THR A N 1
ATOM 2220 C CA . THR A 1 298 ? -1.167 16.437 -18.701 1.00 96.19 298 THR A CA 1
ATOM 2221 C C . THR A 1 298 ? -1.299 15.020 -18.151 1.00 96.19 298 THR A C 1
ATOM 2223 O O . THR A 1 298 ? -0.319 14.383 -17.775 1.00 96.19 298 THR A O 1
ATOM 2226 N N . LEU A 1 299 ? -2.518 14.471 -18.157 1.00 96.31 299 LEU A N 1
ATOM 2227 C CA . LEU A 1 299 ? -2.735 13.062 -17.801 1.00 96.31 299 LEU A CA 1
ATOM 2228 C C . LEU A 1 299 ? -1.989 12.095 -18.735 1.00 96.31 299 LEU A C 1
ATOM 2230 O O . LEU A 1 299 ? -1.655 10.989 -18.315 1.00 96.31 299 LEU A O 1
ATOM 2234 N N . GLN A 1 300 ? -1.723 12.503 -19.980 1.00 95.12 300 GLN A N 1
ATOM 2235 C CA . GLN A 1 300 ? -0.923 11.713 -20.908 1.00 95.12 300 GLN A CA 1
ATOM 2236 C C . GLN A 1 300 ? 0.551 11.708 -20.495 1.00 95.12 300 GLN A C 1
ATOM 2238 O O . GLN A 1 300 ? 1.131 10.633 -20.424 1.00 95.12 300 GLN A O 1
ATOM 2243 N N . ASP A 1 301 ? 1.115 12.854 -20.093 1.00 95.44 301 ASP A N 1
ATOM 2244 C CA . ASP A 1 301 ? 2.479 12.904 -19.546 1.00 95.44 301 ASP A CA 1
ATOM 2245 C C . ASP A 1 301 ? 2.643 11.967 -18.341 1.00 95.44 301 ASP A C 1
ATOM 2247 O O . ASP A 1 301 ? 3.653 11.278 -18.226 1.00 95.44 301 ASP A O 1
ATOM 2251 N N . VAL A 1 302 ? 1.640 11.920 -17.454 1.00 94.75 302 VAL A N 1
ATOM 2252 C CA . VAL A 1 302 ? 1.631 11.012 -16.293 1.00 94.75 302 VAL A CA 1
ATOM 2253 C C . VAL A 1 302 ? 1.604 9.549 -16.726 1.00 94.75 302 VAL A C 1
ATOM 2255 O O . VAL A 1 302 ? 2.320 8.724 -16.156 1.00 94.75 302 VAL A O 1
ATOM 2258 N N . ARG A 1 303 ? 0.777 9.217 -17.725 1.00 92.31 303 ARG A N 1
ATOM 2259 C CA . ARG A 1 303 ? 0.693 7.861 -18.277 1.00 92.31 303 ARG A CA 1
ATOM 2260 C C . ARG A 1 303 ? 2.028 7.440 -18.883 1.00 92.31 303 ARG A C 1
ATOM 2262 O O . ARG A 1 303 ? 2.499 6.355 -18.561 1.00 92.31 303 ARG A O 1
ATOM 2269 N N . ASP A 1 304 ? 2.613 8.295 -19.714 1.00 91.06 304 ASP A N 1
ATOM 2270 C CA . ASP A 1 304 ? 3.860 8.018 -20.423 1.00 91.06 304 ASP A CA 1
ATOM 2271 C C . ASP A 1 304 ? 5.013 7.848 -19.429 1.00 91.06 304 ASP A C 1
ATOM 2273 O O . ASP A 1 304 ? 5.733 6.858 -19.494 1.00 91.06 304 ASP A O 1
ATOM 2277 N N . ALA A 1 305 ? 5.132 8.731 -18.431 1.00 91.25 305 ALA A N 1
ATOM 2278 C CA . ALA A 1 305 ? 6.152 8.598 -17.390 1.00 91.25 305 ALA A CA 1
ATOM 2279 C C . ALA A 1 305 ? 6.018 7.272 -16.617 1.00 91.25 305 ALA A C 1
ATOM 2281 O O . ALA A 1 305 ? 7.004 6.588 -16.372 1.00 91.25 305 ALA A O 1
ATOM 2282 N N . GLY A 1 306 ? 4.792 6.838 -16.297 1.00 87.62 306 GLY A N 1
ATOM 2283 C CA . GLY A 1 306 ? 4.549 5.552 -15.629 1.00 87.62 306 GLY A CA 1
ATOM 2284 C C . GLY A 1 306 ? 4.920 4.308 -16.453 1.00 87.62 306 GLY A C 1
ATOM 2285 O O . GLY A 1 306 ? 5.056 3.222 -15.885 1.00 87.62 306 GLY A O 1
ATOM 2286 N N . GLN A 1 307 ? 5.090 4.445 -17.770 1.00 88.50 307 GLN A N 1
ATOM 2287 C CA . GLN A 1 307 ? 5.467 3.358 -18.679 1.00 88.50 307 GLN A CA 1
ATOM 2288 C C . GLN A 1 307 ? 6.978 3.192 -18.834 1.00 88.50 307 GLN A C 1
ATOM 2290 O O . GLN A 1 307 ? 7.407 2.289 -19.549 1.00 88.50 307 GLN A O 1
ATOM 2295 N N . HIS A 1 308 ? 7.791 4.003 -18.161 1.00 87.88 308 HIS A N 1
ATOM 2296 C CA . HIS A 1 308 ? 9.240 3.870 -18.177 1.00 87.88 308 HIS A CA 1
ATOM 2297 C C . HIS A 1 308 ? 9.776 3.733 -16.756 1.00 87.88 308 HIS A C 1
ATOM 2299 O O . HIS A 1 308 ? 9.393 4.458 -15.838 1.00 87.88 308 HIS A O 1
ATOM 2305 N N . LEU A 1 309 ? 10.674 2.774 -16.568 1.00 85.44 309 LEU A N 1
ATOM 2306 C CA . LEU A 1 309 ? 11.516 2.710 -15.386 1.00 85.44 309 LEU A CA 1
ATOM 2307 C C . LEU A 1 309 ? 12.865 3.382 -15.674 1.00 85.44 309 LEU A C 1
ATOM 2309 O O . LEU A 1 309 ? 13.141 3.799 -16.790 1.00 85.44 309 LEU A O 1
ATOM 2313 N N . ASN A 1 310 ? 13.712 3.528 -14.661 1.00 83.69 310 ASN A N 1
ATOM 2314 C CA . ASN A 1 310 ? 15.120 3.844 -14.874 1.00 83.69 310 ASN A CA 1
ATOM 2315 C C . ASN A 1 310 ? 15.934 2.715 -14.254 1.00 83.69 310 ASN A C 1
ATOM 2317 O O . ASN A 1 310 ? 16.308 2.773 -13.076 1.00 83.69 310 ASN A O 1
ATOM 2321 N N . LEU A 1 311 ? 16.153 1.641 -15.020 1.00 78.19 311 LEU A N 1
ATOM 2322 C CA . LEU A 1 311 ? 16.778 0.439 -14.470 1.00 78.19 311 LEU A CA 1
ATOM 2323 C C . LEU A 1 311 ? 18.206 0.719 -14.015 1.00 78.19 311 LEU A C 1
ATOM 2325 O O . LEU A 1 311 ? 18.642 0.101 -13.049 1.00 78.19 311 LEU A O 1
ATOM 2329 N N . GLN A 1 312 ? 18.901 1.683 -14.634 1.00 80.94 312 GLN A N 1
ATOM 2330 C CA . GLN A 1 312 ? 20.227 2.134 -14.206 1.00 80.94 312 GLN A CA 1
ATOM 2331 C C . GLN A 1 312 ? 20.213 2.675 -12.768 1.00 80.94 312 GLN A C 1
ATOM 2333 O O . GLN A 1 312 ? 21.013 2.239 -11.939 1.00 80.94 312 GLN A O 1
ATOM 2338 N N . LYS A 1 313 ? 19.280 3.578 -12.444 1.00 77.75 313 LYS A N 1
ATOM 2339 C CA . LYS A 1 313 ? 19.102 4.106 -11.079 1.00 77.75 313 LYS A CA 1
ATOM 2340 C C . LYS A 1 313 ? 18.630 3.033 -10.094 1.00 77.75 313 LYS A C 1
ATOM 2342 O O . LYS A 1 313 ? 18.879 3.153 -8.897 1.00 77.75 313 LYS A O 1
ATOM 2347 N N . LEU A 1 314 ? 17.985 1.978 -10.590 1.00 75.50 314 LEU A N 1
ATOM 2348 C CA . LEU A 1 314 ? 17.444 0.881 -9.787 1.00 75.50 314 LEU A CA 1
ATOM 2349 C C . LEU A 1 314 ? 18.379 -0.332 -9.663 1.00 75.50 314 LEU A C 1
ATOM 2351 O O . LEU A 1 314 ? 18.026 -1.269 -8.946 1.00 75.50 314 LEU A O 1
ATOM 2355 N N . GLN A 1 315 ? 19.558 -0.339 -10.304 1.00 71.12 315 GLN A N 1
ATOM 2356 C CA . GLN A 1 315 ? 20.441 -1.518 -10.383 1.00 71.12 315 GLN A CA 1
ATOM 2357 C C . GLN A 1 315 ? 20.742 -2.146 -9.017 1.00 71.12 315 GLN A C 1
ATOM 2359 O O . GLN A 1 315 ? 20.711 -3.368 -8.894 1.00 71.12 315 GLN A O 1
ATOM 2364 N N . GLY A 1 316 ? 20.974 -1.331 -7.983 1.00 70.06 316 GLY A N 1
ATOM 2365 C CA . GLY A 1 316 ? 21.235 -1.816 -6.622 1.00 70.06 316 GLY A CA 1
ATOM 2366 C C . GLY A 1 316 ? 20.029 -2.463 -5.929 1.00 70.06 316 GLY A C 1
ATOM 2367 O O . GLY A 1 316 ? 20.208 -3.232 -4.992 1.00 70.06 316 GLY A O 1
ATOM 2368 N N . VAL A 1 317 ? 18.806 -2.180 -6.386 1.00 68.19 317 VAL A N 1
ATOM 2369 C CA . VAL A 1 317 ? 17.559 -2.722 -5.821 1.00 68.19 317 VAL A CA 1
ATOM 2370 C C . VAL A 1 317 ? 17.151 -4.029 -6.510 1.00 68.19 317 VAL A C 1
ATOM 2372 O O . VAL A 1 317 ? 16.597 -4.927 -5.878 1.00 68.19 317 VAL A O 1
ATOM 2375 N N . ILE A 1 318 ? 17.427 -4.152 -7.810 1.00 69.25 318 ILE A N 1
ATOM 2376 C CA . ILE A 1 318 ? 17.036 -5.308 -8.637 1.00 69.25 318 ILE A CA 1
ATOM 2377 C C . ILE A 1 318 ? 18.125 -6.387 -8.747 1.00 69.25 318 ILE A C 1
ATOM 2379 O O . ILE A 1 318 ? 17.888 -7.437 -9.341 1.00 69.25 318 ILE A O 1
ATOM 2383 N N . SER A 1 319 ? 19.325 -6.154 -8.214 1.00 65.81 319 SER A N 1
ATOM 2384 C CA . SER A 1 319 ? 20.446 -7.101 -8.296 1.00 65.81 319 SER A CA 1
ATOM 2385 C C . SER A 1 319 ? 20.349 -8.261 -7.298 1.00 65.81 319 SER A C 1
ATOM 2387 O O . SER A 1 319 ? 20.933 -9.312 -7.545 1.00 65.81 319 SER A O 1
ATOM 2389 N N . ASP A 1 320 ? 19.573 -8.109 -6.221 1.00 74.94 320 ASP A N 1
ATOM 2390 C CA . ASP A 1 320 ? 19.537 -9.043 -5.082 1.00 74.94 320 ASP A CA 1
ATOM 2391 C C . ASP A 1 320 ? 18.134 -9.638 -4.822 1.00 74.94 320 ASP A C 1
ATOM 2393 O O . ASP A 1 320 ? 17.789 -10.076 -3.724 1.00 74.94 320 ASP A O 1
ATOM 2397 N N . VAL A 1 321 ? 17.284 -9.640 -5.854 1.00 86.12 321 VAL A N 1
ATOM 2398 C CA . VAL A 1 321 ? 15.913 -10.191 -5.813 1.00 86.12 321 VAL A CA 1
ATOM 2399 C C . VAL A 1 321 ? 15.841 -11.643 -6.287 1.00 86.12 321 VAL A C 1
ATOM 2401 O O . VAL A 1 321 ? 14.753 -12.178 -6.495 1.00 86.12 321 VAL A O 1
ATOM 2404 N N . ASP A 1 322 ? 16.996 -12.292 -6.447 1.00 87.31 322 ASP A N 1
ATOM 2405 C CA . ASP A 1 322 ? 17.094 -13.740 -6.614 1.00 87.31 322 ASP A CA 1
ATOM 2406 C C . ASP A 1 322 ? 16.226 -14.297 -7.776 1.00 87.31 322 ASP A C 1
ATOM 2408 O O . ASP A 1 322 ? 15.377 -15.151 -7.554 1.00 87.31 322 ASP A O 1
ATOM 2412 N N . PRO A 1 323 ? 16.323 -13.776 -9.011 1.00 92.12 323 PRO A N 1
ATOM 2413 C CA . PRO A 1 323 ? 15.426 -14.144 -10.112 1.00 92.12 323 PRO A CA 1
ATOM 2414 C C . PRO A 1 323 ? 15.616 -15.586 -10.597 1.00 92.12 323 PRO A C 1
ATOM 2416 O O . PRO A 1 323 ? 16.739 -16.089 -10.629 1.00 92.12 323 PRO A O 1
ATOM 2419 N N . ILE A 1 324 ? 14.554 -16.189 -11.144 1.00 94.06 324 ILE A N 1
ATOM 2420 C CA . ILE A 1 324 ? 14.716 -17.329 -12.059 1.00 94.06 324 ILE A CA 1
ATOM 2421 C C . ILE A 1 324 ? 15.238 -16.775 -13.382 1.00 94.06 324 ILE A C 1
ATOM 2423 O O . ILE A 1 324 ? 14.599 -15.903 -13.973 1.00 94.06 324 ILE A O 1
ATOM 2427 N N . THR A 1 325 ? 16.389 -17.257 -13.846 1.00 94.75 325 THR A N 1
ATOM 2428 C CA . THR A 1 325 ? 17.055 -16.707 -15.035 1.00 94.75 325 THR A CA 1
ATOM 2429 C C . THR A 1 325 ? 17.169 -17.750 -16.138 1.00 94.75 325 THR A C 1
ATOM 2431 O O . THR A 1 325 ? 17.641 -18.857 -15.893 1.00 94.75 325 THR A O 1
ATOM 2434 N N . PHE A 1 326 ? 16.772 -17.394 -17.360 1.00 95.88 326 PHE A N 1
ATOM 2435 C CA . PHE A 1 326 ? 16.980 -18.229 -18.545 1.00 95.88 326 PHE A CA 1
ATOM 2436 C C . PHE A 1 326 ? 17.140 -17.390 -19.818 1.00 95.88 326 PHE A C 1
ATOM 2438 O O . PHE A 1 326 ? 16.707 -16.241 -19.884 1.00 95.88 326 PHE A O 1
ATOM 2445 N N . GLY A 1 327 ? 17.730 -17.998 -20.847 1.00 96.50 327 GLY A N 1
ATOM 2446 C CA . GLY A 1 327 ? 17.964 -17.369 -22.143 1.00 96.50 327 GLY A CA 1
ATOM 2447 C C . GLY A 1 327 ? 19.301 -16.633 -22.254 1.00 96.50 327 GLY A C 1
ATOM 2448 O O . GLY A 1 327 ? 20.177 -16.770 -21.400 1.00 96.50 327 GLY A O 1
ATOM 2449 N N . SER A 1 328 ? 19.465 -15.894 -23.346 1.00 96.00 328 SER A N 1
ATOM 2450 C CA . SER A 1 328 ? 20.683 -15.172 -23.709 1.00 96.00 328 SER A CA 1
ATOM 2451 C C . SER A 1 328 ? 20.348 -13.895 -24.469 1.00 96.00 328 SER A C 1
ATOM 2453 O O . SER A 1 328 ? 19.496 -13.925 -25.350 1.00 96.00 328 SER A O 1
ATOM 2455 N N . GLY A 1 329 ? 21.063 -12.804 -24.193 1.00 95.88 329 GLY A N 1
ATOM 2456 C CA . GLY A 1 329 ? 20.862 -11.503 -24.840 1.00 95.88 329 GLY A CA 1
ATOM 2457 C C . GLY A 1 329 ? 20.445 -10.412 -23.850 1.00 95.88 329 GLY A C 1
ATOM 2458 O O . GLY A 1 329 ? 20.669 -10.578 -22.645 1.00 95.88 329 GLY A O 1
ATOM 2459 N N . PRO A 1 330 ? 19.858 -9.296 -24.325 1.00 94.94 330 PRO A N 1
ATOM 2460 C CA . PRO A 1 330 ? 19.417 -8.195 -23.475 1.00 94.94 330 PRO A CA 1
ATOM 2461 C C . PRO A 1 330 ? 18.445 -8.650 -22.382 1.00 94.94 330 PRO A C 1
ATOM 2463 O O . PRO A 1 330 ? 17.646 -9.567 -22.578 1.00 94.94 330 PRO A O 1
ATOM 2466 N N . GLN A 1 331 ? 18.535 -8.016 -21.214 1.00 93.12 331 GLN A N 1
ATOM 2467 C CA . GLN A 1 331 ? 17.781 -8.416 -20.031 1.00 93.12 331 GLN A CA 1
ATOM 2468 C C . GLN A 1 331 ? 16.327 -7.936 -20.094 1.00 93.12 331 GLN A C 1
ATOM 2470 O O . GLN A 1 331 ? 16.078 -6.750 -20.279 1.00 93.12 331 GLN A O 1
ATOM 2475 N N . VAL A 1 332 ? 15.390 -8.841 -19.819 1.00 95.12 332 VAL A N 1
ATOM 2476 C CA . VAL A 1 332 ? 13.962 -8.558 -19.629 1.00 95.12 332 VAL A CA 1
ATOM 2477 C C . VAL A 1 332 ? 13.561 -9.011 -18.230 1.00 95.12 332 VAL A C 1
ATOM 2479 O O . VAL A 1 332 ? 13.872 -10.135 -17.836 1.00 95.12 332 VAL A O 1
ATOM 2482 N N . ILE A 1 333 ? 12.874 -8.164 -17.468 1.00 94.81 333 ILE A N 1
ATOM 2483 C CA . ILE A 1 333 ? 12.371 -8.517 -16.131 1.00 94.81 333 ILE A CA 1
ATOM 2484 C C . ILE A 1 333 ? 10.880 -8.827 -16.235 1.00 94.81 333 ILE A C 1
ATOM 2486 O O . ILE A 1 333 ? 10.135 -8.078 -16.860 1.00 94.81 333 ILE A O 1
ATOM 2490 N N . ILE A 1 334 ? 10.437 -9.921 -15.615 1.00 95.69 334 ILE A N 1
ATOM 2491 C CA . ILE A 1 334 ? 9.022 -10.304 -15.578 1.00 95.69 334 ILE A CA 1
ATOM 2492 C C . ILE A 1 334 ? 8.606 -10.539 -14.130 1.00 95.69 334 ILE A C 1
ATOM 2494 O O . ILE A 1 334 ? 9.047 -11.511 -13.519 1.00 95.69 334 ILE A O 1
ATOM 2498 N N . TYR A 1 335 ? 7.722 -9.702 -13.590 1.00 94.75 335 TYR A N 1
ATOM 2499 C CA . TYR A 1 335 ? 6.996 -10.029 -12.363 1.00 94.75 335 TYR A CA 1
ATOM 2500 C C . TYR A 1 335 ? 5.817 -10.937 -12.698 1.00 94.75 335 TYR A C 1
ATOM 2502 O O . TYR A 1 335 ? 5.022 -10.632 -13.587 1.00 94.75 335 TYR A O 1
ATOM 2510 N N . THR A 1 336 ? 5.696 -12.053 -11.988 1.00 94.12 336 THR A N 1
ATOM 2511 C CA . THR A 1 336 ? 4.675 -13.076 -12.246 1.00 94.12 336 THR A CA 1
ATOM 2512 C C . THR A 1 336 ? 4.228 -13.741 -10.953 1.00 94.12 336 THR A C 1
ATOM 2514 O O . THR A 1 336 ? 4.977 -13.784 -9.981 1.00 94.12 336 THR A O 1
ATOM 2517 N N . ASP A 1 337 ? 3.038 -14.334 -10.976 1.00 92.44 337 ASP A N 1
ATOM 2518 C CA . ASP A 1 337 ? 2.549 -15.235 -9.932 1.00 92.44 337 ASP A CA 1
ATOM 2519 C C . ASP A 1 337 ? 2.577 -16.698 -10.421 1.00 92.44 337 ASP A C 1
ATOM 2521 O O . ASP A 1 337 ? 2.296 -16.933 -11.603 1.00 92.44 337 ASP A O 1
ATOM 2525 N N . PRO A 1 338 ? 2.915 -17.688 -9.564 1.00 90.31 338 PRO A N 1
ATOM 2526 C CA . PRO A 1 338 ? 3.002 -19.091 -9.966 1.00 90.31 338 PRO A CA 1
ATOM 2527 C C . PRO A 1 338 ? 1.736 -19.686 -10.598 1.00 90.31 338 PRO A C 1
ATOM 2529 O O . PRO A 1 338 ? 1.840 -20.590 -11.430 1.00 90.31 338 PRO A O 1
ATOM 2532 N N . ARG A 1 339 ? 0.551 -19.192 -10.220 1.00 89.06 339 ARG A N 1
ATOM 2533 C CA . ARG A 1 339 ? -0.759 -19.719 -10.648 1.00 89.06 339 ARG A CA 1
ATOM 2534 C C . ARG A 1 339 ? -1.518 -18.792 -11.592 1.00 89.06 339 ARG A C 1
ATOM 2536 O O . ARG A 1 339 ? -2.672 -19.050 -11.917 1.00 89.06 339 ARG A O 1
ATOM 2543 N N . CYS A 1 340 ? -0.890 -17.712 -12.035 1.00 89.69 340 CYS A N 1
ATOM 2544 C CA . CYS A 1 340 ? -1.510 -16.736 -12.917 1.00 89.69 340 CYS A CA 1
ATOM 2545 C C . CYS A 1 340 ? -1.511 -17.222 -14.377 1.00 89.69 340 CYS A C 1
ATOM 2547 O O . CYS A 1 340 ? -0.466 -17.295 -15.026 1.00 89.69 340 CYS A O 1
ATOM 2549 N N . GLU A 1 341 ? -2.699 -17.512 -14.915 1.00 90.12 341 GLU A N 1
ATOM 2550 C CA . GLU A 1 341 ? -2.886 -17.978 -16.300 1.00 90.12 341 GLU A CA 1
ATOM 2551 C C . GLU A 1 341 ? -2.374 -16.960 -17.330 1.00 90.12 341 GLU A C 1
ATOM 2553 O O . GLU A 1 341 ? -1.611 -17.300 -18.233 1.00 90.12 341 GLU A O 1
ATOM 2558 N N . ASN A 1 342 ? -2.700 -15.681 -17.136 1.00 92.75 342 ASN A N 1
ATOM 2559 C CA . ASN A 1 342 ? -2.193 -14.586 -17.967 1.00 92.75 342 ASN A CA 1
ATOM 2560 C C . ASN A 1 342 ? -0.660 -14.507 -17.945 1.00 92.75 342 ASN A C 1
ATOM 2562 O O . ASN A 1 342 ? -0.016 -14.245 -18.958 1.00 92.75 342 ASN A O 1
ATOM 2566 N N . CYS A 1 343 ? -0.056 -14.788 -16.796 1.00 94.69 343 CYS A N 1
ATOM 2567 C CA . CYS A 1 343 ? 1.387 -14.787 -16.650 1.00 94.69 343 CYS A CA 1
ATOM 2568 C C . CYS A 1 343 ? 2.024 -15.982 -17.365 1.00 94.69 343 CYS A C 1
ATOM 2570 O O . CYS A 1 343 ? 3.084 -15.839 -17.975 1.00 94.69 343 CYS A O 1
ATOM 2572 N N . ARG A 1 344 ? 1.351 -17.141 -17.379 1.00 94.06 344 ARG A N 1
ATOM 2573 C CA . ARG A 1 344 ? 1.775 -18.300 -18.174 1.00 94.06 344 ARG A CA 1
ATOM 2574 C C . ARG A 1 344 ? 1.848 -17.966 -19.663 1.00 94.06 344 ARG A C 1
ATOM 2576 O O . ARG A 1 344 ? 2.812 -18.368 -20.310 1.00 94.06 344 ARG A O 1
ATOM 2583 N N . ALA A 1 345 ? 0.890 -17.204 -20.194 1.00 94.06 345 ALA A N 1
ATOM 2584 C CA . ALA A 1 345 ? 0.916 -16.774 -21.594 1.00 94.06 345 ALA A CA 1
ATOM 2585 C C . ALA A 1 345 ? 2.175 -15.950 -21.926 1.00 94.06 345 ALA A C 1
ATOM 2587 O O . ALA A 1 345 ? 2.828 -16.207 -22.938 1.00 94.06 345 ALA A O 1
ATOM 2588 N N . VAL A 1 346 ? 2.565 -15.022 -21.045 1.00 96.88 346 VAL A N 1
ATOM 2589 C CA . VAL A 1 346 ? 3.798 -14.228 -21.201 1.00 96.88 346 VAL A CA 1
ATOM 2590 C C . VAL A 1 346 ? 5.049 -15.108 -21.105 1.00 96.88 346 VAL A C 1
ATOM 2592 O O . VAL A 1 346 ? 5.947 -14.987 -21.936 1.00 96.88 346 VAL A O 1
ATOM 2595 N N . LEU A 1 347 ? 5.108 -16.031 -20.138 1.00 97.25 347 LEU A N 1
ATOM 2596 C CA . LEU A 1 347 ? 6.254 -16.936 -19.969 1.00 97.25 347 LEU A CA 1
ATOM 2597 C C . LEU A 1 347 ? 6.455 -17.870 -21.172 1.00 97.25 347 LEU A C 1
ATOM 2599 O O . LEU A 1 347 ? 7.594 -18.134 -21.554 1.00 97.25 347 LEU A O 1
ATOM 2603 N N . ASN A 1 348 ? 5.376 -18.330 -21.808 1.00 96.06 348 ASN A N 1
ATOM 2604 C CA . ASN A 1 348 ? 5.464 -19.152 -23.017 1.00 96.06 348 ASN A CA 1
ATOM 2605 C C . ASN A 1 348 ? 6.084 -18.373 -24.189 1.00 96.06 348 ASN A C 1
ATOM 2607 O O . ASN A 1 348 ? 6.944 -18.903 -24.894 1.00 96.06 348 ASN A O 1
ATOM 2611 N N . GLN A 1 349 ? 5.701 -17.104 -24.369 1.00 96.81 349 GLN A N 1
ATOM 2612 C CA . GLN A 1 349 ? 6.332 -16.229 -25.364 1.00 96.81 349 GLN A CA 1
ATOM 2613 C C . GLN A 1 349 ? 7.806 -15.963 -25.017 1.00 96.81 349 GLN A C 1
ATOM 2615 O O . GLN A 1 349 ? 8.667 -16.023 -25.892 1.00 96.81 349 GLN A O 1
ATOM 2620 N N . ALA A 1 350 ? 8.123 -15.747 -23.736 1.00 97.56 350 ALA A N 1
ATOM 2621 C CA . ALA A 1 350 ? 9.498 -15.559 -23.273 1.00 97.56 350 ALA A CA 1
ATOM 2622 C C . ALA A 1 350 ? 10.388 -16.781 -23.570 1.00 97.56 350 ALA A C 1
ATOM 2624 O O . ALA A 1 350 ? 11.521 -16.629 -24.025 1.00 97.56 350 ALA A O 1
ATOM 2625 N N . LEU A 1 351 ? 9.873 -18.003 -23.396 1.00 96.75 351 LEU A N 1
ATOM 2626 C CA . LEU A 1 351 ? 10.601 -19.231 -23.740 1.00 96.75 351 LEU A CA 1
ATOM 2627 C C . LEU A 1 351 ? 10.954 -19.302 -25.230 1.00 96.75 351 LEU A C 1
ATOM 2629 O O . LEU A 1 351 ? 12.091 -19.640 -25.571 1.00 96.75 351 LEU A O 1
ATOM 2633 N N . ALA A 1 352 ? 10.024 -18.920 -26.110 1.00 96.81 352 ALA A N 1
ATOM 2634 C CA . ALA A 1 352 ? 10.270 -18.845 -27.552 1.00 96.81 352 ALA A CA 1
ATOM 2635 C C . ALA A 1 352 ? 11.342 -17.798 -27.919 1.00 96.81 352 ALA A C 1
ATOM 2637 O O . ALA A 1 352 ? 12.076 -17.967 -28.893 1.00 96.81 352 ALA A O 1
ATOM 2638 N N . LEU A 1 353 ? 11.477 -16.749 -27.105 1.00 97.62 353 LEU A N 1
ATOM 2639 C CA . LEU A 1 353 ? 12.436 -15.657 -27.283 1.00 97.62 353 LEU A CA 1
ATOM 2640 C C . LEU A 1 353 ? 13.755 -15.854 -26.517 1.00 97.62 353 LEU A C 1
ATOM 2642 O O . LEU A 1 353 ? 14.628 -14.989 -26.565 1.00 97.62 353 LEU A O 1
ATOM 2646 N N . SER A 1 354 ? 13.945 -16.994 -25.849 1.00 96.88 354 SER A N 1
ATOM 2647 C CA . SER A 1 354 ? 15.102 -17.260 -24.978 1.00 96.88 354 SER A CA 1
ATOM 2648 C C . SER A 1 354 ? 16.463 -17.205 -25.681 1.00 96.88 354 SER A C 1
ATOM 2650 O O . SER A 1 354 ? 17.479 -16.999 -25.030 1.00 96.88 354 SER A O 1
ATOM 2652 N N . LYS A 1 355 ? 16.517 -17.351 -27.009 1.00 97.50 355 LYS A N 1
ATOM 2653 C CA . LYS A 1 355 ? 17.764 -17.183 -27.779 1.00 97.50 355 LYS A CA 1
ATOM 2654 C C . LYS A 1 355 ? 18.131 -15.718 -28.043 1.00 97.50 355 LYS A C 1
ATOM 2656 O O . LYS A 1 355 ? 19.260 -15.449 -28.435 1.00 97.50 355 LYS A O 1
ATOM 2661 N N . GLN A 1 356 ? 17.177 -14.803 -27.888 1.00 97.31 356 GLN A N 1
ATOM 2662 C CA . GLN A 1 356 ? 17.327 -13.380 -28.206 1.00 97.31 356 GLN A CA 1
ATOM 2663 C C . GLN A 1 356 ? 17.406 -12.506 -26.953 1.00 97.31 356 GLN A C 1
ATOM 2665 O O . GLN A 1 356 ? 18.040 -11.456 -26.996 1.00 97.31 356 GLN A O 1
ATOM 2670 N N . TYR A 1 357 ? 16.777 -12.931 -25.855 1.00 97.81 357 TYR A N 1
ATOM 2671 C CA . TYR A 1 357 ? 16.729 -12.190 -24.600 1.00 97.81 357 TYR A CA 1
ATOM 2672 C C . TYR A 1 357 ? 17.062 -13.077 -23.399 1.00 97.81 357 TYR A C 1
ATOM 2674 O O . TYR A 1 357 ? 16.785 -14.280 -23.386 1.00 97.81 357 TYR A O 1
ATOM 2682 N N . THR A 1 358 ? 17.609 -12.451 -22.357 1.00 96.88 358 THR A N 1
ATOM 2683 C CA . THR A 1 358 ? 17.774 -13.058 -21.032 1.00 96.88 358 THR A CA 1
ATOM 2684 C C . THR A 1 358 ? 16.600 -12.645 -20.153 1.00 96.88 358 THR A C 1
ATOM 2686 O O . THR A 1 358 ? 16.460 -11.471 -19.810 1.00 96.88 358 THR A O 1
ATOM 2689 N N . PHE A 1 359 ? 15.768 -13.593 -19.742 1.00 96.88 359 PHE A N 1
ATOM 2690 C CA . PHE A 1 359 ? 14.609 -13.327 -18.898 1.00 96.88 359 PHE A CA 1
ATOM 2691 C C . PHE A 1 359 ? 14.949 -13.536 -17.426 1.00 96.88 359 PHE A C 1
ATOM 2693 O O . PHE A 1 359 ? 15.418 -14.605 -17.035 1.00 96.88 359 PHE A O 1
ATOM 2700 N N . LYS A 1 360 ? 14.674 -12.519 -16.608 1.00 95.19 360 LYS A N 1
ATOM 2701 C CA . LYS A 1 360 ? 14.713 -12.557 -15.145 1.00 95.19 360 LYS A CA 1
ATOM 2702 C C . LYS A 1 360 ? 13.290 -12.576 -14.607 1.00 95.19 360 LYS A C 1
ATOM 2704 O O . LYS A 1 360 ? 12.620 -11.546 -14.542 1.00 95.19 360 LYS A O 1
ATOM 2709 N N . VAL A 1 361 ? 12.827 -13.757 -14.227 1.00 95.62 361 VAL A N 1
ATOM 2710 C CA . VAL A 1 361 ? 11.472 -13.979 -13.729 1.00 95.62 361 VAL A CA 1
ATOM 2711 C C . VAL A 1 361 ? 11.447 -13.837 -12.209 1.00 95.62 361 VAL A C 1
ATOM 2713 O O . VAL A 1 361 ? 12.094 -14.584 -11.473 1.00 95.62 361 VAL A O 1
ATOM 2716 N N . LEU A 1 362 ? 10.679 -12.859 -11.743 1.00 94.00 362 LEU A N 1
ATOM 2717 C CA . LEU A 1 362 ? 10.477 -12.513 -10.345 1.00 94.00 362 LEU A CA 1
ATOM 2718 C C . LEU A 1 362 ? 9.118 -13.040 -9.897 1.00 94.00 362 LEU A C 1
ATOM 2720 O O . LEU A 1 362 ? 8.078 -12.425 -10.132 1.00 94.00 362 LEU A O 1
ATOM 2724 N N . LEU A 1 363 ? 9.141 -14.200 -9.240 1.00 92.19 363 LEU A N 1
ATOM 2725 C CA . LEU A 1 363 ? 7.945 -14.753 -8.620 1.00 92.19 363 LEU A CA 1
ATOM 2726 C C . LEU A 1 363 ? 7.535 -13.890 -7.428 1.00 92.19 363 LEU A C 1
ATOM 2728 O O . LEU A 1 363 ? 8.301 -13.741 -6.471 1.00 92.19 363 LEU A O 1
ATOM 2732 N N . VAL A 1 364 ? 6.316 -13.372 -7.490 1.00 89.94 364 VAL A N 1
ATOM 2733 C CA . VAL A 1 364 ? 5.612 -12.702 -6.400 1.00 89.94 364 VAL A CA 1
ATOM 2734 C C . VAL A 1 364 ? 4.260 -13.376 -6.220 1.00 89.94 364 VAL A C 1
ATOM 2736 O O . VAL A 1 364 ? 3.615 -13.749 -7.194 1.00 89.94 364 VAL A O 1
ATOM 2739 N N . ALA A 1 365 ? 3.817 -13.527 -4.977 1.00 80.38 365 ALA A N 1
ATOM 2740 C CA . ALA A 1 365 ? 2.431 -13.877 -4.705 1.00 80.38 365 ALA A CA 1
ATOM 2741 C C . ALA A 1 365 ? 1.604 -12.587 -4.814 1.00 80.38 365 ALA A C 1
ATOM 2743 O O . ALA A 1 365 ? 1.409 -11.875 -3.826 1.00 80.38 365 ALA A O 1
ATOM 2744 N N . ALA A 1 366 ? 1.221 -12.216 -6.039 1.00 60.06 366 ALA A N 1
ATOM 2745 C CA . ALA A 1 366 ? 0.314 -11.091 -6.263 1.00 60.06 366 ALA A CA 1
ATOM 2746 C C . ALA A 1 366 ? -1.062 -11.445 -5.663 1.00 60.06 366 ALA A C 1
ATOM 2748 O O . ALA A 1 366 ? -1.404 -12.624 -5.568 1.00 60.06 366 ALA A O 1
ATOM 2749 N N . PRO A 1 367 ? -1.815 -10.470 -5.132 1.00 51.28 367 PRO A N 1
ATOM 2750 C CA . PRO A 1 367 ? -2.558 -10.688 -3.900 1.00 51.28 367 PRO A CA 1
ATOM 2751 C C . PRO A 1 367 ? -3.676 -11.733 -4.052 1.00 51.28 367 PRO A C 1
ATOM 2753 O O . PRO A 1 367 ? -4.318 -11.838 -5.093 1.00 51.28 367 PRO A O 1
ATOM 2756 N N . VAL A 1 368 ? -3.946 -12.430 -2.942 1.00 50.78 368 VAL A N 1
ATOM 2757 C CA . VAL A 1 368 ? -5.130 -13.262 -2.624 1.00 50.78 368 VAL A CA 1
ATOM 2758 C C . VAL A 1 368 ? -5.077 -14.785 -2.886 1.00 50.78 368 VAL A C 1
ATOM 2760 O O . VAL A 1 368 ? -6.077 -15.467 -2.673 1.00 50.78 368 VAL A O 1
ATOM 2763 N N . SER A 1 369 ? -3.934 -15.391 -3.225 1.00 64.31 369 SER A N 1
ATOM 2764 C CA . SER A 1 369 ? -3.846 -16.856 -3.392 1.00 64.31 369 SER A CA 1
ATOM 2765 C C . SER A 1 369 ? -2.838 -17.493 -2.428 1.00 64.31 369 SER A C 1
ATOM 2767 O O . SER A 1 369 ? -1.641 -17.552 -2.704 1.00 64.31 369 SER A O 1
ATOM 2769 N N . LYS A 1 370 ? -3.321 -18.063 -1.307 1.00 73.62 370 LYS A N 1
ATOM 2770 C CA . LYS A 1 370 ? -2.476 -18.870 -0.394 1.00 73.62 370 LYS A CA 1
ATOM 2771 C C . LYS A 1 370 ? -1.762 -20.003 -1.131 1.00 73.62 370 LYS A C 1
ATOM 2773 O O . LYS A 1 370 ? -0.680 -20.434 -0.757 1.00 73.62 370 LYS A O 1
ATOM 2778 N N . ALA A 1 371 ? -2.386 -20.484 -2.194 1.00 82.38 371 ALA A N 1
ATOM 2779 C CA . ALA A 1 371 ? -1.855 -21.545 -3.012 1.00 82.38 371 ALA A CA 1
ATOM 2780 C C . ALA A 1 371 ? -0.670 -21.069 -3.881 1.00 82.38 371 ALA A C 1
ATOM 2782 O O . ALA A 1 371 ? 0.290 -21.814 -4.053 1.00 82.38 371 ALA A O 1
ATOM 2783 N N . SER A 1 372 ? -0.682 -19.812 -4.334 1.00 86.88 372 SER A N 1
ATOM 2784 C CA . SER A 1 372 ? 0.466 -19.169 -4.985 1.00 86.88 372 SER A CA 1
ATOM 2785 C C . SER A 1 372 ? 1.613 -18.932 -4.006 1.00 86.88 372 SER A C 1
ATOM 2787 O O . SER A 1 372 ? 2.762 -19.170 -4.363 1.00 86.88 372 SER A O 1
ATOM 2789 N N . GLU A 1 373 ? 1.321 -18.544 -2.757 1.00 84.50 373 GLU A N 1
ATOM 2790 C CA . GLU A 1 373 ? 2.341 -18.474 -1.697 1.00 84.50 373 GLU A CA 1
ATOM 2791 C C . GLU A 1 373 ? 2.991 -19.842 -1.451 1.00 84.50 373 GLU A C 1
ATOM 2793 O O . GLU A 1 373 ? 4.213 -19.937 -1.404 1.00 84.50 373 GLU A O 1
ATOM 2798 N N . ILE A 1 374 ? 2.191 -20.911 -1.346 1.00 85.50 374 ILE A N 1
ATOM 2799 C CA . ILE A 1 374 ? 2.693 -22.279 -1.143 1.00 85.50 374 ILE A CA 1
ATOM 2800 C C . ILE A 1 374 ? 3.600 -22.715 -2.296 1.00 85.50 374 ILE A C 1
ATOM 2802 O O . ILE A 1 374 ? 4.656 -23.303 -2.050 1.00 85.50 374 ILE A O 1
ATOM 2806 N N . ASP A 1 375 ? 3.207 -22.450 -3.541 1.00 89.69 375 ASP A N 1
ATOM 2807 C CA . ASP A 1 375 ? 4.002 -22.806 -4.719 1.00 89.69 375 ASP A CA 1
ATOM 2808 C C . ASP A 1 375 ? 5.307 -22.003 -4.764 1.00 89.69 375 ASP A C 1
ATOM 2810 O O . ASP A 1 375 ? 6.379 -22.563 -4.997 1.00 89.69 375 ASP A O 1
ATOM 2814 N N . LEU A 1 376 ? 5.229 -20.704 -4.467 1.00 90.25 376 LEU A N 1
ATOM 2815 C CA . LEU A 1 376 ? 6.377 -19.807 -4.408 1.00 90.25 376 LEU A CA 1
ATOM 2816 C C . LEU A 1 376 ? 7.372 -20.251 -3.327 1.00 90.25 376 LEU A C 1
ATOM 2818 O O . LEU A 1 376 ? 8.566 -20.385 -3.605 1.00 90.25 376 LEU A O 1
ATOM 2822 N N . GLU A 1 377 ? 6.890 -20.529 -2.115 1.00 88.81 377 GLU A N 1
ATOM 2823 C CA . GLU A 1 377 ? 7.707 -21.083 -1.035 1.00 88.81 377 GLU A CA 1
ATOM 2824 C C . GLU A 1 377 ? 8.265 -22.458 -1.403 1.00 88.81 377 GLU A C 1
ATOM 2826 O O . GLU A 1 377 ? 9.403 -22.758 -1.069 1.00 88.81 377 GLU A O 1
ATOM 2831 N N . SER A 1 378 ? 7.498 -23.309 -2.091 1.00 90.19 378 SER A N 1
ATOM 2832 C CA . SER A 1 378 ? 7.976 -24.636 -2.498 1.00 90.19 378 SER A CA 1
ATOM 2833 C C . SER A 1 378 ? 9.147 -24.542 -3.467 1.00 90.19 378 SER A C 1
ATOM 2835 O O . SER A 1 378 ? 10.114 -25.278 -3.294 1.00 90.19 378 SER A O 1
ATOM 2837 N N . ILE A 1 379 ? 9.113 -23.600 -4.413 1.00 92.62 379 ILE A N 1
ATOM 2838 C CA . ILE A 1 379 ? 10.243 -23.325 -5.311 1.00 92.62 379 ILE A CA 1
ATOM 2839 C C . ILE A 1 379 ? 11.441 -22.777 -4.520 1.00 92.62 379 ILE A C 1
ATOM 2841 O O . ILE A 1 379 ? 12.555 -23.274 -4.677 1.00 92.62 379 ILE A O 1
ATOM 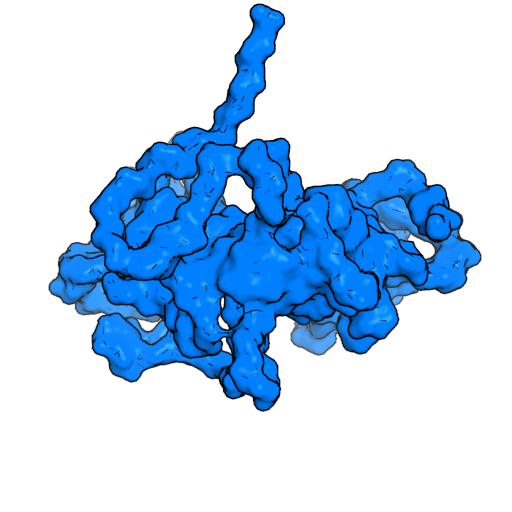2845 N N . ALA A 1 380 ? 11.227 -21.798 -3.635 1.00 90.75 380 ALA A N 1
ATOM 2846 C CA . ALA A 1 380 ? 12.301 -21.193 -2.838 1.00 90.75 380 ALA A CA 1
ATOM 2847 C C . ALA A 1 380 ? 12.962 -22.188 -1.859 1.00 90.75 380 ALA A C 1
ATOM 2849 O O . ALA A 1 380 ? 14.181 -22.192 -1.688 1.00 90.75 380 ALA A O 1
ATOM 2850 N N . CYS A 1 381 ? 12.164 -23.067 -1.253 1.00 92.62 381 CYS A N 1
ATOM 2851 C CA . CYS A 1 381 ? 12.584 -24.084 -0.289 1.00 92.62 381 CYS A CA 1
ATOM 2852 C C . CYS A 1 381 ? 13.013 -25.414 -0.929 1.00 92.62 381 CYS A C 1
ATOM 2854 O O . CYS A 1 381 ? 13.209 -26.396 -0.206 1.00 92.62 381 CYS A O 1
ATOM 2856 N N . ALA A 1 382 ? 13.113 -25.500 -2.255 1.00 94.62 382 ALA A N 1
ATOM 2857 C CA . ALA A 1 382 ? 13.444 -26.743 -2.939 1.00 94.62 382 ALA A CA 1
ATOM 2858 C C . ALA A 1 382 ? 14.854 -27.240 -2.571 1.00 94.62 382 ALA A C 1
ATOM 2860 O O . ALA A 1 382 ? 15.810 -26.463 -2.512 1.00 94.62 382 ALA A O 1
ATOM 2861 N N . ALA A 1 383 ? 14.993 -28.549 -2.342 1.00 93.38 383 ALA A N 1
ATOM 2862 C CA . ALA A 1 383 ? 16.286 -29.206 -2.143 1.00 93.38 383 ALA A CA 1
ATOM 2863 C C . ALA A 1 383 ? 17.173 -29.056 -3.388 1.00 93.38 383 ALA A C 1
ATOM 2865 O O . ALA A 1 383 ? 18.342 -28.697 -3.267 1.00 93.38 383 ALA A O 1
ATOM 2866 N N . ASP A 1 384 ? 16.575 -29.234 -4.568 1.00 94.12 384 ASP A N 1
ATOM 2867 C CA . ASP A 1 384 ? 17.148 -28.889 -5.866 1.00 94.12 384 ASP A CA 1
ATOM 2868 C C . ASP A 1 384 ? 16.375 -27.706 -6.457 1.00 94.12 384 ASP A C 1
ATOM 2870 O O . ASP A 1 384 ? 15.288 -27.845 -7.029 1.00 94.12 384 ASP A O 1
ATOM 2874 N N . ARG A 1 385 ? 16.945 -26.518 -6.268 1.00 91.50 385 ARG A N 1
ATOM 2875 C CA . ARG A 1 385 ? 16.329 -25.267 -6.692 1.00 91.50 385 ARG A CA 1
ATOM 2876 C C . ARG A 1 385 ? 16.286 -25.114 -8.210 1.00 91.50 385 ARG A C 1
ATOM 2878 O O . ARG A 1 385 ? 15.258 -24.702 -8.734 1.00 91.50 385 ARG A O 1
ATOM 2885 N N . GLN A 1 386 ? 17.352 -25.487 -8.915 1.00 93.00 386 GLN A N 1
ATOM 2886 C CA . GLN A 1 386 ? 17.401 -25.375 -10.376 1.00 93.00 386 GLN A CA 1
ATOM 2887 C C . GLN A 1 386 ? 16.327 -26.247 -11.025 1.00 93.00 386 GLN A C 1
ATOM 2889 O O . GLN A 1 386 ? 15.621 -25.804 -11.933 1.00 93.00 386 GLN A O 1
ATOM 2894 N N . ARG A 1 387 ? 16.135 -27.467 -10.511 1.00 94.75 387 ARG A N 1
ATOM 2895 C CA . ARG A 1 387 ? 15.052 -28.341 -10.964 1.00 94.75 387 ARG A CA 1
ATOM 2896 C C . ARG A 1 387 ? 13.675 -27.747 -10.681 1.00 94.75 387 ARG A C 1
ATOM 2898 O O . ARG A 1 387 ? 12.818 -27.796 -11.558 1.00 94.75 387 ARG A O 1
ATOM 2905 N N . ALA A 1 388 ? 13.443 -27.195 -9.490 1.00 95.25 388 ALA A N 1
ATOM 2906 C CA . ALA A 1 388 ? 12.161 -26.575 -9.147 1.00 95.25 388 ALA A CA 1
ATOM 2907 C C . ALA A 1 388 ? 11.824 -25.382 -10.057 1.00 95.25 388 ALA A C 1
ATOM 2909 O O . ALA A 1 388 ? 10.698 -25.264 -10.543 1.00 95.25 388 ALA A O 1
ATOM 2910 N N . GLU A 1 389 ? 12.810 -24.533 -10.337 1.00 95.00 389 GLU A N 1
ATOM 2911 C CA . GLU A 1 389 ? 12.675 -23.410 -11.263 1.00 95.00 389 GLU A CA 1
ATOM 2912 C C . GLU A 1 389 ? 12.390 -23.891 -12.693 1.00 95.00 389 GLU A C 1
ATOM 2914 O O . GLU A 1 389 ? 11.476 -23.383 -13.343 1.00 95.00 389 GLU A O 1
ATOM 2919 N N . ALA A 1 390 ? 13.091 -24.928 -13.161 1.00 94.00 390 ALA A N 1
ATOM 2920 C CA . ALA A 1 390 ? 12.836 -25.535 -14.465 1.00 94.00 390 ALA A CA 1
ATOM 2921 C C . ALA A 1 390 ? 11.425 -26.137 -14.563 1.00 94.00 390 ALA A C 1
ATOM 2923 O O . ALA A 1 390 ? 10.768 -25.969 -15.592 1.00 94.00 390 ALA A O 1
ATOM 2924 N N . LEU A 1 391 ? 10.927 -26.799 -13.511 1.00 94.69 391 LEU A N 1
ATOM 2925 C CA . LEU A 1 391 ? 9.548 -27.298 -13.469 1.00 94.69 391 LEU A CA 1
ATOM 2926 C C . LEU A 1 391 ? 8.550 -26.144 -13.618 1.00 94.69 391 LEU A C 1
ATOM 2928 O O . LEU A 1 391 ? 7.651 -26.214 -14.455 1.00 94.69 391 LEU A O 1
ATOM 2932 N N . PHE A 1 392 ? 8.742 -25.054 -12.872 1.00 95.12 392 PHE A N 1
ATOM 2933 C CA . PHE A 1 392 ? 7.873 -23.882 -12.956 1.00 95.12 392 PHE A CA 1
ATOM 2934 C C . PHE A 1 392 ? 7.880 -23.238 -14.349 1.00 95.12 392 PHE A C 1
ATOM 2936 O O . PHE A 1 392 ? 6.814 -23.004 -14.935 1.00 95.12 392 PHE A O 1
ATOM 2943 N N . ILE A 1 393 ? 9.066 -22.971 -14.900 1.00 95.12 393 ILE A N 1
ATOM 2944 C CA . ILE A 1 393 ? 9.215 -22.334 -16.212 1.00 95.12 393 ILE A CA 1
ATOM 2945 C C . ILE A 1 393 ? 8.571 -23.191 -17.306 1.00 95.12 393 ILE A C 1
ATOM 2947 O O . ILE A 1 393 ? 7.793 -22.666 -18.098 1.00 95.12 393 ILE A O 1
ATOM 2951 N N . ASN A 1 394 ? 8.764 -24.511 -17.277 1.00 92.50 394 ASN A N 1
ATOM 2952 C CA . ASN A 1 394 ? 8.213 -25.440 -18.272 1.00 92.50 394 ASN A CA 1
ATOM 2953 C C . ASN A 1 394 ? 6.774 -25.913 -17.975 1.00 92.50 394 ASN A C 1
ATOM 2955 O O . ASN A 1 394 ? 6.338 -26.929 -18.520 1.00 92.50 394 ASN A O 1
ATOM 2959 N N . ALA A 1 395 ? 6.047 -25.201 -17.106 1.00 91.50 395 ALA A N 1
ATOM 2960 C CA . ALA A 1 395 ? 4.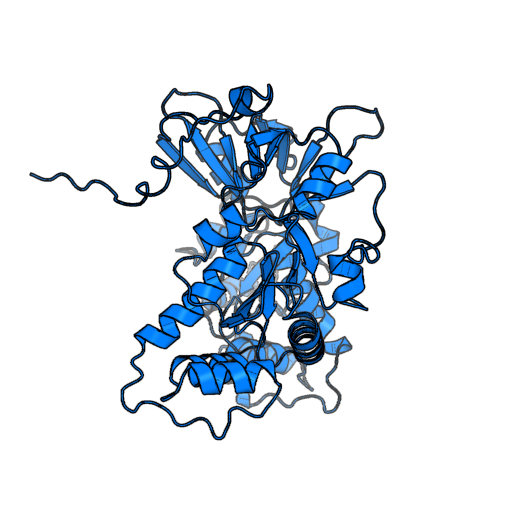652 -25.478 -16.745 1.00 91.50 395 ALA A CA 1
ATOM 2961 C C . ALA A 1 395 ? 4.401 -26.908 -16.225 1.00 91.50 395 ALA A C 1
ATOM 2963 O O . ALA A 1 395 ? 3.324 -27.470 -16.417 1.00 91.50 395 ALA A O 1
ATOM 2964 N N . GLN A 1 396 ? 5.396 -27.505 -15.569 1.00 92.00 396 GLN A N 1
ATOM 2965 C CA . GLN A 1 396 ? 5.293 -28.837 -14.987 1.00 92.00 396 GLN A CA 1
ATOM 2966 C C . GLN A 1 396 ? 4.693 -28.785 -13.573 1.00 92.00 396 GLN A C 1
ATOM 2968 O O . GLN A 1 396 ? 4.841 -27.777 -12.873 1.00 92.00 396 GLN A O 1
ATOM 2973 N N . PRO A 1 397 ? 4.051 -29.873 -13.107 1.00 88.62 397 PRO A N 1
ATOM 2974 C CA . PRO A 1 397 ? 3.517 -29.941 -11.752 1.00 88.62 397 PRO A CA 1
ATOM 2975 C C . PRO A 1 397 ? 4.596 -29.722 -10.681 1.00 88.62 397 PRO A C 1
ATOM 2977 O O . PRO A 1 397 ? 5.587 -30.450 -10.611 1.00 88.62 397 PRO A O 1
ATOM 2980 N N . LEU A 1 398 ? 4.360 -28.760 -9.787 1.00 88.25 398 LEU A N 1
ATOM 2981 C CA . LEU A 1 398 ? 5.263 -28.438 -8.672 1.00 88.25 398 LEU A CA 1
ATOM 2982 C C . LEU A 1 398 ? 5.164 -29.434 -7.501 1.00 88.25 398 LEU A C 1
ATOM 2984 O O . LEU A 1 398 ? 5.969 -29.386 -6.576 1.00 88.25 398 LEU A O 1
ATOM 2988 N N . THR A 1 399 ? 4.221 -30.382 -7.555 1.00 85.25 399 THR A N 1
ATOM 2989 C CA . THR A 1 399 ? 4.036 -31.447 -6.549 1.00 85.25 399 THR A CA 1
ATOM 2990 C C . THR A 1 399 ? 5.242 -32.379 -6.416 1.00 85.25 399 THR A C 1
ATOM 2992 O O . THR A 1 399 ? 5.356 -33.096 -5.427 1.00 85.25 399 THR A O 1
ATOM 2995 N N . GLN A 1 400 ? 6.151 -32.366 -7.394 1.00 83.94 400 GLN A N 1
ATOM 2996 C CA . GLN A 1 400 ? 7.363 -33.186 -7.416 1.00 83.94 400 GLN A CA 1
ATOM 2997 C C . GLN A 1 400 ? 8.549 -32.548 -6.672 1.00 83.94 400 GLN A C 1
ATOM 2999 O O . GLN A 1 400 ? 9.619 -33.155 -6.588 1.00 83.94 400 GLN A O 1
ATOM 3004 N N . ILE A 1 401 ? 8.400 -31.321 -6.162 1.00 91.75 401 ILE A N 1
ATOM 3005 C CA . ILE A 1 401 ? 9.484 -30.612 -5.483 1.00 91.75 401 ILE A CA 1
ATOM 3006 C C . ILE A 1 401 ? 9.704 -31.203 -4.090 1.00 91.75 401 ILE A C 1
ATOM 3008 O O . ILE A 1 401 ? 8.845 -31.130 -3.212 1.00 91.75 401 ILE A O 1
ATOM 3012 N N . GLN A 1 402 ? 10.904 -31.736 -3.864 1.00 90.88 402 GLN A N 1
ATOM 3013 C CA . GLN A 1 402 ? 11.359 -32.104 -2.528 1.00 90.88 402 GLN A CA 1
ATOM 3014 C C . GLN A 1 402 ? 11.805 -30.845 -1.782 1.00 90.88 402 GLN A C 1
ATOM 3016 O O . GLN A 1 402 ? 12.673 -30.115 -2.262 1.00 90.88 402 GLN A O 1
ATOM 3021 N N . ARG A 1 403 ? 11.220 -30.579 -0.611 1.00 90.00 403 ARG A N 1
ATOM 3022 C CA . ARG A 1 403 ? 11.592 -29.436 0.237 1.00 90.00 403 ARG A CA 1
ATOM 3023 C C . ARG A 1 403 ? 12.813 -29.752 1.105 1.00 90.00 403 ARG A C 1
ATOM 3025 O O . ARG A 1 403 ? 12.972 -30.873 1.585 1.00 90.00 403 ARG A O 1
ATOM 3032 N N . LYS A 1 404 ? 13.641 -28.738 1.365 1.00 89.19 404 LYS A N 1
ATOM 3033 C CA . LYS A 1 404 ? 14.702 -28.793 2.381 1.00 89.19 404 LYS A CA 1
ATOM 3034 C C . LYS A 1 404 ? 14.083 -28.960 3.781 1.00 89.19 404 LYS A C 1
ATOM 3036 O O . LYS A 1 404 ? 13.152 -28.218 4.095 1.00 89.19 404 LYS A O 1
ATOM 3041 N N . PRO A 1 405 ? 14.620 -29.843 4.647 1.00 82.50 405 PRO A N 1
ATOM 3042 C CA . PRO A 1 405 ? 14.088 -30.057 5.998 1.00 82.50 405 PRO A CA 1
ATOM 3043 C C . PRO A 1 405 ? 14.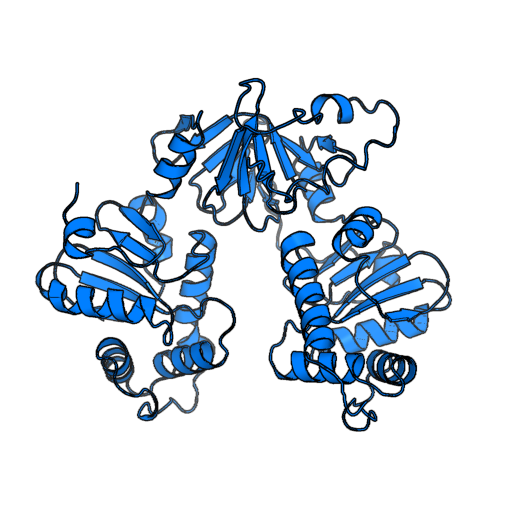081 -28.797 6.878 1.00 82.50 405 PRO A C 1
ATOM 3045 O O . PRO A 1 405 ? 13.158 -28.601 7.657 1.00 82.50 405 PRO A O 1
ATOM 3048 N N . ASN A 1 406 ? 15.081 -27.924 6.711 1.00 84.31 406 ASN A N 1
ATOM 3049 C CA . ASN A 1 406 ? 15.282 -26.724 7.529 1.00 84.31 406 ASN A CA 1
ATOM 3050 C C . ASN A 1 406 ? 15.075 -25.428 6.728 1.00 84.31 406 ASN A C 1
ATOM 3052 O O . ASN A 1 406 ? 15.826 -24.474 6.914 1.00 84.31 406 ASN A O 1
ATOM 3056 N N . CYS A 1 407 ? 14.103 -25.390 5.808 1.00 85.25 407 CYS A N 1
ATOM 3057 C CA . CYS A 1 407 ? 13.811 -24.146 5.094 1.00 85.25 407 CYS A CA 1
ATOM 3058 C C . CYS A 1 407 ? 13.364 -23.056 6.076 1.00 85.25 407 CYS A C 1
ATOM 3060 O O . CYS A 1 407 ? 12.386 -23.235 6.805 1.00 85.25 407 CYS A O 1
ATOM 3062 N N . GLY A 1 408 ? 14.073 -21.931 6.090 1.00 81.31 408 GLY A N 1
ATOM 3063 C CA . GLY A 1 408 ? 13.815 -20.837 7.011 1.00 81.31 408 GLY A CA 1
ATOM 3064 C C . GLY A 1 408 ? 13.939 -19.471 6.351 1.00 81.31 408 GLY A C 1
ATOM 3065 O O . GLY A 1 408 ? 13.767 -19.290 5.147 1.00 81.31 408 GLY A O 1
ATOM 3066 N N . LYS A 1 409 ? 14.238 -18.463 7.175 1.00 83.31 409 LYS A N 1
ATOM 3067 C CA . LYS A 1 409 ? 14.344 -17.067 6.724 1.00 83.31 409 LYS A CA 1
ATOM 3068 C C . LYS A 1 409 ? 15.427 -16.862 5.659 1.00 83.31 409 LYS A C 1
ATOM 3070 O O . LYS A 1 409 ? 15.283 -15.961 4.841 1.00 83.31 409 LYS A O 1
ATOM 3075 N N . ALA A 1 410 ? 16.488 -17.672 5.672 1.00 83.75 410 ALA A N 1
ATOM 3076 C CA . ALA A 1 410 ? 17.594 -17.557 4.726 1.00 83.75 410 ALA A CA 1
ATOM 3077 C C . ALA A 1 410 ? 17.152 -17.893 3.293 1.00 83.75 410 ALA A C 1
ATOM 3079 O O . ALA A 1 410 ? 17.435 -17.133 2.374 1.00 83.75 410 ALA A O 1
ATOM 3080 N N . GLU A 1 411 ? 16.394 -18.972 3.102 1.00 84.38 411 GLU A N 1
ATOM 3081 C CA . GLU A 1 411 ? 15.869 -19.382 1.794 1.00 84.38 411 GLU A CA 1
ATOM 3082 C C . GLU A 1 411 ? 14.767 -18.443 1.284 1.00 84.38 411 GLU A C 1
ATOM 3084 O O . GLU A 1 411 ? 14.613 -18.252 0.079 1.00 84.38 411 GLU A O 1
ATOM 3089 N N . LEU A 1 412 ? 14.013 -17.823 2.196 1.00 86.44 412 LEU A N 1
ATOM 3090 C CA . LEU A 1 412 ? 12.925 -16.901 1.862 1.00 86.44 412 LEU A CA 1
ATOM 3091 C C . LEU A 1 412 ? 13.378 -15.440 1.712 1.00 86.44 412 LEU A C 1
ATOM 3093 O O . LEU A 1 412 ? 12.560 -14.577 1.388 1.00 86.44 412 LEU A O 1
ATOM 3097 N N . VAL A 1 413 ? 14.666 -15.130 1.903 1.00 88.00 413 VAL A N 1
ATOM 3098 C CA . VAL A 1 413 ? 15.163 -13.747 1.800 1.00 88.00 413 VAL A CA 1
ATOM 3099 C C . VAL A 1 413 ? 14.957 -13.173 0.396 1.00 88.00 413 VAL A C 1
ATOM 3101 O O . VAL A 1 413 ? 14.513 -12.034 0.258 1.00 88.00 413 VAL A O 1
ATOM 3104 N N . GLY A 1 414 ? 15.189 -13.979 -0.647 1.00 86.38 414 GLY A N 1
ATOM 3105 C CA . GLY A 1 414 ? 14.961 -13.590 -2.039 1.00 86.38 414 GLY A CA 1
ATOM 3106 C C . GLY A 1 414 ? 13.489 -13.281 -2.306 1.00 86.38 414 GLY A C 1
ATOM 3107 O O . GLY A 1 414 ? 13.164 -12.256 -2.897 1.00 86.38 414 GLY A O 1
ATOM 3108 N N . VAL A 1 415 ? 12.585 -14.107 -1.771 1.00 86.62 415 VAL A N 1
ATOM 3109 C CA . VAL A 1 415 ? 11.129 -13.895 -1.836 1.00 86.62 415 VAL A CA 1
ATOM 3110 C C . VAL A 1 415 ? 10.729 -12.572 -1.187 1.00 86.62 415 VAL A C 1
ATOM 3112 O O . VAL A 1 415 ? 10.023 -11.769 -1.799 1.00 86.62 415 VAL A O 1
ATOM 3115 N N . ALA A 1 416 ? 11.206 -12.320 0.033 1.00 85.25 416 ALA A N 1
ATOM 3116 C CA . ALA A 1 416 ? 10.921 -11.081 0.746 1.00 85.25 416 ALA A CA 1
ATOM 3117 C C . ALA A 1 416 ? 11.427 -9.860 -0.038 1.00 85.25 416 ALA A C 1
ATOM 3119 O O . ALA A 1 416 ? 10.692 -8.887 -0.207 1.00 85.25 416 ALA A O 1
ATOM 3120 N N . ARG A 1 417 ? 12.644 -9.931 -0.589 1.00 88.25 417 ARG A N 1
ATOM 3121 C CA . ARG A 1 417 ? 13.222 -8.865 -1.420 1.00 88.25 417 ARG A CA 1
ATOM 3122 C C . ARG A 1 417 ? 12.422 -8.625 -2.698 1.00 88.25 417 ARG A C 1
ATOM 3124 O O . ARG A 1 417 ? 12.137 -7.472 -2.996 1.00 88.25 417 ARG A O 1
ATOM 3131 N N . ARG A 1 418 ? 11.967 -9.669 -3.405 1.00 89.31 418 ARG A N 1
ATOM 3132 C CA . ARG A 1 418 ? 11.086 -9.518 -4.584 1.00 89.31 418 ARG A CA 1
ATOM 3133 C C . ARG A 1 418 ? 9.811 -8.758 -4.245 1.00 89.31 418 ARG A C 1
ATOM 3135 O O . ARG A 1 418 ? 9.434 -7.867 -4.999 1.00 89.31 418 ARG A O 1
ATOM 3142 N N . LEU A 1 419 ? 9.170 -9.079 -3.120 1.00 85.44 419 LEU A N 1
ATOM 3143 C CA . LEU A 1 419 ? 7.957 -8.392 -2.667 1.00 85.44 419 LEU A CA 1
ATOM 3144 C C . LEU A 1 419 ? 8.228 -6.931 -2.293 1.00 85.44 419 LEU A C 1
ATOM 3146 O O . LEU A 1 419 ? 7.423 -6.058 -2.612 1.00 85.44 419 LEU A O 1
ATOM 3150 N N . LEU A 1 420 ? 9.357 -6.646 -1.640 1.00 82.19 420 LEU A N 1
ATOM 3151 C CA . LEU A 1 420 ? 9.763 -5.277 -1.319 1.00 82.19 420 LEU A CA 1
ATOM 3152 C C . LEU A 1 420 ? 10.037 -4.465 -2.588 1.00 82.19 420 LEU A C 1
ATOM 3154 O O . LEU A 1 420 ? 9.520 -3.358 -2.719 1.00 82.19 420 LEU A O 1
ATOM 3158 N N . THR A 1 421 ? 10.774 -5.028 -3.545 1.00 85.75 421 THR A N 1
ATOM 3159 C CA . THR A 1 421 ? 11.055 -4.366 -4.822 1.00 85.75 421 THR A CA 1
ATOM 3160 C C . THR A 1 421 ? 9.787 -4.207 -5.659 1.00 85.75 421 THR A C 1
ATOM 3162 O O . THR A 1 421 ? 9.577 -3.144 -6.227 1.00 85.75 421 THR A O 1
ATOM 3165 N N . ALA A 1 422 ? 8.887 -5.196 -5.679 1.00 87.19 422 ALA A N 1
ATOM 3166 C CA . ALA A 1 422 ? 7.575 -5.077 -6.320 1.00 87.19 422 ALA A CA 1
ATOM 3167 C C . ALA A 1 422 ? 6.772 -3.901 -5.745 1.00 87.19 422 ALA A C 1
ATOM 3169 O O . ALA A 1 422 ? 6.243 -3.090 -6.500 1.00 87.19 422 ALA A O 1
ATOM 3170 N N . LYS A 1 423 ? 6.731 -3.756 -4.413 1.00 82.62 423 LYS A N 1
ATOM 3171 C CA . LYS A 1 423 ? 6.078 -2.615 -3.753 1.00 82.62 423 LYS A CA 1
ATOM 3172 C C . LYS A 1 423 ? 6.755 -1.289 -4.098 1.00 82.62 423 LYS A C 1
ATOM 3174 O O . LYS A 1 423 ? 6.056 -0.328 -4.401 1.00 82.62 423 LYS A O 1
ATOM 3179 N N . LEU A 1 424 ? 8.088 -1.240 -4.074 1.00 80.81 424 LEU A N 1
ATOM 3180 C CA . LEU A 1 424 ? 8.851 -0.038 -4.418 1.00 80.81 424 LEU A CA 1
ATOM 3181 C C . LEU A 1 424 ? 8.574 0.412 -5.856 1.00 80.81 424 LEU A C 1
ATOM 3183 O O . LEU A 1 424 ? 8.367 1.593 -6.090 1.00 80.81 424 LEU A O 1
ATOM 3187 N N . LEU A 1 425 ? 8.528 -0.531 -6.795 1.00 82.94 425 LEU A N 1
ATOM 3188 C CA . LEU A 1 425 ? 8.254 -0.268 -8.206 1.00 82.94 425 LEU A CA 1
ATOM 3189 C C . LEU A 1 425 ? 6.754 -0.176 -8.514 1.00 82.94 425 LEU A C 1
ATOM 3191 O O . LEU A 1 425 ? 6.382 -0.159 -9.681 1.00 82.94 425 LEU A O 1
ATOM 3195 N N . ALA A 1 426 ? 5.878 -0.158 -7.505 1.00 82.44 426 ALA A N 1
ATOM 3196 C CA . ALA A 1 426 ? 4.426 -0.138 -7.682 1.00 82.44 426 ALA A CA 1
ATOM 3197 C C . ALA A 1 426 ? 3.907 -1.214 -8.663 1.00 82.44 426 ALA A C 1
ATOM 3199 O O . ALA A 1 426 ? 3.064 -0.961 -9.525 1.00 82.44 426 ALA A O 1
ATOM 3200 N N . VAL A 1 427 ? 4.419 -2.439 -8.537 1.00 85.44 427 VAL A N 1
ATOM 3201 C CA . VAL A 1 427 ? 3.870 -3.640 -9.178 1.00 85.44 427 VAL A CA 1
ATOM 3202 C C . VAL A 1 427 ? 2.622 -4.049 -8.394 1.00 85.44 427 VAL A C 1
ATOM 3204 O O . VAL A 1 427 ? 2.696 -4.742 -7.379 1.00 85.44 427 VAL A O 1
ATOM 3207 N N . THR A 1 428 ? 1.466 -3.553 -8.832 1.00 78.69 428 THR A N 1
ATOM 3208 C CA . THR A 1 428 ? 0.157 -3.766 -8.183 1.00 78.69 428 THR A CA 1
ATOM 3209 C C . THR A 1 428 ? -0.639 -4.922 -8.793 1.00 78.69 428 THR A C 1
ATOM 3211 O O . THR A 1 428 ? -1.611 -5.387 -8.198 1.00 78.69 428 THR A O 1
ATOM 3214 N N . GLN A 1 429 ? -0.205 -5.411 -9.955 1.00 85.75 429 GLN A N 1
ATOM 3215 C CA . GLN A 1 429 ? -0.772 -6.544 -10.678 1.00 85.75 429 GLN A CA 1
ATOM 3216 C C . GLN A 1 429 ? 0.341 -7.363 -11.337 1.00 85.75 429 GLN A C 1
ATOM 3218 O O . GLN A 1 429 ? 1.489 -6.931 -11.382 1.00 85.75 429 GLN A O 1
ATOM 3223 N N . VAL A 1 430 ? -0.000 -8.544 -11.848 1.00 91.94 430 VAL A N 1
ATOM 3224 C CA . VAL A 1 430 ? 0.894 -9.393 -12.646 1.00 91.94 430 VAL A CA 1
ATOM 3225 C C . VAL A 1 430 ? 0.133 -9.966 -13.853 1.00 91.94 430 VAL A C 1
ATOM 3227 O O . VAL A 1 430 ? -1.080 -10.171 -13.751 1.00 91.94 430 VAL A O 1
ATOM 3230 N N . PRO A 1 431 ? 0.805 -10.246 -14.984 1.00 94.75 431 PRO A N 1
ATOM 3231 C CA . PRO A 1 431 ? 2.239 -10.057 -15.200 1.00 94.75 431 PRO A CA 1
ATOM 3232 C C . PRO A 1 431 ? 2.613 -8.579 -15.373 1.00 94.75 431 PRO A C 1
ATOM 3234 O O . PRO A 1 431 ? 1.789 -7.771 -15.786 1.00 94.75 431 PRO A O 1
ATOM 3237 N N . VAL A 1 432 ? 3.857 -8.235 -15.047 1.00 94.62 432 VAL A N 1
ATOM 3238 C CA . VAL A 1 432 ? 4.480 -6.962 -15.447 1.00 94.62 432 VAL A CA 1
ATOM 3239 C C . VAL A 1 432 ? 5.768 -7.293 -16.170 1.00 94.62 432 VAL A C 1
ATOM 3241 O O . VAL A 1 432 ? 6.589 -8.043 -15.639 1.00 94.62 432 VAL A O 1
ATOM 3244 N N . VAL A 1 433 ? 5.938 -6.748 -17.370 1.00 95.94 433 VAL A N 1
ATOM 3245 C CA . VAL A 1 433 ? 7.126 -6.946 -18.205 1.00 95.94 433 VAL A CA 1
ATOM 3246 C C . VAL A 1 433 ? 7.895 -5.639 -18.281 1.00 95.94 433 VAL A C 1
ATOM 3248 O O . VAL A 1 433 ? 7.312 -4.602 -18.581 1.00 95.94 433 VAL A O 1
ATOM 3251 N N . ILE A 1 434 ? 9.199 -5.693 -18.032 1.00 94.19 434 ILE A N 1
ATOM 3252 C CA . ILE A 1 434 ? 10.107 -4.558 -18.184 1.00 94.19 434 ILE A CA 1
ATOM 3253 C C . ILE A 1 434 ? 11.142 -4.924 -19.247 1.00 94.19 434 ILE A C 1
ATOM 3255 O O . ILE A 1 434 ? 11.906 -5.880 -19.076 1.00 94.19 434 ILE A O 1
ATOM 3259 N N . ALA A 1 435 ? 11.118 -4.186 -20.349 1.00 95.12 435 ALA A N 1
ATOM 3260 C CA . ALA A 1 435 ? 11.996 -4.341 -21.497 1.00 95.12 435 ALA A CA 1
ATOM 3261 C C . ALA A 1 435 ? 13.422 -3.815 -21.208 1.00 95.12 435 ALA A C 1
ATOM 3263 O O . ALA A 1 435 ? 13.636 -3.120 -20.211 1.00 95.12 435 ALA A O 1
ATOM 3264 N N . PRO A 1 436 ? 14.416 -4.134 -22.062 1.00 92.31 436 PRO A N 1
ATOM 3265 C CA . PRO A 1 436 ? 15.803 -3.705 -21.858 1.00 92.31 436 PRO A CA 1
ATOM 3266 C C . PRO A 1 436 ? 16.024 -2.187 -21.960 1.00 92.31 436 PRO A C 1
ATOM 3268 O O . PRO A 1 436 ? 17.052 -1.697 -21.507 1.00 92.31 436 PRO A O 1
ATOM 3271 N N . ASP A 1 437 ? 15.092 -1.469 -22.585 1.00 91.00 437 ASP A N 1
ATOM 3272 C CA . ASP A 1 437 ? 15.056 -0.008 -22.742 1.00 91.00 437 ASP A CA 1
ATOM 3273 C C . ASP A 1 437 ? 14.179 0.674 -21.674 1.00 91.00 437 ASP A C 1
ATOM 3275 O O . ASP A 1 437 ? 13.674 1.780 -21.858 1.00 91.00 437 ASP A O 1
ATOM 3279 N N . ASP A 1 438 ? 13.979 -0.025 -20.559 1.00 90.25 438 ASP A N 1
ATOM 3280 C CA . ASP A 1 438 ? 13.216 0.378 -19.386 1.00 90.25 438 ASP A CA 1
ATOM 3281 C C . ASP A 1 438 ? 11.699 0.538 -19.588 1.00 90.25 438 ASP A C 1
ATOM 3283 O O . ASP A 1 438 ? 10.991 0.865 -18.629 1.00 90.25 438 ASP A O 1
ATOM 3287 N N . ARG A 1 439 ? 11.156 0.253 -20.781 1.00 93.06 439 ARG A N 1
ATOM 3288 C CA . ARG A 1 439 ? 9.701 0.263 -20.991 1.00 93.06 439 ARG A CA 1
ATOM 3289 C C . ARG A 1 439 ? 9.020 -0.799 -20.141 1.00 93.06 439 ARG A C 1
ATOM 3291 O O . ARG A 1 439 ? 9.418 -1.962 -20.123 1.00 93.06 439 ARG A O 1
ATOM 3298 N N . ARG A 1 440 ? 7.942 -0.407 -19.476 1.00 92.50 440 ARG A N 1
ATOM 3299 C CA . ARG A 1 440 ? 7.109 -1.232 -18.607 1.00 92.50 440 ARG A CA 1
ATOM 3300 C C . ARG A 1 440 ? 5.755 -1.482 -19.261 1.00 92.50 440 ARG A C 1
ATOM 3302 O O . ARG A 1 440 ? 5.097 -0.557 -19.730 1.00 92.50 440 ARG A O 1
ATOM 3309 N N . PHE A 1 441 ? 5.312 -2.732 -19.223 1.00 93.31 441 PHE A N 1
ATOM 3310 C CA . PHE A 1 441 ? 3.976 -3.143 -19.632 1.00 93.31 441 PHE A CA 1
ATOM 3311 C C . PHE A 1 441 ? 3.274 -3.872 -18.486 1.00 93.31 441 PHE A C 1
ATOM 3313 O O . PHE A 1 441 ? 3.738 -4.922 -18.036 1.00 93.31 441 PHE A O 1
ATOM 3320 N N . ASP A 1 442 ? 2.138 -3.330 -18.049 1.00 91.69 442 ASP A N 1
ATOM 3321 C CA . ASP A 1 442 ? 1.310 -3.913 -16.995 1.00 91.69 442 ASP A CA 1
ATOM 3322 C C . ASP A 1 442 ? 0.201 -4.764 -17.612 1.00 91.69 442 ASP A C 1
ATOM 3324 O O . ASP A 1 442 ? -0.734 -4.254 -18.225 1.00 91.69 442 ASP A O 1
ATOM 3328 N N . GLY A 1 443 ? 0.286 -6.078 -17.418 1.00 92.44 443 GLY A N 1
ATOM 3329 C CA . GLY A 1 443 ? -0.583 -7.069 -18.046 1.00 92.44 443 GLY A CA 1
ATOM 3330 C C . GLY A 1 443 ? 0.136 -7.871 -19.130 1.00 92.44 443 GLY A C 1
ATOM 3331 O O . GLY A 1 443 ? 1.362 -7.941 -19.173 1.00 92.44 443 GLY A O 1
ATOM 3332 N N . VAL A 1 444 ? -0.644 -8.525 -19.991 1.00 95.06 444 VAL A N 1
ATOM 3333 C CA . VAL A 1 444 ? -0.134 -9.382 -21.073 1.00 95.06 444 VAL A CA 1
ATOM 3334 C C . VAL A 1 444 ? 0.078 -8.528 -22.326 1.00 95.06 444 VAL A C 1
ATOM 3336 O O . VAL A 1 444 ? -0.916 -8.047 -22.876 1.00 95.06 444 VAL A O 1
ATOM 3339 N N . PRO A 1 445 ? 1.323 -8.331 -22.807 1.00 94.00 445 PRO A N 1
ATOM 3340 C CA . PRO A 1 445 ? 1.542 -7.703 -24.104 1.00 94.00 445 PRO A CA 1
ATOM 3341 C C . PRO A 1 445 ? 0.869 -8.544 -25.200 1.00 94.00 445 PRO A C 1
ATOM 3343 O O . PRO A 1 445 ? 1.037 -9.768 -25.181 1.00 94.00 445 PRO A O 1
ATOM 3346 N N . PRO A 1 446 ? 0.138 -7.936 -26.158 1.00 91.00 446 PRO A N 1
ATOM 3347 C CA . PRO A 1 446 ? -0.479 -8.683 -27.256 1.00 91.00 446 PRO A CA 1
ATOM 3348 C C . PRO A 1 446 ? 0.534 -9.525 -28.038 1.00 91.00 446 PRO A C 1
ATOM 3350 O O . PRO A 1 446 ? 0.250 -10.667 -28.382 1.00 91.00 446 PRO A O 1
ATOM 3353 N N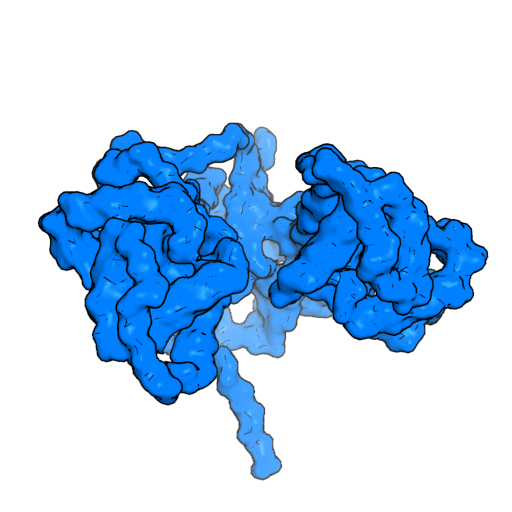 . ASP A 1 447 ? 1.727 -8.966 -28.254 1.00 95.69 447 ASP A N 1
ATOM 3354 C CA . ASP A 1 447 ? 2.888 -9.664 -28.789 1.00 95.69 447 ASP A CA 1
ATOM 3355 C C . ASP A 1 447 ? 4.149 -9.208 -28.042 1.00 95.69 447 ASP A C 1
ATOM 3357 O O . ASP A 1 447 ? 4.555 -8.042 -28.111 1.00 95.69 447 ASP A O 1
ATOM 3361 N N . LEU A 1 448 ? 4.758 -10.126 -27.291 1.00 97.00 448 LEU A N 1
ATOM 3362 C CA . LEU A 1 448 ? 5.942 -9.843 -26.483 1.00 97.00 448 LEU A CA 1
ATOM 3363 C C . LEU A 1 448 ? 7.143 -9.495 -27.368 1.00 97.00 448 LEU A C 1
ATOM 3365 O O . LEU A 1 448 ? 7.921 -8.618 -27.007 1.00 97.00 448 LEU A O 1
ATOM 3369 N N . ALA A 1 449 ? 7.285 -10.141 -28.528 1.00 96.62 449 ALA A N 1
ATOM 3370 C CA . ALA A 1 449 ? 8.403 -9.890 -29.433 1.00 96.62 449 ALA A CA 1
ATOM 3371 C C . ALA A 1 449 ? 8.389 -8.442 -29.951 1.00 96.62 449 ALA A C 1
ATOM 3373 O O . ALA A 1 449 ? 9.391 -7.739 -29.839 1.00 96.62 449 ALA A O 1
ATOM 3374 N N . THR A 1 450 ? 7.239 -7.969 -30.434 1.00 96.38 450 THR A N 1
ATOM 3375 C CA . THR A 1 450 ? 7.033 -6.590 -30.902 1.00 96.38 450 THR A CA 1
ATOM 3376 C C . THR A 1 450 ? 7.258 -5.592 -29.777 1.00 96.38 450 THR A C 1
ATOM 3378 O O . THR A 1 450 ? 7.947 -4.592 -29.977 1.00 96.38 450 THR A O 1
ATOM 3381 N N . PHE A 1 451 ? 6.733 -5.866 -28.578 1.00 95.75 451 PHE A N 1
ATOM 3382 C CA . PHE A 1 451 ? 6.970 -5.004 -27.423 1.00 95.75 451 PHE A CA 1
ATOM 3383 C C . PHE A 1 451 ? 8.469 -4.864 -27.119 1.00 95.75 451 PHE A C 1
ATOM 3385 O O . PHE A 1 451 ? 8.943 -3.739 -26.985 1.00 95.75 451 PHE A O 1
ATOM 3392 N N . LEU A 1 452 ? 9.218 -5.971 -27.073 1.00 96.38 452 LEU A N 1
ATOM 3393 C CA . LEU A 1 452 ? 10.653 -5.980 -26.757 1.00 96.38 452 LEU A CA 1
ATOM 3394 C C . LEU A 1 452 ? 11.555 -5.458 -27.888 1.00 96.38 452 LEU A C 1
ATOM 3396 O O . LEU A 1 452 ? 12.694 -5.078 -27.621 1.00 96.38 452 LEU A O 1
ATOM 3400 N N . ALA A 1 453 ? 11.084 -5.479 -29.136 1.00 93.06 453 ALA A N 1
ATOM 3401 C CA . ALA A 1 453 ? 11.832 -5.012 -30.304 1.00 93.06 453 ALA A CA 1
ATOM 3402 C C . ALA A 1 453 ? 11.594 -3.531 -30.635 1.00 93.06 453 ALA A C 1
ATOM 3404 O O . ALA A 1 453 ? 12.400 -2.932 -31.353 1.00 93.06 453 ALA A O 1
ATOM 3405 N N . ALA A 1 454 ? 10.497 -2.947 -30.144 1.00 86.38 454 ALA A N 1
ATOM 3406 C CA . ALA A 1 454 ? 10.253 -1.514 -30.251 1.00 86.38 454 ALA A CA 1
ATOM 3407 C C . ALA A 1 454 ? 11.398 -0.716 -29.591 1.00 86.38 454 ALA A C 1
ATOM 3409 O O . ALA A 1 454 ? 12.076 -1.216 -28.695 1.00 86.38 454 ALA A O 1
ATOM 3410 N N . LYS A 1 455 ? 11.655 0.489 -30.096 1.00 67.50 455 LYS A N 1
ATOM 3411 C CA . LYS A 1 455 ? 12.726 1.379 -29.637 1.00 67.50 455 LYS A CA 1
ATOM 3412 C C . LYS A 1 455 ? 12.161 2.730 -29.259 1.00 67.50 455 LYS A C 1
ATOM 3414 O O . LYS A 1 455 ? 11.192 3.141 -29.939 1.00 67.50 455 LYS A O 1
#